Protein AF-0000000084598873 (afdb_homodimer)

Structure (mmCIF, N/CA/C/O backbone):
data_AF-0000000084598873-model_v1
#
loop_
_entity.id
_entity.type
_entity.pdbx_description
1 polymer Acetyltransferase
#
loop_
_atom_site.group_PDB
_atom_site.id
_atom_site.type_symbol
_atom_site.label_atom_id
_atom_site.label_alt_id
_atom_site.label_comp_id
_atom_site.label_asym_id
_atom_site.label_entity_id
_atom_site.label_seq_id
_atom_site.pdbx_PDB_ins_code
_atom_site.Cartn_x
_atom_site.Cartn_y
_atom_site.Cartn_z
_atom_site.occupancy
_atom_site.B_iso_or_equiv
_atom_site.auth_seq_id
_atom_site.auth_comp_id
_atom_site.auth_asym_id
_atom_site.auth_atom_id
_atom_site.pdbx_PDB_model_num
ATOM 1 N N . MET A 1 1 ? -18.328 0.39 -0.63 1 65.81 1 MET A N 1
ATOM 2 C CA . MET A 1 1 ? -16.875 0.194 -0.624 1 65.81 1 MET A CA 1
ATOM 3 C C . MET A 1 1 ? -16.422 -0.538 0.637 1 65.81 1 MET A C 1
ATOM 5 O O . MET A 1 1 ? -17 -0.333 1.712 1 65.81 1 MET A O 1
ATOM 9 N N . SER A 1 2 ? -15.688 -1.582 0.518 1 82.88 2 SER A N 1
ATOM 10 C CA . SER A 1 2 ? -15.211 -2.355 1.66 1 82.88 2 SER A CA 1
ATOM 11 C C . SER A 1 2 ? -14.109 -1.613 2.41 1 82.88 2 SER A C 1
ATOM 13 O O . SER A 1 2 ? -13.383 -0.815 1.82 1 82.88 2 SER A O 1
ATOM 15 N N . ILE A 1 3 ? -14.086 -1.732 3.717 1 94.31 3 ILE A N 1
ATOM 16 C CA . ILE A 1 3 ? -13.094 -1.143 4.609 1 94.31 3 ILE A CA 1
ATOM 17 C C . ILE A 1 3 ? -11.945 -2.127 4.824 1 94.31 3 ILE A C 1
ATOM 19 O O . ILE A 1 3 ? -12.18 -3.301 5.121 1 94.31 3 ILE A O 1
ATOM 23 N N . MET A 1 4 ? -10.773 -1.683 4.551 1 96.88 4 MET A N 1
ATOM 24 C CA . MET A 1 4 ? -9.594 -2.525 4.738 1 96.88 4 MET A CA 1
ATOM 25 C C . MET A 1 4 ? -9.18 -2.562 6.203 1 96.88 4 MET A C 1
ATOM 27 O O . MET A 1 4 ? -8.797 -1.537 6.77 1 96.88 4 MET A O 1
ATOM 31 N N . SER A 1 5 ? -9.383 -3.645 6.844 1 96.56 5 SER A N 1
ATOM 32 C CA . SER A 1 5 ? -8.938 -3.891 8.211 1 96.56 5 SER A CA 1
ATOM 33 C C . SER A 1 5 ? -7.711 -4.797 8.242 1 96.56 5 SER A C 1
ATOM 35 O O . SER A 1 5 ? -7.379 -5.43 7.234 1 96.56 5 SER A O 1
ATOM 37 N N . LYS A 1 6 ? -7.055 -4.844 9.375 1 97.12 6 LYS A N 1
ATOM 38 C CA . LYS A 1 6 ? -5.938 -5.773 9.523 1 97.12 6 LYS A CA 1
ATOM 39 C C . LYS A 1 6 ? -6.395 -7.215 9.32 1 97.12 6 LYS A C 1
ATOM 41 O O . LYS A 1 6 ? -5.703 -8.008 8.68 1 97.12 6 LYS A O 1
ATOM 46 N N . ALA A 1 7 ? -7.535 -7.543 9.82 1 96.56 7 ALA A N 1
ATOM 47 C CA . ALA A 1 7 ? -8.07 -8.898 9.695 1 96.56 7 ALA A CA 1
ATOM 48 C C . ALA A 1 7 ? -8.312 -9.258 8.227 1 96.56 7 ALA A C 1
ATOM 50 O O . ALA A 1 7 ? -8.008 -10.367 7.797 1 96.56 7 ALA A O 1
ATOM 51 N N . LEU A 1 8 ? -8.922 -8.359 7.5 1 97.19 8 LEU A N 1
ATOM 52 C CA . LEU A 1 8 ? -9.164 -8.602 6.082 1 97.19 8 LEU A CA 1
ATOM 53 C C . LEU A 1 8 ? -7.848 -8.742 5.324 1 97.19 8 LEU A C 1
ATOM 55 O O . LEU A 1 8 ? -7.715 -9.609 4.457 1 97.19 8 LEU A O 1
ATOM 59 N N . ALA A 1 9 ? -6.859 -7.879 5.645 1 98.25 9 ALA A N 1
ATOM 60 C CA . ALA A 1 9 ? -5.551 -7.969 5.012 1 98.25 9 ALA A CA 1
ATOM 61 C C . ALA A 1 9 ? -4.922 -9.344 5.238 1 98.25 9 ALA A C 1
ATOM 63 O O . ALA A 1 9 ? -4.32 -9.914 4.328 1 98.25 9 ALA A O 1
ATOM 64 N N . VAL A 1 10 ? -5.062 -9.844 6.414 1 97.44 10 VAL A N 1
ATOM 65 C CA . VAL A 1 10 ? -4.539 -11.164 6.738 1 97.44 10 VAL A CA 1
ATOM 66 C C . VAL A 1 10 ? -5.254 -12.227 5.898 1 97.44 10 VAL A C 1
ATOM 68 O O . VAL A 1 10 ? -4.621 -13.164 5.406 1 97.44 10 VAL A O 1
ATOM 71 N N . GLN A 1 11 ? -6.539 -12.07 5.754 1 97.62 11 GLN A N 1
ATOM 72 C CA . GLN A 1 11 ? -7.309 -13 4.938 1 97.62 11 GLN A CA 1
ATOM 73 C C . GLN A 1 11 ? -6.836 -12.984 3.488 1 97.62 11 GLN A C 1
ATOM 75 O O . GLN A 1 11 ? -6.734 -14.031 2.852 1 97.62 11 GLN A O 1
ATOM 80 N N . LEU A 1 12 ? -6.574 -11.82 2.957 1 98.12 12 LEU A N 1
ATOM 81 C CA . LEU A 1 12 ? -6.094 -11.703 1.585 1 98.12 12 LEU A CA 1
ATOM 82 C C . LEU A 1 12 ? -4.715 -12.336 1.433 1 98.12 12 LEU A C 1
ATOM 84 O O . LEU A 1 12 ? -4.457 -13.039 0.454 1 98.12 12 LEU A O 1
ATOM 88 N N . GLU A 1 13 ? -3.838 -12.07 2.391 1 98.31 13 GLU A N 1
ATOM 89 C CA . GLU A 1 13 ? -2.518 -12.695 2.357 1 98.31 13 GLU A CA 1
ATOM 90 C C . GLU A 1 13 ? -2.625 -14.211 2.445 1 98.31 13 GLU A C 1
ATOM 92 O O . GLU A 1 13 ? -1.891 -14.93 1.764 1 98.31 13 GLU A O 1
ATOM 97 N N . THR A 1 14 ? -3.51 -14.68 3.283 1 98.19 14 THR A N 1
ATOM 98 C CA . THR A 1 14 ? -3.715 -16.109 3.445 1 98.19 14 THR A CA 1
ATOM 99 C C . THR A 1 14 ? -4.141 -16.75 2.127 1 98.19 14 THR A C 1
ATOM 101 O O . THR A 1 14 ? -3.721 -17.859 1.807 1 98.19 14 THR A O 1
ATOM 104 N N . SER A 1 15 ? -4.961 -16.078 1.385 1 98.19 15 SER A N 1
ATOM 105 C CA . SER A 1 15 ? -5.398 -16.609 0.098 1 98.19 15 SER A CA 1
ATOM 106 C C . SER A 1 15 ? -4.219 -16.797 -0.854 1 98.19 15 SER A C 1
ATOM 108 O O . SER A 1 15 ? -4.18 -17.75 -1.627 1 98.19 15 SER A O 1
ATOM 110 N N . GLU A 1 16 ? -3.277 -15.883 -0.869 1 97.62 16 GLU A N 1
ATOM 111 C CA . GLU A 1 16 ? -2.066 -16 -1.675 1 97.62 16 GLU A CA 1
ATOM 112 C C . GLU A 1 16 ? -1.225 -17.203 -1.232 1 97.62 16 GLU A C 1
ATOM 114 O O . GLU A 1 16 ? -0.681 -17.922 -2.066 1 97.62 16 GLU A O 1
ATOM 119 N N . ILE A 1 17 ? -1.114 -17.312 0.054 1 98.44 17 ILE A N 1
ATOM 120 C CA . ILE A 1 17 ? -0.343 -18.422 0.618 1 98.44 17 ILE A CA 1
ATOM 121 C C . ILE A 1 17 ? -0.994 -19.75 0.245 1 98.44 17 ILE A C 1
ATOM 123 O O . ILE A 1 17 ? -0.312 -20.688 -0.188 1 98.44 17 ILE A O 1
ATOM 127 N N . ASP A 1 18 ? -2.303 -19.797 0.391 1 98.56 18 ASP A N 1
ATOM 128 C CA . ASP A 1 18 ? -3.049 -21 0.068 1 98.56 18 ASP A CA 1
ATOM 129 C C . ASP A 1 18 ? -2.896 -21.375 -1.407 1 98.56 18 ASP A C 1
ATOM 131 O O . ASP A 1 18 ? -2.746 -22.547 -1.751 1 98.56 18 ASP A O 1
ATOM 135 N N . MET A 1 19 ? -2.961 -20.391 -2.217 1 98.38 19 MET A N 1
ATOM 136 C CA . MET A 1 19 ? -2.824 -20.625 -3.652 1 98.38 19 MET A CA 1
ATOM 137 C C . MET A 1 19 ? -1.462 -21.219 -3.98 1 98.38 19 MET A C 1
ATOM 139 O O . MET A 1 19 ? -1.375 -22.234 -4.688 1 98.38 19 MET A O 1
ATOM 143 N N . LEU A 1 20 ? -0.419 -20.609 -3.48 1 98.06 20 LEU A N 1
ATOM 144 C CA . LEU A 1 20 ? 0.93 -21.094 -3.742 1 98.06 20 LEU A CA 1
ATOM 145 C C . LEU A 1 20 ? 1.135 -22.484 -3.129 1 98.06 20 LEU A C 1
ATOM 147 O O . LEU A 1 20 ? 1.755 -23.359 -3.744 1 98.06 20 LEU A O 1
ATOM 151 N N . HIS A 1 21 ? 0.619 -22.625 -1.948 1 98.5 21 HIS A N 1
ATOM 152 C CA . HIS A 1 21 ? 0.694 -23.922 -1.283 1 98.5 21 HIS A CA 1
ATOM 153 C C . HIS A 1 21 ? 0.024 -25.016 -2.115 1 98.5 21 HIS A C 1
ATOM 155 O O . HIS A 1 21 ? 0.595 -26.078 -2.314 1 98.5 21 HIS A O 1
ATOM 161 N N . SER A 1 22 ? -1.155 -24.734 -2.598 1 98.5 22 SER A N 1
ATOM 162 C CA . SER A 1 22 ? -1.886 -25.688 -3.426 1 98.5 22 SER A CA 1
ATOM 163 C C . SER A 1 22 ? -1.107 -26.031 -4.691 1 98.5 22 SER A C 1
ATOM 165 O O . SER A 1 22 ? -0.958 -27.203 -5.035 1 98.5 22 SER A O 1
ATOM 167 N N . ARG A 1 23 ? -0.589 -25.062 -5.359 1 97.88 23 ARG A N 1
ATOM 168 C CA . ARG A 1 23 ? 0.167 -25.234 -6.594 1 97.88 23 ARG A CA 1
ATOM 169 C C . ARG A 1 23 ? 1.411 -26.094 -6.355 1 97.88 23 ARG A C 1
ATOM 171 O O . ARG A 1 23 ? 1.612 -27.109 -7.016 1 97.88 23 ARG A O 1
ATOM 178 N N . LEU A 1 24 ? 2.174 -25.703 -5.398 1 97.88 24 LEU A N 1
ATOM 179 C CA . LEU A 1 24 ? 3.482 -26.312 -5.219 1 97.88 24 LEU A CA 1
ATOM 180 C C . LEU A 1 24 ? 3.35 -27.688 -4.578 1 97.88 24 LEU A C 1
ATOM 182 O O . LEU A 1 24 ? 4.145 -28.594 -4.863 1 97.88 24 LEU A O 1
ATOM 186 N N . SER A 1 25 ? 2.322 -27.891 -3.729 1 98.19 25 SER A N 1
ATOM 187 C CA . SER A 1 25 ? 2.08 -29.219 -3.176 1 98.19 25 SER A CA 1
ATOM 188 C C . SER A 1 25 ? 1.76 -30.234 -4.277 1 98.19 25 SER A C 1
ATOM 190 O O . SER A 1 25 ? 2.211 -31.375 -4.227 1 98.19 25 SER A O 1
ATOM 192 N N . GLU A 1 26 ? 1.003 -29.828 -5.281 1 97.94 26 GLU A N 1
ATOM 193 C CA . GLU A 1 26 ? 0.671 -30.719 -6.391 1 97.94 26 GLU A CA 1
ATOM 194 C C . GLU A 1 26 ? 1.903 -31.031 -7.234 1 97.94 26 GLU A C 1
ATOM 196 O O . GLU A 1 26 ? 2.086 -32.156 -7.676 1 97.94 26 GLU A O 1
ATOM 201 N N . ILE A 1 27 ? 2.713 -30.047 -7.461 1 97.06 27 ILE A N 1
ATOM 202 C CA . ILE A 1 27 ? 3.945 -30.25 -8.219 1 97.06 27 ILE A CA 1
ATOM 203 C C . ILE A 1 27 ? 4.879 -31.172 -7.441 1 97.06 27 ILE A C 1
ATOM 205 O O . ILE A 1 27 ? 5.512 -32.062 -8.031 1 97.06 27 ILE A O 1
ATOM 209 N N . GLN A 1 28 ? 4.93 -31 -6.176 1 97.62 28 GLN A N 1
ATOM 210 C CA . GLN A 1 28 ? 5.777 -31.797 -5.301 1 97.62 28 GLN A CA 1
ATOM 211 C C . GLN A 1 28 ? 5.41 -33.281 -5.383 1 97.62 28 GLN A C 1
ATOM 213 O O . GLN A 1 28 ? 6.281 -34.156 -5.273 1 97.62 28 GLN A O 1
ATOM 218 N N . LYS A 1 29 ? 4.176 -33.594 -5.629 1 97.19 29 LYS A N 1
ATOM 219 C CA . LYS A 1 29 ? 3.654 -34.969 -5.625 1 97.19 29 LYS A CA 1
ATOM 220 C C . LYS A 1 29 ? 4.102 -35.75 -6.867 1 97.19 29 LYS A C 1
ATOM 222 O O . LYS A 1 29 ? 3.994 -36.969 -6.922 1 97.19 29 LYS A O 1
ATOM 227 N N . MET A 1 30 ? 4.52 -35.031 -7.863 1 95.56 30 MET A N 1
ATOM 228 C CA . MET A 1 30 ? 4.992 -35.719 -9.055 1 95.56 30 MET A CA 1
ATOM 229 C C . MET A 1 30 ? 6.086 -36.719 -8.711 1 95.56 30 MET A C 1
ATOM 231 O O . MET A 1 30 ? 6.883 -36.5 -7.797 1 95.56 30 MET A O 1
ATOM 235 N N . LYS A 1 31 ? 6.055 -37.812 -9.492 1 95.75 31 LYS A N 1
ATOM 236 C CA . LYS A 1 31 ? 6.996 -38.875 -9.195 1 95.75 31 LYS A CA 1
ATOM 237 C C . LYS A 1 31 ? 8.43 -38.375 -9.156 1 95.75 31 LYS A C 1
ATOM 239 O O . LYS A 1 31 ? 8.914 -37.781 -10.125 1 95.75 31 LYS A O 1
ATOM 244 N N . GLY A 1 32 ? 9.047 -38.5 -7.996 1 96.75 32 GLY A N 1
ATOM 245 C CA . GLY A 1 32 ? 10.445 -38.125 -7.801 1 96.75 32 GLY A CA 1
ATOM 246 C C . GLY A 1 32 ? 10.633 -36.656 -7.461 1 96.75 32 GLY A C 1
ATOM 247 O O . GLY A 1 32 ? 11.758 -36.188 -7.328 1 96.75 32 GLY A O 1
ATOM 248 N N . ASN A 1 33 ? 9.508 -35.875 -7.441 1 97.19 33 ASN A N 1
ATOM 249 C CA . ASN A 1 33 ? 9.586 -34.469 -7.168 1 97.19 33 ASN A CA 1
ATOM 250 C C . ASN A 1 33 ? 10.641 -33.781 -8.031 1 97.19 33 ASN A C 1
ATOM 252 O O . ASN A 1 33 ? 11.555 -33.125 -7.504 1 97.19 33 ASN A O 1
ATOM 256 N N . PRO A 1 34 ? 10.469 -33.844 -9.328 1 94.25 34 PRO A N 1
ATOM 257 C CA . PRO A 1 34 ? 11.523 -33.375 -10.234 1 94.25 34 PRO A CA 1
ATOM 258 C C . PRO A 1 34 ? 11.844 -31.891 -10.078 1 94.25 34 PRO A C 1
ATOM 260 O O . PRO A 1 34 ? 12.945 -31.453 -10.422 1 94.25 34 PRO A O 1
ATOM 263 N N . MET A 1 35 ? 10.914 -31.125 -9.539 1 95.25 35 MET A N 1
ATOM 264 C CA . MET A 1 35 ? 11.156 -29.688 -9.375 1 95.25 35 MET A CA 1
ATOM 265 C C . MET A 1 35 ? 11.781 -29.391 -8.008 1 95.25 35 MET A C 1
ATOM 267 O O . MET A 1 35 ? 12.109 -28.25 -7.711 1 95.25 35 MET A O 1
ATOM 271 N N . ASN A 1 36 ? 11.953 -30.391 -7.176 1 96.75 36 ASN A N 1
ATOM 272 C CA . ASN A 1 36 ? 12.547 -30.281 -5.848 1 96.75 36 ASN A CA 1
ATOM 273 C C . ASN A 1 36 ? 11.82 -29.25 -5 1 96.75 36 ASN A C 1
ATOM 275 O O . ASN A 1 36 ? 12.438 -28.312 -4.469 1 96.75 36 ASN A O 1
ATOM 279 N N . VAL A 1 37 ? 10.492 -29.438 -4.926 1 98.06 37 VAL A N 1
ATOM 280 C CA . VAL A 1 37 ? 9.625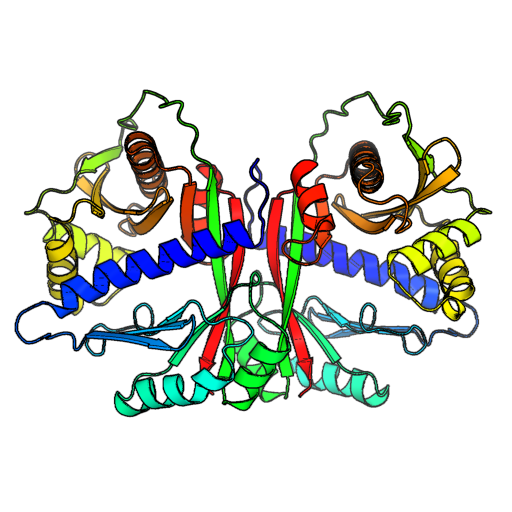 -28.562 -4.141 1 98.06 37 VAL A CA 1
ATOM 281 C C . VAL A 1 37 ? 9.727 -28.938 -2.66 1 98.06 37 VAL A C 1
ATOM 283 O O . VAL A 1 37 ? 9.789 -30.109 -2.307 1 98.06 37 VAL A O 1
ATOM 286 N N . ASP A 1 38 ? 9.836 -27.953 -1.818 1 98.31 38 ASP A N 1
ATOM 287 C CA . ASP A 1 38 ? 9.75 -28.109 -0.369 1 98.31 38 ASP A CA 1
ATOM 288 C C . ASP A 1 38 ? 8.984 -26.953 0.263 1 98.31 38 ASP A C 1
ATOM 290 O O . ASP A 1 38 ? 9.219 -25.781 -0.08 1 98.31 38 ASP A O 1
ATOM 294 N N . ILE A 1 39 ? 8.023 -27.266 1.095 1 98.69 39 ILE A N 1
ATOM 295 C CA . ILE A 1 39 ? 7.207 -26.297 1.808 1 98.69 39 ILE A CA 1
ATOM 296 C C . ILE A 1 39 ? 7.297 -26.547 3.311 1 98.69 39 ILE A C 1
ATOM 298 O O . ILE A 1 39 ? 7.004 -27.641 3.783 1 98.69 39 ILE A O 1
ATOM 302 N N . GLN A 1 40 ? 7.684 -25.516 4.043 1 98.56 40 GLN A N 1
ATOM 303 C CA . GLN A 1 40 ? 7.797 -25.656 5.488 1 98.56 40 GLN A CA 1
ATOM 304 C C . GLN A 1 40 ? 7.188 -24.453 6.207 1 98.56 40 GLN A C 1
ATOM 306 O O . GLN A 1 40 ? 7.246 -23.328 5.711 1 98.56 40 GLN A O 1
ATOM 311 N N . THR A 1 41 ? 6.637 -24.719 7.355 1 98.38 41 THR A N 1
ATOM 312 C CA . THR A 1 41 ? 6.055 -23.656 8.18 1 98.38 41 THR A CA 1
ATOM 313 C C . THR A 1 41 ? 6.945 -23.359 9.375 1 98.38 41 THR A C 1
ATOM 315 O O . THR A 1 41 ? 7.406 -24.266 10.062 1 98.38 41 THR A O 1
ATOM 318 N N . PHE A 1 42 ? 7.277 -22.125 9.625 1 98.56 42 PHE A N 1
ATOM 319 C CA . PHE A 1 42 ? 8.023 -21.609 10.758 1 98.56 42 PHE A CA 1
ATOM 320 C C . PHE A 1 42 ? 7.211 -20.547 11.492 1 98.56 42 PHE A C 1
ATOM 322 O O . PHE A 1 42 ? 7.184 -19.375 11.078 1 98.56 42 PHE A O 1
ATOM 329 N N . GLY A 1 43 ? 6.648 -20.906 12.664 1 97.88 43 GLY A N 1
ATOM 330 C CA . GLY A 1 43 ? 5.695 -19.984 13.25 1 97.88 43 GLY A CA 1
ATOM 331 C C . GLY A 1 43 ? 4.512 -19.688 12.352 1 97.88 43 GLY A C 1
ATOM 332 O O . GLY A 1 43 ? 3.828 -20.609 11.891 1 97.88 43 GLY A O 1
ATOM 333 N N . ASN A 1 44 ? 4.336 -18.469 12.016 1 98.06 44 ASN A N 1
ATOM 334 C CA . ASN A 1 44 ? 3.246 -18.078 11.125 1 98.06 44 ASN A CA 1
ATOM 335 C C . ASN A 1 44 ? 3.707 -18.016 9.672 1 98.06 44 ASN A C 1
ATOM 337 O O . ASN A 1 44 ? 2.889 -17.844 8.766 1 98.06 44 ASN A O 1
ATOM 341 N N . ALA A 1 45 ? 4.934 -18.156 9.43 1 98.5 45 ALA A N 1
ATOM 342 C CA . ALA A 1 45 ? 5.504 -18 8.094 1 98.5 45 ALA A CA 1
ATOM 343 C C . ALA A 1 45 ? 5.492 -19.312 7.328 1 98.5 45 ALA A C 1
ATOM 345 O O . ALA A 1 45 ? 5.738 -20.375 7.906 1 98.5 45 ALA A O 1
ATOM 346 N N . THR A 1 46 ? 5.152 -19.266 6.109 1 98.75 46 THR A N 1
ATOM 347 C CA . THR A 1 46 ? 5.32 -20.406 5.199 1 98.75 46 THR A CA 1
ATOM 348 C C . THR A 1 46 ? 6.465 -20.141 4.227 1 98.75 46 THR A C 1
ATOM 350 O O . THR A 1 46 ? 6.469 -19.125 3.521 1 98.75 46 THR A O 1
ATOM 353 N N . ALA A 1 47 ? 7.434 -21.031 4.203 1 98.62 47 ALA A N 1
ATOM 354 C CA . ALA A 1 47 ? 8.57 -20.953 3.293 1 98.62 47 ALA A CA 1
ATOM 355 C C . ALA A 1 47 ? 8.398 -21.906 2.113 1 98.62 47 ALA A C 1
ATOM 357 O O . ALA A 1 47 ? 8.211 -23.109 2.303 1 98.62 47 ALA A O 1
ATOM 358 N N . PHE A 1 48 ? 8.438 -21.344 0.922 1 98.62 48 PHE A N 1
ATOM 359 C CA . PHE A 1 48 ? 8.32 -22.094 -0.317 1 98.62 48 PHE A CA 1
ATOM 360 C C . PHE A 1 48 ? 9.648 -22.141 -1.055 1 98.62 48 PHE A C 1
ATOM 362 O O . PHE A 1 48 ? 10.281 -21.109 -1.269 1 98.62 48 PHE A O 1
ATOM 369 N N . THR A 1 49 ? 10.086 -23.328 -1.46 1 97.56 49 THR A N 1
ATOM 370 C CA . THR A 1 49 ? 11.266 -23.453 -2.305 1 97.56 49 THR A CA 1
ATOM 371 C C . THR A 1 49 ? 10.984 -24.359 -3.504 1 97.56 49 THR A C 1
ATOM 373 O O . THR A 1 49 ? 10.297 -25.359 -3.379 1 97.56 49 THR A O 1
ATOM 376 N N . VAL A 1 50 ? 11.336 -23.906 -4.637 1 96.19 50 VAL A N 1
ATOM 377 C CA . VAL A 1 50 ? 11.344 -24.672 -5.879 1 96.19 50 VAL A CA 1
ATOM 378 C C . VAL A 1 50 ? 12.68 -24.5 -6.59 1 96.19 50 VAL A C 1
ATOM 380 O O . VAL A 1 50 ? 12.992 -23.406 -7.074 1 96.19 50 VAL A O 1
ATOM 383 N N . LYS A 1 51 ? 13.445 -25.438 -6.699 1 93.06 51 LYS A N 1
ATOM 384 C CA . LYS A 1 51 ? 14.82 -25.312 -7.176 1 93.06 51 LYS A CA 1
ATOM 385 C C . LYS A 1 51 ? 14.875 -25.312 -8.703 1 93.06 51 LYS A C 1
ATOM 387 O O . LYS A 1 51 ? 15.672 -24.594 -9.305 1 93.06 51 LYS A O 1
ATOM 392 N N . ASN A 1 52 ? 13.984 -26.078 -9.328 1 90.44 52 ASN A N 1
ATOM 393 C CA . ASN A 1 52 ? 14.172 -26.328 -10.75 1 90.44 52 ASN A CA 1
ATOM 394 C C . ASN A 1 52 ? 13.172 -25.562 -11.602 1 90.44 52 ASN A C 1
ATOM 396 O O . ASN A 1 52 ? 12.953 -25.891 -12.766 1 90.44 52 ASN A O 1
ATOM 400 N N . ILE A 1 53 ? 12.43 -24.641 -11.07 1 87.5 53 ILE A N 1
ATOM 401 C CA . ILE A 1 53 ? 11.695 -23.625 -11.812 1 87.5 53 ILE A CA 1
ATOM 402 C C . ILE A 1 53 ? 12.422 -22.281 -11.719 1 87.5 53 ILE A C 1
ATOM 404 O O . ILE A 1 53 ? 12.609 -21.75 -10.625 1 87.5 53 ILE A O 1
ATOM 408 N N . PRO A 1 54 ? 12.75 -21.781 -12.773 1 80.12 54 PRO A N 1
ATOM 409 C CA . PRO A 1 54 ? 13.531 -20.547 -12.734 1 80.12 54 PRO A CA 1
ATOM 410 C C . PRO A 1 54 ? 12.727 -19.359 -12.203 1 80.12 54 PRO A C 1
ATOM 412 O O . PRO A 1 54 ? 11.516 -19.266 -12.438 1 80.12 54 PRO A O 1
ATOM 415 N N . GLY A 1 55 ? 13.438 -18.438 -11.562 1 76.38 55 GLY A N 1
ATOM 416 C CA . GLY A 1 55 ? 12.828 -17.203 -11.117 1 76.38 55 GLY A CA 1
ATOM 417 C C . GLY A 1 55 ? 12.453 -17.203 -9.648 1 76.38 55 GLY A C 1
ATOM 418 O O . GLY A 1 55 ? 12.344 -18.266 -9.039 1 76.38 55 GLY A O 1
ATOM 419 N N . PRO A 1 56 ? 12.195 -16.078 -9.148 1 78.75 56 PRO A N 1
ATOM 420 C CA . PRO A 1 56 ? 12.023 -15.93 -7.699 1 78.75 56 PRO A CA 1
ATOM 421 C C . PRO A 1 56 ? 10.578 -16.094 -7.254 1 78.75 56 PRO A C 1
ATOM 423 O O . PRO A 1 56 ? 10.297 -16.156 -6.051 1 78.75 56 PRO A O 1
ATOM 426 N N . SER A 1 57 ? 9.688 -16.312 -8.133 1 82.75 57 SER A N 1
ATOM 427 C CA . SER A 1 57 ? 8.273 -16.172 -7.809 1 82.75 57 SER A CA 1
ATOM 428 C C . SER A 1 57 ? 7.816 -17.281 -6.867 1 82.75 57 SER A C 1
ATOM 430 O O . SER A 1 57 ? 6.898 -17.078 -6.066 1 82.75 57 SER A O 1
ATOM 432 N N . PHE A 1 58 ? 8.484 -18.438 -6.957 1 93.69 58 PHE A N 1
ATOM 433 C CA . PHE A 1 58 ? 8.016 -19.578 -6.172 1 93.69 58 PHE A CA 1
ATOM 434 C C . PHE A 1 58 ? 8.914 -19.812 -4.969 1 93.69 58 PHE A C 1
ATOM 436 O O . PHE A 1 58 ? 8.641 -20.688 -4.145 1 93.69 58 PHE A O 1
ATOM 443 N N . ASN A 1 59 ? 10.07 -19.125 -4.949 1 96.56 59 ASN A N 1
ATOM 444 C CA . ASN A 1 59 ? 10.984 -19.172 -3.814 1 96.56 59 ASN A CA 1
ATOM 445 C C . ASN A 1 59 ? 10.82 -17.969 -2.908 1 96.56 59 ASN A C 1
ATOM 447 O O . ASN A 1 59 ? 11.516 -16.953 -3.076 1 96.56 59 ASN A O 1
ATOM 451 N N . THR A 1 60 ? 9.883 -18.109 -1.969 1 97.69 60 THR A N 1
ATOM 452 C CA . THR A 1 60 ? 9.539 -16.938 -1.17 1 97.69 60 THR A CA 1
ATOM 453 C C . THR A 1 60 ? 8.961 -17.359 0.178 1 97.69 60 THR A C 1
ATOM 455 O O . THR A 1 60 ? 8.492 -18.484 0.337 1 97.69 60 THR A O 1
ATOM 458 N N . VAL A 1 61 ? 9.125 -16.516 1.144 1 98.5 61 VAL A N 1
ATOM 459 C CA . VAL A 1 61 ? 8.516 -16.656 2.463 1 98.5 61 VAL A CA 1
ATOM 460 C C . VAL A 1 61 ? 7.34 -15.695 2.598 1 98.5 61 VAL A C 1
ATOM 462 O O . VAL A 1 61 ? 7.477 -14.5 2.33 1 98.5 61 VAL A O 1
ATOM 465 N N . LYS A 1 62 ? 6.148 -16.188 2.953 1 98.38 62 LYS A N 1
ATOM 466 C CA . LYS A 1 62 ? 4.945 -15.391 3.189 1 98.38 62 LYS A CA 1
ATOM 467 C C . LYS A 1 62 ? 4.375 -15.656 4.578 1 98.38 62 LYS A C 1
ATOM 469 O O . LYS A 1 62 ? 4.562 -16.734 5.137 1 98.38 62 LYS A O 1
ATOM 474 N N . GLY A 1 63 ? 3.738 -14.664 5.137 1 98.44 63 GLY A N 1
ATOM 475 C CA . GLY A 1 63 ? 3.012 -14.859 6.379 1 98.44 63 GLY A CA 1
ATOM 476 C C . GLY A 1 63 ? 3.832 -14.523 7.609 1 98.44 63 GLY A C 1
ATOM 477 O O . GLY A 1 63 ? 3.338 -14.617 8.734 1 98.44 63 GLY A O 1
ATOM 478 N N . LEU A 1 64 ? 5.16 -14.164 7.398 1 98.5 64 LEU A N 1
ATOM 479 C CA . LEU A 1 64 ? 5.988 -13.75 8.523 1 98.5 64 LEU A CA 1
ATOM 480 C C . LEU A 1 64 ? 5.379 -12.555 9.242 1 98.5 64 LEU A C 1
ATOM 482 O O . LEU A 1 64 ? 4.977 -11.578 8.602 1 98.5 64 LEU A O 1
ATOM 486 N N . LYS A 1 65 ? 5.199 -12.648 10.594 1 97.25 65 LYS A N 1
ATOM 487 C CA . LYS A 1 65 ? 4.52 -11.586 11.32 1 97.25 65 LYS A CA 1
ATOM 488 C C . LYS A 1 65 ? 5.27 -11.227 12.602 1 97.25 65 LYS A C 1
ATOM 490 O O . LYS A 1 65 ? 6.176 -11.953 13.016 1 97.25 65 LYS A O 1
ATOM 495 N N . ASP A 1 66 ? 4.867 -10.078 13.141 1 97 66 ASP A N 1
ATOM 496 C CA . ASP A 1 66 ? 5.371 -9.672 14.445 1 97 66 ASP A CA 1
ATOM 497 C C . ASP A 1 66 ? 5.309 -10.828 15.445 1 97 66 ASP A C 1
ATOM 499 O O . ASP A 1 66 ? 4.273 -11.484 15.578 1 97 66 ASP A O 1
ATOM 503 N N . GLY A 1 67 ? 6.43 -11.141 16.172 1 97 67 GLY A N 1
ATOM 504 C CA . GLY A 1 67 ? 6.473 -12.25 17.109 1 97 67 GLY A CA 1
ATOM 505 C C . GLY A 1 67 ? 7.199 -13.469 16.562 1 97 67 GLY A C 1
ATOM 506 O O . GLY A 1 67 ? 7.52 -14.391 17.297 1 97 67 GLY A O 1
ATOM 507 N N . ASP A 1 68 ? 7.516 -13.461 15.242 1 98 68 ASP A N 1
ATOM 508 C CA . ASP A 1 68 ? 8.156 -14.602 14.594 1 98 68 ASP A CA 1
ATOM 509 C C . ASP A 1 68 ? 9.672 -14.398 14.516 1 98 68 ASP A C 1
ATOM 511 O O . ASP A 1 68 ? 10.359 -15.141 13.805 1 98 68 ASP A O 1
ATOM 515 N N . GLU A 1 69 ? 10.195 -13.43 15.227 1 97.94 69 GLU A N 1
ATOM 516 C CA . GLU A 1 69 ? 11.609 -13.086 15.086 1 97.94 69 GLU A CA 1
ATOM 517 C C . GLU A 1 69 ? 12.5 -14.289 15.414 1 97.94 69 GLU A C 1
ATOM 519 O O . GLU A 1 69 ? 13.562 -14.461 14.812 1 97.94 69 GLU A O 1
ATOM 524 N N . ASP A 1 70 ? 12.078 -15.109 16.297 1 97.19 70 ASP A N 1
ATOM 525 C CA . ASP A 1 70 ? 12.883 -16.25 16.719 1 97.19 70 ASP A CA 1
ATOM 526 C C . ASP A 1 70 ? 12.898 -17.344 15.648 1 97.19 70 ASP A C 1
ATOM 528 O O . ASP A 1 70 ? 13.695 -18.281 15.719 1 97.19 70 ASP A O 1
ATOM 532 N N . GLN A 1 71 ? 12.047 -17.234 14.57 1 98.25 71 GLN A N 1
ATOM 533 C CA . GLN A 1 71 ? 11.977 -18.219 13.492 1 98.25 71 GLN A CA 1
ATOM 534 C C . GLN A 1 71 ? 12.961 -17.875 12.375 1 98.25 71 GLN A C 1
ATOM 536 O O . GLN A 1 71 ? 13.234 -18.703 11.508 1 98.25 71 GLN A O 1
ATOM 541 N N . LEU A 1 72 ? 13.508 -16.688 12.359 1 98.19 72 LEU A N 1
ATOM 542 C CA . LEU A 1 72 ? 14.297 -16.188 11.234 1 98.19 72 LEU A CA 1
ATOM 543 C C . LEU A 1 72 ? 15.508 -17.078 10.984 1 98.19 72 LEU A C 1
ATOM 545 O O . LEU A 1 72 ? 15.805 -17.422 9.836 1 98.19 72 LEU A O 1
ATOM 549 N N . ASP A 1 73 ? 16.172 -17.469 12.016 1 98.06 73 ASP A N 1
ATOM 550 C CA . ASP A 1 73 ? 17.344 -18.312 11.859 1 98.06 73 ASP A CA 1
ATOM 551 C C . ASP A 1 73 ? 16.984 -19.641 11.195 1 98.06 73 ASP A C 1
ATOM 553 O O . ASP A 1 73 ? 17.75 -20.156 10.375 1 98.06 73 ASP A O 1
ATOM 557 N N . LYS A 1 74 ? 15.883 -20.219 11.594 1 98.56 74 LYS A N 1
ATOM 558 C CA . LYS A 1 74 ? 15.43 -21.484 11.023 1 98.56 74 LYS A CA 1
ATOM 559 C C . LYS A 1 74 ? 15.094 -21.328 9.539 1 98.56 74 LYS A C 1
ATOM 561 O O . LYS A 1 74 ? 15.406 -22.188 8.727 1 98.56 74 LYS A O 1
ATOM 566 N N . ILE A 1 75 ? 14.461 -20.234 9.227 1 98.56 75 ILE A N 1
ATOM 567 C CA . ILE A 1 75 ? 14.109 -19.953 7.836 1 98.56 75 ILE A CA 1
ATOM 568 C C . ILE A 1 75 ? 15.375 -19.797 7.004 1 98.56 75 ILE A C 1
ATOM 570 O O . ILE A 1 75 ? 15.492 -20.391 5.926 1 98.56 75 ILE A O 1
ATOM 574 N N . VAL A 1 76 ? 16.312 -19.031 7.535 1 98.06 76 VAL A N 1
ATOM 575 C CA . VAL A 1 76 ? 17.562 -18.781 6.836 1 98.06 76 VAL A CA 1
ATOM 576 C C . VAL A 1 76 ? 18.297 -20.109 6.613 1 98.06 76 VAL A C 1
ATOM 578 O O . VAL A 1 76 ? 18.797 -20.375 5.516 1 98.06 76 VAL A O 1
ATOM 581 N N . HIS A 1 77 ? 18.344 -20.922 7.609 1 98 77 HIS A N 1
ATOM 582 C CA . HIS A 1 77 ? 18.984 -22.219 7.512 1 98 77 HIS A CA 1
ATOM 583 C C . HIS A 1 77 ? 18.328 -23.094 6.449 1 98 77 HIS A C 1
ATOM 585 O O . HIS A 1 77 ? 19.016 -23.75 5.656 1 98 77 HIS A O 1
ATOM 591 N N . PHE A 1 78 ? 17 -23.109 6.441 1 98.19 78 PHE A N 1
ATOM 592 C CA . PHE A 1 78 ? 16.219 -23.875 5.484 1 98.19 78 PHE A CA 1
ATOM 593 C C . PHE A 1 78 ? 16.609 -23.531 4.055 1 98.19 78 PHE A C 1
ATOM 595 O O . PHE A 1 78 ? 16.844 -24.422 3.234 1 98.19 78 PHE A O 1
ATOM 602 N N . TYR A 1 79 ? 16.734 -22.266 3.674 1 97 79 TYR A N 1
ATOM 603 C CA . TYR A 1 79 ? 17.062 -21.812 2.328 1 97 79 TYR A CA 1
ATOM 604 C C . TYR A 1 79 ? 18.547 -22 2.031 1 97 79 TYR A C 1
ATOM 606 O O . TYR A 1 79 ? 18.922 -22.375 0.913 1 97 79 TYR A O 1
ATOM 614 N N . LYS A 1 80 ? 19.422 -21.75 3.037 1 96.38 80 LYS A N 1
ATOM 615 C CA . LYS A 1 80 ? 20.859 -21.922 2.857 1 96.38 80 LYS A CA 1
ATOM 616 C C . LYS A 1 80 ? 21.188 -23.359 2.486 1 96.38 80 LYS A C 1
ATOM 618 O O . LYS A 1 80 ? 22.031 -23.609 1.618 1 96.38 80 LYS A O 1
ATOM 623 N N . GLN A 1 81 ? 20.547 -24.266 3.084 1 96.56 81 GLN A N 1
ATOM 624 C CA . GLN A 1 81 ? 20.781 -25.688 2.814 1 96.56 81 GLN A CA 1
ATOM 625 C C . GLN A 1 81 ? 20.453 -26.031 1.363 1 96.56 81 GLN A C 1
ATOM 627 O O . GLN A 1 81 ? 21.078 -26.906 0.768 1 96.56 81 GLN A O 1
ATOM 632 N N . LYS A 1 82 ? 19.562 -25.328 0.799 1 95.38 82 LYS A N 1
ATOM 633 C CA . LYS A 1 82 ? 19.094 -25.609 -0.555 1 95.38 82 LYS A CA 1
ATOM 634 C C . LYS A 1 82 ? 19.797 -24.719 -1.574 1 95.38 82 LYS A C 1
ATOM 636 O O . LYS A 1 82 ? 19.594 -24.859 -2.781 1 95.38 82 LYS A O 1
ATOM 641 N N . LYS A 1 83 ? 20.562 -23.766 -1.078 1 94.88 83 LYS A N 1
ATOM 642 C CA . LYS A 1 83 ? 21.281 -22.812 -1.908 1 94.88 83 LYS A CA 1
ATOM 643 C C . LYS A 1 83 ? 20.328 -22 -2.771 1 94.88 83 LYS A C 1
ATOM 645 O O . LYS A 1 83 ? 20.547 -21.844 -3.975 1 94.88 83 LYS A O 1
ATOM 650 N N . ILE A 1 84 ? 19.234 -21.594 -2.223 1 95.12 84 ILE A N 1
ATOM 651 C CA . ILE A 1 84 ? 18.234 -20.75 -2.855 1 95.12 84 ILE A CA 1
ATOM 652 C C . ILE A 1 84 ? 18.219 -19.375 -2.186 1 95.12 84 ILE A C 1
ATOM 654 O O . ILE A 1 84 ? 18.219 -19.281 -0.956 1 95.12 84 ILE A O 1
ATOM 658 N N . PRO A 1 85 ? 18.328 -18.297 -2.975 1 94.88 85 PRO A N 1
ATOM 659 C CA . PRO A 1 85 ? 18.219 -16.969 -2.367 1 94.88 85 PRO A CA 1
ATOM 660 C C . PRO A 1 85 ? 16.859 -16.75 -1.689 1 94.88 85 PRO A C 1
ATOM 662 O O . PRO A 1 85 ? 15.828 -17.203 -2.201 1 94.88 85 PRO A O 1
ATOM 665 N N . ILE A 1 86 ? 16.875 -16.078 -0.589 1 95.31 86 ILE A N 1
ATOM 666 C CA . ILE A 1 86 ? 15.672 -15.883 0.211 1 95.31 86 ILE A CA 1
ATOM 667 C C . ILE A 1 86 ? 14.961 -14.609 -0.224 1 95.31 86 ILE A C 1
ATOM 669 O O . ILE A 1 86 ? 15.609 -13.594 -0.499 1 95.31 86 ILE A O 1
ATOM 673 N N . ARG A 1 87 ? 13.703 -14.68 -0.306 1 97.5 87 ARG A N 1
ATOM 674 C CA . ARG A 1 87 ? 12.812 -13.547 -0.536 1 97.5 87 ARG A CA 1
ATOM 675 C C . ARG A 1 87 ? 11.648 -13.555 0.444 1 97.5 87 ARG A C 1
ATOM 677 O O . ARG A 1 87 ? 11.031 -14.594 0.674 1 97.5 87 ARG A O 1
ATOM 684 N N . PHE A 1 88 ? 11.445 -12.445 1.146 1 98.31 88 PHE A N 1
ATOM 685 C CA . PHE A 1 88 ? 10.281 -12.289 2.014 1 98.31 88 PHE A CA 1
ATOM 686 C C . PHE A 1 88 ? 9.266 -11.336 1.388 1 98.31 88 PHE A C 1
ATOM 688 O O . PHE A 1 88 ? 9.641 -10.336 0.771 1 98.31 88 PHE A O 1
ATOM 695 N N . GLU A 1 89 ? 8.023 -11.625 1.458 1 98.38 89 GLU A N 1
ATOM 696 C CA . GLU A 1 89 ? 6.934 -10.688 1.195 1 98.38 89 GLU A CA 1
ATOM 697 C C . GLU A 1 89 ? 6.254 -10.25 2.49 1 98.38 89 GLU A C 1
ATOM 699 O O . GLU A 1 89 ? 5.668 -11.078 3.195 1 98.38 89 GLU A O 1
ATOM 704 N N . LEU A 1 90 ? 6.367 -9.008 2.834 1 98.69 90 LEU A N 1
ATOM 705 C CA . LEU A 1 90 ? 5.895 -8.5 4.117 1 98.69 90 LEU A CA 1
ATOM 706 C C . LEU A 1 90 ? 4.754 -7.504 3.918 1 98.69 90 LEU A C 1
ATOM 708 O O . LEU A 1 90 ? 4.848 -6.605 3.078 1 98.69 90 LEU A O 1
ATOM 712 N N . THR A 1 91 ? 3.65 -7.68 4.645 1 98.56 91 THR A N 1
ATOM 713 C CA . THR A 1 91 ? 2.477 -6.824 4.523 1 98.56 91 THR A CA 1
ATOM 714 C C . THR A 1 91 ? 2.387 -5.859 5.707 1 98.56 91 THR A C 1
ATOM 716 O O . THR A 1 91 ? 2.924 -6.137 6.781 1 98.56 91 THR A O 1
ATOM 719 N N . PRO A 1 92 ? 1.724 -4.703 5.531 1 98.44 92 PRO A N 1
ATOM 720 C CA . PRO A 1 92 ? 1.613 -3.736 6.625 1 98.44 92 PRO A CA 1
ATOM 721 C C . PRO A 1 92 ? 0.73 -4.234 7.766 1 98.44 92 PRO A C 1
ATOM 723 O O . PRO A 1 92 ? 0.746 -3.664 8.859 1 98.44 92 PRO A O 1
ATOM 726 N N . ALA A 1 93 ? -0.012 -5.258 7.582 1 97.38 93 ALA A N 1
ATOM 727 C CA . ALA A 1 93 ? -1.036 -5.68 8.531 1 97.38 93 ALA A CA 1
ATOM 728 C C . ALA A 1 93 ? -0.407 -6.285 9.781 1 97.38 93 ALA A C 1
ATOM 730 O O . ALA A 1 93 ? -0.923 -6.113 10.891 1 97.38 93 ALA A O 1
ATOM 731 N N . HIS A 1 94 ? 0.764 -6.98 9.625 1 94.62 94 HIS A N 1
ATOM 732 C CA . HIS A 1 94 ? 1.248 -7.691 10.805 1 94.62 94 HIS A CA 1
ATOM 733 C C . HIS A 1 94 ? 2.762 -7.574 10.93 1 94.62 94 HIS A C 1
ATOM 735 O O . HIS A 1 94 ? 3.416 -8.469 11.469 1 94.62 94 HIS A O 1
ATOM 741 N N . THR A 1 95 ? 3.283 -6.59 10.375 1 96.88 95 THR A N 1
ATOM 742 C CA . THR A 1 95 ? 4.703 -6.297 10.523 1 96.88 95 THR A CA 1
ATOM 743 C C . THR A 1 95 ? 4.926 -5.195 11.562 1 96.88 95 THR A C 1
ATOM 745 O O . THR A 1 95 ? 4.117 -4.273 11.672 1 96.88 95 THR A O 1
ATOM 748 N N . SER A 1 96 ? 5.918 -5.32 12.305 1 97.56 96 SER A N 1
ATOM 749 C CA . SER A 1 96 ? 6.305 -4.324 13.297 1 97.56 96 SER A CA 1
ATOM 750 C C . SER A 1 96 ? 7.719 -3.814 13.047 1 97.56 96 SER A C 1
ATOM 752 O O . SER A 1 96 ? 8.477 -4.426 12.289 1 97.56 96 SER A O 1
ATOM 754 N N . SER A 1 97 ? 8.031 -2.678 13.68 1 97.62 97 SER A N 1
ATOM 755 C CA . SER A 1 97 ? 9.391 -2.156 13.617 1 97.62 97 SER A CA 1
ATOM 756 C C . SER A 1 97 ? 10.398 -3.16 14.18 1 97.62 97 SER A C 1
ATOM 758 O O . SER A 1 97 ? 11.523 -3.258 13.688 1 97.62 97 SER A O 1
ATOM 760 N N . ASP A 1 98 ? 9.992 -3.922 15.172 1 97.88 98 ASP A N 1
ATOM 761 C CA . ASP A 1 98 ? 10.859 -4.934 15.766 1 97.88 98 ASP A CA 1
ATOM 762 C C . ASP A 1 98 ? 11.164 -6.051 14.773 1 97.88 98 ASP A C 1
ATOM 764 O O . ASP A 1 98 ? 12.312 -6.473 14.633 1 97.88 98 ASP A O 1
ATOM 768 N N . LEU A 1 99 ? 10.172 -6.527 14.102 1 98.38 99 LEU A N 1
ATOM 769 C CA . LEU A 1 99 ? 10.367 -7.578 13.109 1 98.38 99 LEU A CA 1
ATOM 770 C C . LEU A 1 99 ? 11.266 -7.09 11.977 1 98.38 99 LEU A C 1
ATOM 772 O O . LEU A 1 99 ? 12.188 -7.797 11.555 1 98.38 99 LEU A O 1
ATOM 776 N N . LEU A 1 100 ? 11 -5.879 11.492 1 98.62 100 LEU A N 1
ATOM 777 C CA . LEU A 1 100 ? 11.781 -5.316 10.391 1 98.62 100 LEU A CA 1
ATOM 778 C C . LEU A 1 100 ? 13.234 -5.113 10.805 1 98.62 100 LEU A C 1
ATOM 780 O O . LEU A 1 100 ? 14.148 -5.367 10.016 1 98.62 100 LEU A O 1
ATOM 784 N N . THR A 1 101 ? 13.422 -4.688 12.008 1 98.38 101 THR A N 1
ATOM 785 C CA . THR A 1 101 ? 14.773 -4.543 12.539 1 98.38 101 THR A CA 1
ATOM 786 C C . THR A 1 101 ? 15.477 -5.895 12.602 1 98.38 101 THR A C 1
ATOM 788 O O . THR A 1 101 ? 16.641 -6.012 12.195 1 98.38 101 THR A O 1
ATOM 791 N N . SER A 1 102 ? 14.766 -6.906 13.078 1 98.19 102 SER A N 1
ATOM 792 C CA . SER A 1 102 ? 15.336 -8.25 13.156 1 98.19 102 SER A CA 1
ATOM 793 C C . SER A 1 102 ? 15.719 -8.766 11.773 1 98.19 102 SER A C 1
ATOM 795 O O . SER A 1 102 ? 16.766 -9.406 11.609 1 98.19 102 SER A O 1
ATOM 797 N N . LEU A 1 103 ? 14.891 -8.508 10.773 1 98.38 103 LEU A N 1
ATOM 798 C CA . LEU A 1 103 ? 15.188 -8.914 9.406 1 98.38 103 LEU A CA 1
ATOM 799 C C . LEU A 1 103 ? 16.453 -8.219 8.891 1 98.38 103 LEU A C 1
ATOM 801 O O . LEU A 1 103 ? 17.297 -8.844 8.266 1 98.38 103 LEU A O 1
ATOM 805 N N . ASN A 1 104 ? 16.484 -6.902 9.156 1 98.25 104 ASN A N 1
ATOM 806 C CA . ASN A 1 104 ? 17.672 -6.156 8.742 1 98.25 104 ASN A CA 1
ATOM 807 C C . ASN A 1 104 ? 18.938 -6.707 9.391 1 98.25 104 ASN A C 1
ATOM 809 O O . ASN A 1 104 ? 19.953 -6.852 8.727 1 98.25 104 ASN A O 1
ATOM 813 N N . GLU A 1 105 ? 18.859 -7 10.664 1 97.06 105 GLU A N 1
ATOM 814 C CA . GLU A 1 105 ? 20 -7.535 11.406 1 97.06 105 GLU A CA 1
ATOM 815 C C . GLU A 1 105 ? 20.406 -8.906 10.883 1 97.06 105 GLU A C 1
ATOM 817 O O . GLU A 1 105 ? 21.578 -9.281 10.938 1 97.06 105 GLU A O 1
ATOM 822 N N . ALA A 1 106 ? 19.438 -9.672 10.383 1 97 106 ALA A N 1
ATOM 823 C CA . ALA A 1 106 ? 19.688 -11.008 9.828 1 97 106 ALA A CA 1
ATOM 824 C C . ALA A 1 106 ? 20.25 -10.914 8.422 1 97 106 ALA A C 1
ATOM 826 O O . ALA A 1 106 ? 20.547 -11.938 7.797 1 97 106 ALA A O 1
ATOM 827 N N . GLY A 1 107 ? 20.391 -9.703 7.863 1 96.44 107 GLY A N 1
ATOM 828 C CA . GLY A 1 107 ? 21.078 -9.531 6.59 1 96.44 107 GLY A CA 1
ATOM 829 C C . GLY A 1 107 ? 20.125 -9.336 5.426 1 96.44 107 GLY A C 1
ATOM 830 O O . GLY A 1 107 ? 20.5 -9.547 4.27 1 96.44 107 GLY A O 1
ATOM 831 N N . PHE A 1 108 ? 18.922 -8.93 5.672 1 98.25 108 PHE A N 1
ATOM 832 C CA . PHE A 1 108 ? 17.953 -8.711 4.617 1 98.25 108 PHE A CA 1
ATOM 833 C C . PHE A 1 108 ? 17.562 -7.238 4.535 1 98.25 108 PHE A C 1
ATOM 835 O O . PHE A 1 108 ? 17.75 -6.484 5.488 1 98.25 108 PHE A O 1
ATOM 842 N N . PHE A 1 109 ? 17.094 -6.828 3.389 1 98.38 109 PHE A N 1
ATOM 843 C CA . PHE A 1 109 ? 16.656 -5.445 3.244 1 98.38 109 PHE A CA 1
ATOM 844 C C . PHE A 1 109 ? 15.531 -5.34 2.219 1 98.38 109 PHE A C 1
ATOM 846 O O . PHE A 1 109 ? 15.383 -6.207 1.355 1 98.38 109 PHE A O 1
ATOM 853 N N . HIS A 1 110 ? 14.68 -4.352 2.4 1 98.75 110 HIS A N 1
ATOM 854 C CA . HIS A 1 110 ? 13.586 -4.039 1.488 1 98.75 110 HIS A CA 1
ATOM 855 C C . HIS A 1 110 ? 14.109 -3.676 0.103 1 98.75 110 HIS A C 1
ATOM 857 O O . HIS A 1 110 ? 14.961 -2.795 -0.032 1 98.75 110 HIS A O 1
ATOM 863 N N . ASN A 1 111 ? 13.562 -4.371 -0.937 1 98.31 111 ASN A N 1
ATOM 864 C CA . ASN A 1 111 ? 14.148 -4.156 -2.254 1 98.31 111 ASN A CA 1
ATOM 865 C C . ASN A 1 111 ? 13.078 -4.012 -3.332 1 98.31 111 ASN A C 1
ATOM 867 O O . ASN A 1 111 ? 13.383 -4.066 -4.523 1 98.31 111 ASN A O 1
ATOM 871 N N . GLY A 1 112 ? 11.844 -3.857 -2.961 1 97.94 112 GLY A N 1
ATOM 872 C CA . GLY A 1 112 ? 10.781 -3.656 -3.936 1 97.94 112 GLY A CA 1
ATOM 873 C C . GLY A 1 112 ? 9.398 -3.652 -3.318 1 97.94 112 GLY A C 1
ATOM 874 O O . GLY A 1 112 ? 9.234 -4.004 -2.146 1 97.94 112 GLY A O 1
ATOM 875 N N . PHE A 1 113 ? 8.398 -3.244 -4.141 1 98.44 113 PHE A N 1
ATOM 876 C CA . PHE A 1 113 ? 6.992 -3.225 -3.76 1 98.44 113 PHE A CA 1
ATOM 877 C C . PHE A 1 113 ? 6.176 -4.148 -4.656 1 98.44 113 PHE A C 1
ATOM 879 O O . PHE A 1 113 ? 6.566 -4.422 -5.793 1 98.44 113 PHE A O 1
ATOM 886 N N . HIS A 1 114 ? 5.172 -4.637 -4.172 1 98.25 114 HIS A N 1
ATOM 887 C CA . HIS A 1 114 ? 4.16 -5.348 -4.941 1 98.25 114 HIS A CA 1
ATOM 888 C C . HIS A 1 114 ? 2.758 -5.047 -4.418 1 98.25 114 HIS A C 1
ATOM 890 O O . HIS A 1 114 ? 2.549 -4.945 -3.209 1 98.25 114 HIS A O 1
ATOM 896 N N . THR A 1 115 ? 1.766 -4.891 -5.285 1 98.62 115 THR A N 1
ATOM 897 C CA . THR A 1 115 ? 0.442 -4.395 -4.922 1 98.62 115 THR A CA 1
ATOM 898 C C . THR A 1 115 ? -0.549 -5.547 -4.789 1 98.62 115 THR A C 1
ATOM 900 O O . THR A 1 115 ? -0.584 -6.445 -5.633 1 98.62 115 THR A O 1
ATOM 903 N N . THR A 1 116 ? -1.266 -5.547 -3.742 1 98.75 116 THR A N 1
ATOM 904 C CA . THR A 1 116 ? -2.418 -6.426 -3.574 1 98.75 116 THR A CA 1
ATOM 905 C C . THR A 1 116 ? -3.721 -5.656 -3.762 1 98.75 116 THR A C 1
ATOM 907 O O . THR A 1 116 ? -3.893 -4.57 -3.199 1 98.75 116 THR A O 1
ATOM 910 N N . LEU A 1 117 ? -4.602 -6.168 -4.598 1 98.5 117 LEU A N 1
ATOM 911 C CA . LEU A 1 117 ? -5.918 -5.582 -4.84 1 98.5 117 LEU A CA 1
ATOM 912 C C . LEU A 1 117 ? -7.023 -6.539 -4.41 1 98.5 117 LEU A C 1
ATOM 914 O O . LEU A 1 117 ? -6.805 -7.75 -4.32 1 98.5 117 LEU A O 1
ATOM 918 N N . TYR A 1 118 ? -8.195 -5.941 -4.133 1 98.31 118 TYR A N 1
ATOM 919 C CA . TYR A 1 118 ? -9.305 -6.793 -3.727 1 98.31 118 TYR A CA 1
ATOM 920 C C . TYR A 1 118 ? -10.641 -6.117 -4.016 1 98.31 118 TYR A C 1
ATOM 922 O O . TYR A 1 118 ? -10.695 -4.906 -4.246 1 98.31 118 TYR A O 1
ATOM 930 N N . ALA A 1 119 ? -11.68 -6.902 -4.016 1 96.94 119 ALA A N 1
ATOM 931 C CA . ALA A 1 119 ? -13.055 -6.414 -4.039 1 96.94 119 ALA A CA 1
ATOM 932 C C . ALA A 1 119 ? -14 -7.391 -3.33 1 96.94 119 ALA A C 1
ATOM 934 O O . ALA A 1 119 ? -13.836 -8.609 -3.439 1 96.94 119 ALA A O 1
ATOM 935 N N . PRO A 1 120 ? -14.883 -6.816 -2.566 1 96.25 120 PRO A N 1
ATOM 936 C CA . PRO A 1 120 ? -15.984 -7.676 -2.131 1 96.25 120 PRO A CA 1
ATOM 937 C C . PRO A 1 120 ? -16.875 -8.133 -3.289 1 96.25 120 PRO A C 1
ATOM 939 O O . PRO A 1 120 ? -17.078 -7.383 -4.246 1 96.25 120 PRO A O 1
ATOM 942 N N . LEU A 1 121 ? -17.281 -9.32 -3.211 1 94.81 121 LEU A N 1
ATOM 943 C CA . LEU A 1 121 ? -18.156 -9.852 -4.246 1 94.81 121 LEU A CA 1
ATOM 944 C C . LEU A 1 121 ? -19.594 -9.961 -3.736 1 94.81 121 LEU A C 1
ATOM 946 O O . LEU A 1 121 ? -19.812 -10.297 -2.57 1 94.81 121 LEU A O 1
ATOM 950 N N . VAL A 1 122 ? -20.547 -9.289 -4.441 1 79.31 122 VAL A N 1
ATOM 951 C CA . VAL A 1 122 ? -21.969 -9.359 -4.082 1 79.31 122 VAL A CA 1
ATOM 952 C C . VAL A 1 122 ? -22.609 -10.586 -4.723 1 79.31 122 VAL A C 1
ATOM 954 O O . VAL A 1 122 ? -22.172 -11.039 -5.781 1 79.31 122 VAL A O 1
ATOM 957 N N . ASN A 1 123 ? -23.422 -11.172 -3.965 1 67.5 123 ASN A N 1
ATOM 958 C CA . ASN A 1 123 ? -24.094 -12.383 -4.406 1 67.5 123 ASN A CA 1
ATOM 959 C C . ASN A 1 123 ? -25.062 -12.102 -5.551 1 67.5 123 ASN A C 1
ATOM 961 O O . ASN A 1 123 ? -25.906 -12.938 -5.887 1 67.5 123 ASN A O 1
ATOM 965 N N . THR A 1 124 ? -25.094 -10.742 -5.957 1 62.28 124 THR A N 1
ATOM 966 C CA . THR A 1 124 ? -26.062 -10.594 -7.035 1 62.28 124 THR A CA 1
ATOM 967 C C . THR A 1 124 ? -25.438 -10.984 -8.375 1 62.28 124 THR A C 1
ATOM 969 O O . THR A 1 124 ? -24.438 -10.414 -8.789 1 62.28 124 THR A O 1
ATOM 972 N N . ILE A 1 125 ? -25.609 -12.156 -8.633 1 54.78 125 ILE A N 1
ATOM 973 C CA . ILE A 1 125 ? -25.047 -12.766 -9.836 1 54.78 125 ILE A CA 1
ATOM 974 C C . ILE A 1 125 ? -25.484 -11.961 -11.062 1 54.78 125 ILE A C 1
ATOM 976 O O . ILE A 1 125 ? -26.688 -11.797 -11.312 1 54.78 125 ILE A O 1
ATOM 980 N N . GLU A 1 126 ? -24.766 -10.852 -11.297 1 54.28 126 GLU A N 1
ATOM 981 C CA . GLU A 1 126 ? -25.172 -10.32 -12.594 1 54.28 126 GLU A CA 1
ATOM 982 C C . GLU A 1 126 ? -25.156 -11.406 -13.664 1 54.28 126 GLU A C 1
ATOM 984 O O . GLU A 1 126 ? -24.297 -12.289 -13.656 1 54.28 126 GLU A O 1
ATOM 989 N N . THR A 1 127 ? -26.234 -11.805 -14.055 1 45.84 127 THR A N 1
ATOM 990 C CA . THR A 1 127 ? -26.516 -12.852 -15.023 1 45.84 127 THR A CA 1
ATOM 991 C C . THR A 1 127 ? -25.5 -12.82 -16.156 1 45.84 127 THR A C 1
ATOM 993 O O . THR A 1 127 ? -25.5 -13.695 -17.031 1 45.84 127 THR A O 1
ATOM 996 N N . HIS A 1 128 ? -25.156 -11.594 -16.844 1 48 128 HIS A N 1
ATOM 997 C CA . HIS A 1 128 ? -24.734 -11.766 -18.234 1 48 128 HIS A CA 1
ATOM 998 C C . HIS A 1 128 ? -23.297 -12.289 -18.312 1 48 128 HIS A C 1
ATOM 1000 O O . HIS A 1 128 ? -22.359 -11.555 -18 1 48 128 HIS A O 1
ATOM 1006 N N . ASN A 1 129 ? -23 -13.453 -18 1 45.22 129 ASN A N 1
ATOM 1007 C CA . ASN A 1 129 ? -21.781 -14.234 -18 1 45.22 129 ASN A CA 1
ATOM 1008 C C . ASN A 1 129 ? -20.859 -13.82 -19.156 1 45.22 129 ASN A C 1
ATOM 1010 O O . ASN A 1 129 ? -19.656 -13.602 -18.938 1 45.22 129 ASN A O 1
ATOM 1014 N N . GLU A 1 130 ? -21.016 -14.578 -20.312 1 49.81 130 GLU A N 1
ATOM 1015 C CA . GLU A 1 130 ? -20.047 -14.719 -21.391 1 49.81 130 GLU A CA 1
ATOM 1016 C C . GLU A 1 130 ? -19.734 -13.375 -22.047 1 49.81 130 GLU A C 1
ATOM 1018 O O . GLU A 1 130 ? -20.641 -12.727 -22.594 1 49.81 130 GLU A O 1
ATOM 1023 N N . LEU A 1 131 ? -18.844 -12.633 -21.375 1 52.81 131 LEU A N 1
ATOM 1024 C CA . LEU A 1 131 ? -18.438 -11.383 -22 1 52.81 131 LEU A CA 1
ATOM 1025 C C . LEU A 1 131 ? -18.047 -11.594 -23.453 1 52.81 131 LEU A C 1
ATOM 1027 O O . LEU A 1 131 ? -17.016 -12.203 -23.734 1 52.81 131 LEU A O 1
ATOM 1031 N N . THR A 1 132 ? -18.922 -11.945 -24.312 1 58.41 132 THR A N 1
ATOM 1032 C CA . THR A 1 132 ? -18.594 -11.969 -25.734 1 58.41 132 THR A CA 1
ATOM 1033 C C . THR A 1 132 ? -18.625 -10.555 -26.312 1 58.41 132 THR A C 1
ATOM 1035 O O . THR A 1 132 ? -19.672 -9.906 -26.344 1 58.41 132 THR A O 1
ATOM 1038 N N . GLU A 1 133 ? -17.5 -9.922 -25.984 1 65.12 133 GLU A N 1
ATOM 1039 C CA . GLU A 1 133 ? -17.344 -8.773 -26.875 1 65.12 133 GLU A CA 1
ATOM 1040 C C . GLU A 1 133 ? -17.188 -9.219 -28.328 1 65.12 133 GLU A C 1
ATOM 1042 O O . GLU A 1 133 ? -16.797 -10.359 -28.594 1 65.12 133 GLU A O 1
ATOM 1047 N N . GLU A 1 134 ? -17.656 -8.5 -29.188 1 75.88 134 GLU A N 1
ATOM 1048 C CA . GLU A 1 134 ? -17.781 -8.852 -30.609 1 75.88 134 GLU A CA 1
ATOM 1049 C C . GLU A 1 134 ? -16.562 -9.625 -31.094 1 75.88 134 GLU A C 1
ATOM 1051 O O . GLU A 1 134 ? -16.688 -10.625 -31.797 1 75.88 134 GLU A O 1
ATOM 1056 N N . LEU A 1 135 ? -15.336 -9.328 -30.5 1 92.94 135 LEU A N 1
ATOM 1057 C CA . LEU A 1 135 ? -14.133 -9.945 -31.047 1 92.94 135 LEU A CA 1
ATOM 1058 C C . LEU A 1 135 ? -13.445 -10.836 -30.016 1 92.94 135 LEU A C 1
ATOM 1060 O O . LEU A 1 135 ? -12.492 -11.547 -30.344 1 92.94 135 LEU A O 1
ATOM 1064 N N . ILE A 1 136 ? -13.922 -10.898 -28.781 1 96.94 136 ILE A N 1
ATOM 1065 C CA . ILE A 1 136 ? -13.25 -11.625 -27.719 1 96.94 136 ILE A CA 1
ATOM 1066 C C . ILE A 1 136 ? -14.211 -12.641 -27.094 1 96.94 136 ILE A C 1
ATOM 1068 O O . ILE A 1 136 ? -15.352 -12.312 -26.781 1 96.94 136 ILE A O 1
ATOM 1072 N N . THR A 1 137 ? -13.766 -13.852 -27 1 96.25 137 THR A N 1
ATOM 1073 C CA . THR A 1 137 ? -14.492 -14.883 -26.281 1 96.25 137 THR A CA 1
ATOM 1074 C C . THR A 1 137 ? -13.617 -15.492 -25.188 1 96.25 137 THR A C 1
ATOM 1076 O O . THR A 1 137 ? -12.406 -15.641 -25.359 1 96.25 137 THR A O 1
ATOM 1079 N N . VAL A 1 138 ? -14.164 -15.82 -24.047 1 97.44 138 VAL A N 1
ATOM 1080 C CA . VAL A 1 138 ? -13.477 -16.484 -22.953 1 97.44 138 VAL A CA 1
ATOM 1081 C C . VAL A 1 138 ? -14.203 -17.781 -22.594 1 97.44 138 VAL A C 1
ATOM 1083 O O . VAL A 1 138 ? -15.422 -17.797 -22.469 1 97.44 138 VAL A O 1
ATOM 1086 N N . ARG A 1 139 ? -13.492 -18.797 -22.469 1 97 139 ARG A N 1
ATOM 1087 C CA . ARG A 1 139 ? -14.07 -20.078 -22.062 1 97 139 ARG A CA 1
ATOM 1088 C C . ARG A 1 139 ? -13.109 -20.844 -21.172 1 97 139 ARG A C 1
ATOM 1090 O O . ARG A 1 139 ? -11.945 -20.469 -21.016 1 97 139 ARG A O 1
ATOM 1097 N N . THR A 1 140 ? -13.625 -21.938 -20.641 1 97.81 140 THR A N 1
ATOM 1098 C CA . THR A 1 140 ? -12.797 -22.828 -19.844 1 97.81 140 THR A CA 1
ATOM 1099 C C . THR A 1 140 ? -11.758 -23.531 -20.719 1 97.81 140 THR A C 1
ATOM 1101 O O . THR A 1 140 ? -12.07 -23.953 -21.844 1 97.81 140 THR A O 1
ATOM 1104 N N . LEU A 1 141 ? -10.555 -23.578 -20.25 1 98.44 141 LEU A N 1
ATOM 1105 C CA . LEU A 1 141 ? -9.477 -24.266 -20.953 1 98.44 141 LEU A CA 1
ATOM 1106 C C . LEU A 1 141 ? -9.695 -25.781 -20.938 1 98.44 141 LEU A C 1
ATOM 1108 O O . LEU A 1 141 ? -10.023 -26.344 -19.891 1 98.44 141 LEU A O 1
ATOM 1112 N N . ARG A 1 142 ? -9.555 -26.406 -22.062 1 97.06 142 ARG A N 1
ATOM 1113 C CA . ARG A 1 142 ? -9.648 -27.859 -22.125 1 97.06 142 ARG A CA 1
ATOM 1114 C C . ARG A 1 142 ? -8.328 -28.516 -21.734 1 97.06 142 ARG A C 1
ATOM 1116 O O . ARG A 1 142 ? -7.262 -27.922 -21.922 1 97.06 142 ARG A O 1
ATOM 1123 N N . LYS A 1 143 ? -8.461 -29.703 -21.312 1 96.69 143 LYS A N 1
ATOM 1124 C CA . LYS A 1 143 ? -7.305 -30.422 -20.781 1 96.69 143 LYS A CA 1
ATOM 1125 C C . LYS A 1 143 ? -6.219 -30.562 -21.844 1 96.69 143 LYS A C 1
ATOM 1127 O O . LYS A 1 143 ? -5.027 -30.578 -21.531 1 96.69 143 LYS A O 1
ATOM 1132 N N . ASP A 1 144 ? -6.582 -30.656 -23.062 1 97.44 144 ASP A N 1
ATOM 1133 C CA . ASP A 1 144 ? -5.617 -30.891 -24.125 1 97.44 144 ASP A CA 1
ATOM 1134 C C . ASP A 1 144 ? -5.055 -29.578 -24.672 1 97.44 144 ASP A C 1
ATOM 1136 O O . ASP A 1 144 ? -4.332 -29.578 -25.672 1 97.44 144 ASP A O 1
ATOM 1140 N N . GLU A 1 145 ? -5.328 -28.453 -24.031 1 98.25 145 GLU A N 1
ATOM 1141 C CA . GLU A 1 145 ? -4.938 -27.156 -24.562 1 98.25 145 GLU A CA 1
ATOM 1142 C C . GLU A 1 145 ? -3.814 -26.531 -23.734 1 98.25 145 GLU A C 1
ATOM 1144 O O . GLU A 1 145 ? -3.479 -25.359 -23.906 1 98.25 145 GLU A O 1
ATOM 1149 N N . PHE A 1 146 ? -3.184 -27.297 -22.875 1 98.5 146 PHE A N 1
ATOM 1150 C CA . PHE A 1 146 ? -2.203 -26.719 -21.969 1 98.5 146 PHE A CA 1
ATOM 1151 C C . PHE A 1 146 ? -0.922 -26.359 -22.719 1 98.5 146 PHE A C 1
ATOM 1153 O O . PHE A 1 146 ? -0.133 -25.547 -22.25 1 98.5 146 PHE A O 1
ATOM 1160 N N . ASP A 1 147 ? -0.693 -26.984 -23.891 1 98.25 147 ASP A N 1
ATOM 1161 C CA . ASP A 1 147 ? 0.419 -26.516 -24.703 1 98.25 147 ASP A CA 1
ATOM 1162 C C . ASP A 1 147 ? 0.185 -25.094 -25.188 1 98.25 147 ASP A C 1
ATOM 1164 O O . ASP A 1 147 ? 1.104 -24.266 -25.172 1 98.25 147 ASP A O 1
ATOM 1168 N N . THR A 1 148 ? -0.994 -24.859 -25.641 1 98.12 148 THR A N 1
ATOM 1169 C CA . THR A 1 148 ? -1.37 -23.516 -26.047 1 98.12 148 THR A CA 1
ATOM 1170 C C . THR A 1 148 ? -1.295 -22.547 -24.875 1 98.12 148 THR A C 1
ATOM 1172 O O . THR A 1 148 ? -0.767 -21.438 -25 1 98.12 148 THR A O 1
ATOM 1175 N N . TYR A 1 149 ? -1.776 -23 -23.781 1 98.25 149 TYR A N 1
ATOM 1176 C CA . TYR A 1 149 ? -1.686 -22.234 -22.547 1 98.25 149 TYR A CA 1
ATOM 1177 C C . TYR A 1 149 ? -0.247 -21.812 -22.266 1 98.25 149 TYR A C 1
ATOM 1179 O O . TYR A 1 149 ? 0.026 -20.641 -22.031 1 98.25 149 TYR A O 1
ATOM 1187 N N . ALA A 1 150 ? 0.622 -22.734 -22.312 1 98.19 150 ALA A N 1
ATOM 1188 C CA . ALA A 1 150 ? 2.021 -22.5 -21.953 1 98.19 150 ALA A CA 1
ATOM 1189 C C . ALA A 1 150 ? 2.695 -21.562 -22.953 1 98.19 150 ALA A C 1
ATOM 1191 O O . ALA A 1 150 ? 3.559 -20.766 -22.578 1 98.19 150 ALA A O 1
ATOM 1192 N N . LYS A 1 151 ? 2.316 -21.703 -24.172 1 97.94 151 LYS A N 1
ATOM 1193 C CA . LYS A 1 151 ? 2.859 -20.797 -25.188 1 97.94 151 LYS A CA 1
ATOM 1194 C C . LYS A 1 151 ? 2.463 -19.359 -24.906 1 97.94 151 LYS A C 1
ATOM 1196 O O . LYS A 1 151 ? 3.301 -18.453 -24.969 1 97.94 151 LYS A O 1
ATOM 1201 N N . ILE A 1 152 ? 1.243 -19.125 -24.594 1 98.19 152 ILE A N 1
ATOM 1202 C CA . ILE A 1 152 ? 0.752 -17.781 -24.281 1 98.19 152 ILE A CA 1
ATOM 1203 C C . ILE A 1 152 ? 1.425 -17.266 -23.016 1 98.19 152 ILE A C 1
ATOM 1205 O O . ILE A 1 152 ? 1.857 -16.125 -22.953 1 98.19 152 ILE A O 1
ATOM 1209 N N . TYR A 1 153 ? 1.509 -18.172 -22.047 1 97.06 153 TYR A N 1
ATOM 1210 C CA . TYR A 1 153 ? 2.148 -17.844 -20.781 1 97.06 153 TYR A CA 1
ATOM 1211 C C . TYR A 1 153 ? 3.594 -17.406 -21 1 97.06 153 TYR A C 1
ATOM 1213 O O . TYR A 1 153 ? 3.998 -16.344 -20.547 1 97.06 153 TYR A O 1
ATOM 1221 N N . THR A 1 154 ? 4.348 -18.234 -21.703 1 96.38 154 THR A N 1
ATOM 1222 C CA . THR A 1 154 ? 5.773 -18 -21.922 1 96.38 154 THR A CA 1
ATOM 1223 C C . THR A 1 154 ? 6 -16.703 -22.688 1 96.38 154 THR A C 1
ATOM 1225 O O . THR A 1 154 ? 6.844 -15.891 -22.312 1 96.38 154 THR A O 1
ATOM 1228 N N . LYS A 1 155 ? 5.281 -16.484 -23.688 1 96.44 155 LYS A N 1
ATOM 1229 C CA . LYS A 1 155 ? 5.426 -15.273 -24.5 1 96.44 155 LYS A CA 1
ATOM 1230 C C . LYS A 1 155 ? 4.914 -14.047 -23.75 1 96.44 155 LYS A C 1
ATOM 1232 O O . LYS A 1 155 ? 5.531 -12.977 -23.812 1 96.44 155 LYS A O 1
ATOM 1237 N N . GLY A 1 156 ? 3.812 -14.211 -23.078 1 95.62 156 GLY A N 1
ATOM 1238 C CA . GLY A 1 156 ? 3.221 -13.102 -22.344 1 95.62 156 GLY A CA 1
ATOM 1239 C C . GLY A 1 156 ? 4.109 -12.586 -21.234 1 95.62 156 GLY A C 1
ATOM 1240 O O . GLY A 1 156 ? 4.168 -11.375 -20.984 1 95.62 156 GLY A O 1
ATOM 1241 N N . PHE A 1 157 ? 4.82 -13.469 -20.547 1 93.5 157 PHE A N 1
ATOM 1242 C CA . PHE A 1 157 ? 5.691 -13.094 -19.453 1 93.5 157 PHE A CA 1
ATOM 1243 C C . PHE A 1 157 ? 7.137 -12.969 -19.922 1 93.5 157 PHE A C 1
ATOM 1245 O O . PHE A 1 157 ? 8.055 -12.852 -19.094 1 93.5 157 PHE A O 1
ATOM 1252 N N . GLN A 1 158 ? 7.332 -13.086 -21.281 1 92.75 158 GLN A N 1
ATOM 1253 C CA . GLN A 1 158 ? 8.641 -12.93 -21.906 1 92.75 158 GLN A CA 1
ATOM 1254 C C . GLN A 1 158 ? 9.664 -13.883 -21.297 1 92.75 158 GLN A C 1
ATOM 1256 O O . GLN A 1 158 ? 10.758 -13.469 -20.906 1 92.75 158 GLN A O 1
ATOM 1261 N N . MET A 1 159 ? 9.273 -15.125 -21.203 1 92.62 159 MET A N 1
ATOM 1262 C CA . MET A 1 159 ? 10.117 -16.203 -20.672 1 92.62 159 MET A CA 1
ATOM 1263 C C . MET A 1 159 ? 10.766 -16.984 -21.812 1 92.62 159 MET A C 1
ATOM 1265 O O . MET A 1 159 ? 10.281 -16.953 -22.938 1 92.62 159 MET A O 1
ATOM 1269 N N . PRO A 1 160 ? 11.852 -17.625 -21.484 1 92.75 160 PRO A N 1
ATOM 1270 C CA . PRO A 1 160 ? 12.469 -18.469 -22.516 1 92.75 160 PRO A CA 1
ATOM 1271 C C . PRO A 1 160 ? 11.539 -19.562 -23.016 1 92.75 160 PRO A C 1
ATOM 1273 O O . PRO A 1 160 ? 10.844 -20.203 -22.219 1 92.75 160 PRO A O 1
ATOM 1276 N N . ALA A 1 161 ? 11.617 -19.812 -24.344 1 94.06 161 ALA A N 1
ATOM 1277 C CA . ALA A 1 161 ? 10.766 -20.812 -24.984 1 94.06 161 ALA A CA 1
ATOM 1278 C C . ALA A 1 161 ? 11.062 -22.203 -24.422 1 94.06 161 ALA A C 1
ATOM 1280 O O . ALA A 1 161 ? 10.188 -23.062 -24.406 1 94.06 161 ALA A O 1
ATOM 1281 N N . SER A 1 162 ? 12.273 -22.391 -23.953 1 94.19 162 SER A N 1
ATOM 1282 C CA . SER A 1 162 ? 12.711 -23.688 -23.438 1 94.19 162 SER A CA 1
ATOM 1283 C C . SER A 1 162 ? 11.906 -24.078 -22.203 1 94.19 162 SER A C 1
ATOM 1285 O O . SER A 1 162 ? 11.914 -25.234 -21.781 1 94.19 162 SER A O 1
ATOM 1287 N N . LEU A 1 163 ? 11.102 -23.156 -21.625 1 93.5 163 LEU A N 1
ATOM 1288 C CA . LEU A 1 163 ? 10.352 -23.422 -20.391 1 93.5 163 LEU A CA 1
ATOM 1289 C C . LEU A 1 163 ? 8.914 -23.828 -20.703 1 93.5 163 LEU A C 1
ATOM 1291 O O . LEU A 1 163 ? 8.18 -24.25 -19.812 1 93.5 163 LEU A O 1
ATOM 1295 N N . THR A 1 164 ? 8.562 -23.781 -21.969 1 95.88 164 THR A N 1
ATOM 1296 C CA . THR A 1 164 ? 7.168 -23.938 -22.375 1 95.88 164 THR A CA 1
ATOM 1297 C C . THR A 1 164 ? 6.633 -25.297 -21.969 1 95.88 164 THR A C 1
ATOM 1299 O O . THR A 1 164 ? 5.555 -25.391 -21.375 1 95.88 164 THR A O 1
ATOM 1302 N N . ALA A 1 165 ? 7.383 -26.344 -22.219 1 95.75 165 ALA A N 1
ATOM 1303 C CA . ALA A 1 165 ? 6.918 -27.703 -21.906 1 95.75 165 ALA A CA 1
ATOM 1304 C C . ALA A 1 165 ? 6.742 -27.875 -20.391 1 95.75 165 ALA A C 1
ATOM 1306 O O . ALA A 1 165 ? 5.777 -28.5 -19.953 1 95.75 165 ALA A O 1
ATOM 1307 N N . GLY A 1 166 ? 7.695 -27.344 -19.641 1 93.81 166 GLY A N 1
ATOM 1308 C CA . GLY A 1 166 ? 7.598 -27.422 -18.188 1 93.81 166 GLY A CA 1
ATOM 1309 C C . GLY A 1 166 ? 6.406 -26.656 -17.625 1 93.81 166 GLY A C 1
ATOM 1310 O O . GLY A 1 166 ? 5.73 -27.141 -16.719 1 93.81 166 GLY A O 1
ATOM 1311 N N . ILE A 1 167 ? 6.145 -25.516 -18.203 1 95.12 167 ILE A N 1
ATOM 1312 C CA . ILE A 1 167 ? 5.008 -24.703 -17.781 1 95.12 167 ILE A CA 1
ATOM 1313 C C . ILE A 1 167 ? 3.705 -25.438 -18.094 1 95.12 167 ILE A C 1
ATOM 1315 O O . ILE A 1 167 ? 2.797 -25.469 -17.25 1 95.12 167 ILE A O 1
ATOM 1319 N N . ALA A 1 168 ? 3.617 -26.031 -19.281 1 97.44 168 ALA A N 1
ATOM 1320 C CA . ALA A 1 168 ? 2.436 -26.812 -19.625 1 97.44 168 ALA A CA 1
ATOM 1321 C C . ALA A 1 168 ? 2.197 -27.938 -18.625 1 97.44 168 ALA A C 1
ATOM 1323 O O . ALA A 1 168 ? 1.088 -28.094 -18.109 1 97.44 168 ALA A O 1
ATOM 1324 N N . GLN A 1 169 ? 3.207 -28.703 -18.312 1 95.62 169 GLN A N 1
ATOM 1325 C CA . GLN A 1 169 ? 3.102 -29.844 -17.422 1 95.62 169 GLN A CA 1
ATOM 1326 C C . GLN A 1 169 ? 2.729 -29.406 -16 1 95.62 169 GLN A C 1
ATOM 1328 O O . GLN A 1 169 ? 1.831 -29.984 -15.391 1 95.62 169 GLN A O 1
ATOM 1333 N N . ASN A 1 170 ? 3.41 -28.344 -15.516 1 94.94 170 ASN A N 1
ATOM 1334 C CA . ASN A 1 170 ? 3.236 -27.891 -14.141 1 94.94 170 ASN A CA 1
ATOM 1335 C C . ASN A 1 170 ? 1.848 -27.297 -13.914 1 94.94 170 ASN A C 1
ATOM 1337 O O . ASN A 1 170 ? 1.344 -27.297 -12.789 1 94.94 170 ASN A O 1
ATOM 1341 N N . ASN A 1 171 ? 1.263 -26.797 -14.945 1 96.88 171 ASN A N 1
ATOM 1342 C CA . ASN A 1 171 ? -0.078 -26.25 -14.805 1 96.88 171 ASN A CA 1
ATOM 1343 C C . ASN A 1 171 ? -1.152 -27.297 -15.062 1 96.88 171 ASN A C 1
ATOM 1345 O O . ASN A 1 171 ? -2.195 -27.297 -14.406 1 96.88 171 ASN A O 1
ATOM 1349 N N . LYS A 1 172 ? -0.876 -28.203 -15.977 1 97.69 172 LYS A N 1
ATOM 1350 C CA . LYS A 1 172 ? -1.839 -29.234 -16.328 1 97.69 172 LYS A CA 1
ATOM 1351 C C . LYS A 1 172 ? -2.207 -30.094 -15.117 1 97.69 172 LYS A C 1
ATOM 1353 O O . LYS A 1 172 ? -3.357 -30.5 -14.969 1 97.69 172 LYS A O 1
ATOM 1358 N N . ILE A 1 173 ? -1.299 -30.328 -14.25 1 97 173 ILE A N 1
ATOM 1359 C CA . ILE A 1 173 ? -1.517 -31.234 -13.125 1 97 173 ILE A CA 1
ATOM 1360 C C . ILE A 1 173 ? -2.506 -30.594 -12.148 1 97 173 ILE A C 1
ATOM 1362 O O . ILE A 1 173 ? -3.01 -31.266 -11.242 1 97 173 ILE A O 1
ATOM 1366 N N . LEU A 1 174 ? -2.736 -29.25 -12.25 1 97.75 174 LEU A N 1
ATOM 1367 C CA . LEU A 1 174 ? -3.654 -28.547 -11.367 1 97.75 174 LEU A CA 1
ATOM 1368 C C . LEU A 1 174 ? -5.082 -28.609 -11.891 1 97.75 174 LEU A C 1
ATOM 1370 O O . LEU A 1 174 ? -6.035 -28.312 -11.172 1 97.75 174 LEU A O 1
ATOM 1374 N N . HIS A 1 175 ? -5.191 -29 -13.125 1 97 175 HIS A N 1
ATOM 1375 C CA . HIS A 1 175 ? -6.445 -28.875 -13.859 1 97 175 HIS A CA 1
ATOM 1376 C C . HIS A 1 175 ? -7.562 -29.672 -13.188 1 97 175 HIS A C 1
ATOM 1378 O O . HIS A 1 175 ? -8.727 -29.266 -13.227 1 97 175 HIS A O 1
ATOM 1384 N N . HIS A 1 176 ? -7.27 -30.766 -12.531 1 94.81 176 HIS A N 1
ATOM 1385 C CA . HIS A 1 176 ? -8.289 -31.656 -11.977 1 94.81 176 HIS A CA 1
ATOM 1386 C C . HIS A 1 176 ? -8.758 -31.156 -10.609 1 94.81 176 HIS A C 1
ATOM 1388 O O . HIS A 1 176 ? -9.766 -31.641 -10.086 1 94.81 176 HIS A O 1
ATOM 1394 N N . LEU A 1 177 ? -8.023 -30.297 -9.977 1 97.19 177 LEU A N 1
ATOM 1395 C CA . LEU A 1 177 ? -8.383 -29.797 -8.656 1 97.19 177 LEU A CA 1
ATOM 1396 C C . LEU A 1 177 ? -9.547 -28.812 -8.742 1 97.19 177 LEU A C 1
ATOM 1398 O O . LEU A 1 177 ? -9.539 -27.906 -9.578 1 97.19 177 LEU A O 1
ATOM 1402 N N . LYS A 1 178 ? -10.5 -28.938 -7.918 1 96.5 178 LYS A N 1
ATOM 1403 C CA . LYS A 1 178 ? -11.727 -28.141 -7.949 1 96.5 178 LYS A CA 1
ATOM 1404 C C . LYS A 1 178 ? -11.453 -26.672 -7.66 1 96.5 178 LYS A C 1
ATOM 1406 O O . LYS A 1 178 ? -12.188 -25.797 -8.117 1 96.5 178 LYS A O 1
ATOM 1411 N N . ASN A 1 179 ? -10.391 -26.359 -6.938 1 98.06 179 ASN A N 1
ATOM 1412 C CA . ASN A 1 179 ? -10.07 -25 -6.512 1 98.06 179 ASN A CA 1
ATOM 1413 C C . ASN A 1 179 ? -9.516 -24.172 -7.668 1 98.06 179 ASN A C 1
ATOM 1415 O O . ASN A 1 179 ? -9.422 -22.953 -7.57 1 98.06 179 ASN A O 1
ATOM 1419 N N . TRP A 1 180 ? -9.125 -24.906 -8.734 1 98.69 180 TRP A N 1
ATOM 1420 C CA . TRP A 1 180 ? -8.438 -24.219 -9.82 1 98.69 180 TRP A CA 1
ATOM 1421 C C . TRP A 1 180 ? -9.32 -24.141 -11.062 1 98.69 180 TRP A C 1
ATOM 1423 O O . TRP A 1 180 ? -9.977 -25.125 -11.422 1 98.69 180 TRP A O 1
ATOM 1433 N N . GLY A 1 181 ? -9.422 -22.953 -11.625 1 98.5 181 GLY A N 1
ATOM 1434 C CA . GLY A 1 181 ? -10.055 -22.734 -12.914 1 98.5 181 GLY A CA 1
ATOM 1435 C C . GLY A 1 181 ? -9.125 -22.125 -13.945 1 98.5 181 GLY A C 1
ATOM 1436 O O . GLY A 1 181 ? -8.5 -21.094 -13.688 1 98.5 181 GLY A O 1
ATOM 1437 N N . PHE A 1 182 ? -9.008 -22.797 -15.102 1 98.75 182 PHE A N 1
ATOM 1438 C CA . PHE A 1 182 ? -8.188 -22.328 -16.203 1 98.75 182 PHE A CA 1
ATOM 1439 C C . PHE A 1 182 ? -9.055 -21.844 -17.359 1 98.75 182 PHE A C 1
ATOM 1441 O O . PHE A 1 182 ? -10.023 -22.516 -17.734 1 98.75 182 PHE A O 1
ATOM 1448 N N . TYR A 1 183 ? -8.648 -20.703 -17.906 1 98.44 183 TYR A N 1
ATOM 1449 C CA . TYR A 1 183 ? -9.453 -20.094 -18.969 1 98.44 183 TYR A CA 1
ATOM 1450 C C . TYR A 1 183 ? -8.562 -19.625 -20.109 1 98.44 183 TYR A C 1
ATOM 1452 O O . TYR A 1 183 ? -7.391 -19.312 -19.906 1 98.44 183 TYR A O 1
ATOM 1460 N N . ILE A 1 184 ? -9.18 -19.641 -21.297 1 98.25 184 ILE A N 1
ATOM 1461 C CA . ILE A 1 184 ? -8.508 -19.156 -22.484 1 98.25 184 ILE A CA 1
ATOM 1462 C C . ILE A 1 184 ? -9.398 -18.125 -23.188 1 98.25 184 ILE A C 1
ATOM 1464 O O . ILE A 1 184 ? -10.617 -18.297 -23.266 1 98.25 184 ILE A O 1
ATOM 1468 N N . ALA A 1 185 ? -8.836 -17.047 -23.484 1 98.06 185 ALA A N 1
ATOM 1469 C CA . ALA A 1 185 ? -9.5 -16.016 -24.281 1 98.06 185 ALA A CA 1
ATOM 1470 C C . ALA A 1 185 ? -9.055 -16.062 -25.734 1 98.06 185 ALA A C 1
ATOM 1472 O O . ALA A 1 185 ? -7.867 -16.25 -26.016 1 98.06 185 ALA A O 1
ATOM 1473 N N . SER A 1 186 ? -10.016 -15.93 -26.609 1 97.38 186 SER A N 1
ATOM 1474 C CA . SER A 1 186 ? -9.742 -15.852 -28.047 1 97.38 186 SER A CA 1
ATOM 1475 C C . SER A 1 186 ? -10.078 -14.469 -28.594 1 97.38 186 SER A C 1
ATOM 1477 O O . SER A 1 186 ? -11.023 -13.828 -28.141 1 97.38 186 SER A O 1
ATOM 1479 N N . TYR A 1 187 ? -9.211 -14.039 -29.422 1 97.12 187 TYR A N 1
ATOM 1480 C CA . TYR A 1 187 ? -9.438 -12.828 -30.203 1 97.12 187 TYR A CA 1
ATOM 1481 C C . TYR A 1 187 ? -9.625 -13.164 -31.688 1 97.12 187 TYR A C 1
ATOM 1483 O O . TYR A 1 187 ? -8.727 -13.727 -32.312 1 97.12 187 TYR A O 1
ATOM 1491 N N . GLN A 1 188 ? -10.82 -12.844 -32.281 1 95.06 188 GLN A N 1
ATOM 1492 C CA . GLN A 1 188 ? -11.164 -13.234 -33.656 1 95.06 188 GLN A CA 1
ATOM 1493 C C . GLN A 1 188 ? -10.953 -14.727 -33.875 1 95.06 188 GLN A C 1
ATOM 1495 O O . GLN A 1 188 ? -10.289 -15.141 -34.812 1 95.06 188 GLN A O 1
ATOM 1500 N N . ASN A 1 189 ? -11.266 -15.492 -32.844 1 94.5 189 ASN A N 1
ATOM 1501 C CA . ASN A 1 189 ? -11.352 -16.953 -32.844 1 94.5 189 ASN A CA 1
ATOM 1502 C C . ASN A 1 189 ? -9.969 -17.594 -32.781 1 94.5 189 ASN A C 1
ATOM 1504 O O . ASN A 1 189 ? -9.812 -18.781 -33.062 1 94.5 189 ASN A O 1
ATOM 1508 N N . GLU A 1 190 ? -8.961 -16.812 -32.406 1 96.88 190 GLU A N 1
ATOM 1509 C CA . GLU A 1 190 ? -7.617 -17.344 -32.188 1 96.88 190 GLU A CA 1
ATOM 1510 C C . GLU A 1 190 ? -7.211 -17.141 -30.719 1 96.88 190 GLU A C 1
ATOM 1512 O O . GLU A 1 190 ? -7.5 -16.109 -30.109 1 96.88 190 GLU A O 1
ATOM 1517 N N . PRO A 1 191 ? -6.574 -18.203 -30.203 1 97.88 191 PRO A N 1
ATOM 1518 C CA . PRO A 1 191 ? -6.117 -18.031 -28.828 1 97.88 191 PRO A CA 1
ATOM 1519 C C . PRO A 1 191 ? -5.277 -16.781 -28.625 1 97.88 191 PRO A C 1
ATOM 1521 O O . PRO A 1 191 ? -4.391 -16.484 -29.438 1 97.88 191 PRO A O 1
ATOM 1524 N N . ALA A 1 192 ? -5.578 -16.016 -27.562 1 98.31 192 ALA A N 1
ATOM 1525 C CA . ALA A 1 192 ? -4.957 -14.711 -27.391 1 98.31 192 ALA A CA 1
ATOM 1526 C C . ALA A 1 192 ? -4.457 -14.516 -25.969 1 98.31 192 ALA A C 1
ATOM 1528 O O . ALA A 1 192 ? -3.471 -13.812 -25.734 1 98.31 192 ALA A O 1
ATOM 1529 N N . GLY A 1 193 ? -5.152 -15.055 -25.047 1 98.56 193 GLY A N 1
ATOM 1530 C CA . GLY A 1 193 ? -4.812 -14.859 -23.641 1 98.56 193 GLY A CA 1
ATOM 1531 C C . GLY A 1 193 ? -5.25 -16.016 -22.75 1 98.56 193 GLY A C 1
ATOM 1532 O O . GLY A 1 193 ? -6.043 -16.859 -23.172 1 98.56 193 GLY A O 1
ATOM 1533 N N . ILE A 1 194 ? -4.688 -16.078 -21.594 1 98.81 194 ILE A N 1
ATOM 1534 C CA . ILE A 1 194 ? -5.043 -17.078 -20.609 1 98.81 194 ILE A CA 1
ATOM 1535 C C . ILE A 1 194 ? -5.254 -16.422 -19.25 1 98.81 194 ILE A C 1
ATOM 1537 O O . ILE A 1 194 ? -4.707 -15.344 -18.984 1 98.81 194 ILE A O 1
ATOM 1541 N N . GLY A 1 195 ? -6.059 -17 -18.406 1 98.44 195 GLY A N 1
ATOM 1542 C CA . GLY A 1 195 ? -6.297 -16.609 -17.031 1 98.44 195 GLY A CA 1
ATOM 1543 C C . GLY A 1 195 ? -6.59 -17.781 -16.109 1 98.44 195 GLY A C 1
ATOM 1544 O O . GLY A 1 195 ? -7.199 -18.766 -16.531 1 98.44 195 GLY A O 1
ATOM 1545 N N . VAL A 1 196 ? -6.109 -17.672 -14.922 1 98.81 196 VAL A N 1
ATOM 1546 C CA . VAL A 1 196 ? -6.273 -18.719 -13.93 1 98.81 196 VAL A CA 1
ATOM 1547 C C . VAL A 1 196 ? -6.934 -18.156 -12.672 1 98.81 196 VAL A C 1
ATOM 1549 O O . VAL A 1 196 ? -6.633 -17.031 -12.266 1 98.81 196 VAL A O 1
ATOM 1552 N N . LEU A 1 197 ? -7.906 -18.891 -12.117 1 98.75 197 LEU A N 1
ATOM 1553 C CA . LEU A 1 197 ? -8.609 -18.531 -10.883 1 98.75 197 LEU A CA 1
ATOM 1554 C C . LEU A 1 197 ? -8.391 -19.609 -9.82 1 98.75 197 LEU A C 1
ATOM 1556 O O . LEU A 1 197 ? -8.516 -20.797 -10.094 1 98.75 197 LEU A O 1
ATOM 1560 N N . PHE A 1 198 ? -7.98 -19.266 -8.625 1 98.88 198 PHE A N 1
ATOM 1561 C CA . PHE A 1 198 ? -7.918 -20.141 -7.461 1 98.88 198 PHE A CA 1
ATOM 1562 C C . PHE A 1 198 ? -8.93 -19.719 -6.402 1 98.88 198 PHE A C 1
ATOM 1564 O O . PHE A 1 198 ? -9.008 -18.547 -6.047 1 98.88 198 PHE A O 1
ATOM 1571 N N . THR A 1 199 ? -9.781 -20.672 -5.922 1 98.56 199 THR A N 1
ATOM 1572 C CA . THR A 1 199 ? -10.781 -20.344 -4.914 1 98.56 199 THR A CA 1
ATOM 1573 C C . THR A 1 199 ? -10.617 -21.25 -3.686 1 98.56 199 THR A C 1
ATOM 1575 O O . THR A 1 199 ? -10.375 -22.438 -3.812 1 98.56 199 THR A O 1
ATOM 1578 N N . LYS A 1 200 ? -10.641 -20.641 -2.594 1 98.25 200 LYS A N 1
ATOM 1579 C CA . LYS A 1 200 ? -10.602 -21.359 -1.33 1 98.25 200 LYS A CA 1
ATOM 1580 C C . LYS A 1 200 ? -11.18 -20.531 -0.195 1 98.25 200 LYS A C 1
ATOM 1582 O O . LYS A 1 200 ? -10.898 -19.328 -0.089 1 98.25 200 LYS A O 1
ATOM 1587 N N . ASP A 1 201 ? -12.047 -21.109 0.628 1 97.06 201 ASP A N 1
ATOM 1588 C CA . ASP A 1 201 ? -12.594 -20.531 1.849 1 97.06 201 ASP A CA 1
ATOM 1589 C C . ASP A 1 201 ? -13.242 -19.172 1.57 1 97.06 201 ASP A C 1
ATOM 1591 O O . ASP A 1 201 ? -13 -18.203 2.299 1 97.06 201 ASP A O 1
ATOM 1595 N N . GLY A 1 202 ? -13.875 -19.125 0.467 1 96.69 202 GLY A N 1
ATOM 1596 C CA . GLY A 1 202 ? -14.688 -17.969 0.152 1 96.69 202 GLY A CA 1
ATOM 1597 C C . GLY A 1 202 ? -13.898 -16.828 -0.475 1 96.69 202 GLY A C 1
ATOM 1598 O O . GLY A 1 202 ? -14.43 -15.742 -0.706 1 96.69 202 GLY A O 1
ATOM 1599 N N . VAL A 1 203 ? -12.641 -17.031 -0.723 1 98.31 203 VAL A N 1
ATOM 1600 C CA . VAL A 1 203 ? -11.812 -16.016 -1.361 1 98.31 203 VAL A CA 1
ATOM 1601 C C . VAL A 1 203 ? -11.32 -16.516 -2.717 1 98.31 203 VAL A C 1
ATOM 1603 O O . VAL A 1 203 ? -10.82 -17.641 -2.822 1 98.31 203 VAL A O 1
ATOM 1606 N N . ALA A 1 204 ? -11.539 -15.742 -3.76 1 98.5 204 ALA A N 1
ATOM 1607 C CA . ALA A 1 204 ? -11.039 -16.031 -5.102 1 98.5 204 ALA A CA 1
ATOM 1608 C C . ALA A 1 204 ? -9.773 -15.234 -5.395 1 98.5 204 ALA A C 1
ATOM 1610 O O . ALA A 1 204 ? -9.711 -14.031 -5.125 1 98.5 204 ALA A O 1
ATOM 1611 N N . THR A 1 205 ? -8.766 -15.875 -5.879 1 98.81 205 THR A N 1
ATOM 1612 C CA . THR A 1 205 ? -7.5 -15.234 -6.215 1 98.81 205 THR A CA 1
ATOM 1613 C C . THR A 1 205 ? -7.266 -15.258 -7.723 1 98.81 205 THR A C 1
ATOM 1615 O O . THR A 1 205 ? -7.281 -16.312 -8.344 1 98.81 205 THR A O 1
ATOM 1618 N N . LEU A 1 206 ? -7.125 -14.039 -8.273 1 98.62 206 LEU A N 1
ATOM 1619 C CA . LEU A 1 206 ? -6.672 -13.938 -9.656 1 98.62 206 LEU A CA 1
ATOM 1620 C C . LEU A 1 206 ? -5.223 -14.391 -9.789 1 98.62 206 LEU A C 1
ATOM 1622 O O . LEU A 1 206 ? -4.301 -13.594 -9.617 1 98.62 206 LEU A O 1
ATOM 1626 N N . ALA A 1 207 ? -4.949 -15.578 -10.062 1 94.69 207 ALA A N 1
ATOM 1627 C CA . ALA A 1 207 ? -3.662 -16.25 -9.93 1 94.69 207 ALA A CA 1
ATOM 1628 C C . ALA A 1 207 ? -2.697 -15.82 -11.031 1 94.69 207 ALA A C 1
ATOM 1630 O O . ALA A 1 207 ? -1.563 -15.422 -10.75 1 94.69 207 ALA A O 1
ATOM 1631 N N . ALA A 1 208 ? -2.941 -16 -12.328 1 92.75 208 ALA A N 1
ATOM 1632 C CA . ALA A 1 208 ? -2.096 -15.547 -13.43 1 92.75 208 ALA A CA 1
ATOM 1633 C C . ALA A 1 208 ? -2.932 -15.211 -14.656 1 92.75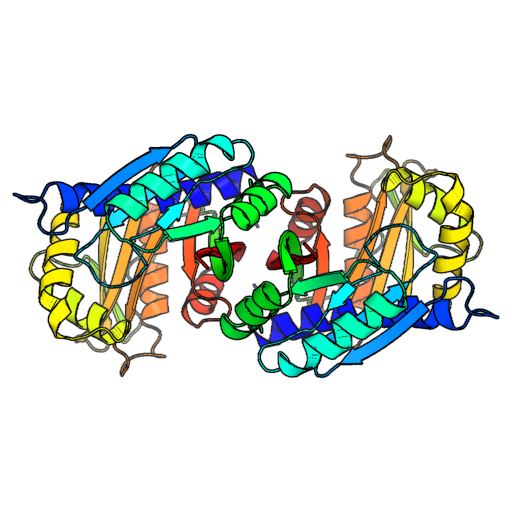 208 ALA A C 1
ATOM 1635 O O . ALA A 1 208 ? -4.023 -15.75 -14.844 1 92.75 208 ALA A O 1
ATOM 1636 N N . ALA A 1 209 ? -2.438 -14.273 -15.297 1 97.56 209 ALA A N 1
ATOM 1637 C CA . ALA A 1 209 ? -3.002 -13.977 -16.609 1 97.56 209 ALA A CA 1
ATOM 1638 C C . ALA A 1 209 ? -1.932 -13.453 -17.562 1 97.56 209 ALA A C 1
ATOM 1640 O O . ALA A 1 209 ? -0.993 -12.773 -17.141 1 97.56 209 ALA A O 1
ATOM 1641 N N . ALA A 1 210 ? -2.074 -13.836 -18.719 1 97.69 210 ALA A N 1
ATOM 1642 C CA . ALA A 1 210 ? -1.151 -13.367 -19.75 1 97.69 210 ALA A CA 1
ATOM 1643 C C . ALA A 1 210 ? -1.864 -13.195 -21.094 1 97.69 210 ALA A C 1
ATOM 1645 O O . ALA A 1 210 ? -2.826 -13.914 -21.391 1 97.69 210 ALA A O 1
ATOM 1646 N N . THR A 1 211 ? -1.477 -12.281 -21.812 1 98.19 211 THR A N 1
ATOM 1647 C CA . THR A 1 211 ? -1.932 -12.023 -23.172 1 98.19 211 THR A CA 1
ATOM 1648 C C . THR A 1 211 ? -0.755 -12.016 -24.141 1 98.19 211 THR A C 1
ATOM 1650 O O . THR A 1 211 ? 0.313 -11.492 -23.828 1 98.19 211 THR A O 1
ATOM 1653 N N . PHE A 1 212 ? -0.941 -12.625 -25.328 1 97.56 212 PHE A N 1
ATOM 1654 C CA . PHE A 1 212 ? 0.1 -12.484 -26.344 1 97.56 212 PHE A CA 1
ATOM 1655 C C . PHE A 1 212 ? 0.477 -11.016 -26.531 1 97.56 212 PHE A C 1
ATOM 1657 O O . PHE A 1 212 ? -0.397 -10.156 -26.672 1 97.56 212 PHE A O 1
ATOM 1664 N N . PRO A 1 213 ? 1.785 -10.797 -26.625 1 96.5 213 PRO A N 1
ATOM 1665 C CA . PRO A 1 213 ? 2.232 -9.406 -26.703 1 96.5 213 PRO A CA 1
ATOM 1666 C C . PRO A 1 213 ? 1.646 -8.656 -27.891 1 96.5 213 PRO A C 1
ATOM 1668 O O . PRO A 1 213 ? 1.226 -7.5 -27.766 1 96.5 213 PRO A O 1
ATOM 1671 N N . HIS A 1 214 ? 1.517 -9.312 -29.031 1 95.94 214 HIS A N 1
ATOM 1672 C CA . HIS A 1 214 ? 1.066 -8.641 -30.234 1 95.94 214 HIS A CA 1
ATOM 1673 C C . HIS A 1 214 ? -0.443 -8.422 -30.219 1 95.94 214 HIS A C 1
ATOM 1675 O O . HIS A 1 214 ? -0.986 -7.742 -31.094 1 95.94 214 HIS A O 1
ATOM 1681 N N . LEU A 1 215 ? -1.138 -8.922 -29.219 1 96.81 215 LEU A N 1
ATOM 1682 C CA . LEU A 1 215 ? -2.586 -8.773 -29.125 1 96.81 215 LEU A CA 1
ATOM 1683 C C . LEU A 1 215 ? -2.965 -7.957 -27.891 1 96.81 215 LEU A C 1
ATOM 1685 O O . LEU A 1 215 ? -4.125 -7.961 -27.469 1 96.81 215 LEU A O 1
ATOM 1689 N N . ARG A 1 216 ? -2.014 -7.359 -27.281 1 95.81 216 ARG A N 1
ATOM 1690 C CA . ARG A 1 216 ? -2.281 -6.531 -26.109 1 95.81 216 ARG A CA 1
ATOM 1691 C C . ARG A 1 216 ? -3.027 -5.258 -26.5 1 95.81 216 ARG A C 1
ATOM 1693 O O . ARG A 1 216 ? -3.062 -4.887 -27.672 1 95.81 216 ARG A O 1
ATOM 1700 N N . LYS A 1 217 ? -3.648 -4.645 -25.578 1 94.5 217 LYS A N 1
ATOM 1701 C CA . LYS A 1 217 ? -4.406 -3.406 -25.719 1 94.5 217 LYS A CA 1
ATOM 1702 C C . LYS A 1 217 ? -5.66 -3.619 -26.562 1 94.5 217 LYS A C 1
ATOM 1704 O O . LYS A 1 217 ? -6.094 -2.713 -27.281 1 94.5 217 LYS A O 1
ATOM 1709 N N . LYS A 1 218 ? -6.148 -4.883 -26.531 1 95.38 218 LYS A N 1
ATOM 1710 C CA . LYS A 1 218 ? -7.367 -5.211 -27.266 1 95.38 218 LYS A CA 1
ATOM 1711 C C . LYS A 1 218 ? -8.5 -5.57 -26.312 1 95.38 218 LYS A C 1
ATOM 1713 O O . LYS A 1 218 ? -9.602 -5.922 -26.766 1 95.38 218 LYS A O 1
ATOM 1718 N N . GLY A 1 219 ? -8.227 -5.523 -25.031 1 95.81 219 GLY A N 1
ATOM 1719 C CA . GLY A 1 219 ? -9.266 -5.789 -24.047 1 95.81 219 GLY A CA 1
ATOM 1720 C C . GLY A 1 219 ? -9.281 -7.23 -23.562 1 95.81 219 GLY A C 1
ATOM 1721 O O . GLY A 1 219 ? -10.164 -7.633 -22.812 1 95.81 219 GLY A O 1
ATOM 1722 N N . ILE A 1 220 ? -8.305 -8.031 -23.984 1 97.31 220 ILE A N 1
ATOM 1723 C CA . ILE A 1 220 ? -8.273 -9.461 -23.703 1 97.31 220 ILE A CA 1
ATOM 1724 C C . ILE A 1 220 ? -8.102 -9.688 -22.203 1 97.31 220 ILE A C 1
ATOM 1726 O O . ILE A 1 220 ? -8.836 -10.469 -21.594 1 97.31 220 ILE A O 1
ATOM 1730 N N . HIS A 1 221 ? -7.148 -9.047 -21.594 1 97.44 221 HIS A N 1
ATOM 1731 C CA . HIS A 1 221 ? -6.922 -9.195 -20.156 1 97.44 221 HIS A CA 1
ATOM 1732 C C . HIS A 1 221 ? -8.148 -8.773 -19.359 1 97.44 221 HIS A C 1
ATOM 1734 O O . HIS A 1 221 ? -8.539 -9.445 -18.406 1 97.44 221 HIS A O 1
ATOM 1740 N N . SER A 1 222 ? -8.805 -7.652 -19.75 1 96.56 222 SER A N 1
ATOM 1741 C CA . SER A 1 222 ? -10.023 -7.184 -19.094 1 96.56 222 SER A CA 1
ATOM 1742 C C . SER A 1 222 ? -11.125 -8.234 -19.156 1 96.56 222 SER A C 1
ATOM 1744 O O . SER A 1 222 ? -11.828 -8.477 -18.188 1 96.56 222 SER A O 1
ATOM 1746 N N . ALA A 1 223 ? -11.25 -8.828 -20.344 1 96.62 223 ALA A N 1
ATOM 1747 C CA . ALA A 1 223 ? -12.25 -9.875 -20.516 1 96.62 223 ALA A CA 1
ATOM 1748 C C . ALA A 1 223 ? -11.969 -11.062 -19.594 1 96.62 223 ALA A C 1
ATOM 1750 O O . ALA A 1 223 ? -12.898 -11.633 -19.016 1 96.62 223 ALA A O 1
ATOM 1751 N N . LEU A 1 224 ? -10.734 -11.422 -19.5 1 97.56 224 LEU A N 1
ATOM 1752 C CA . LEU A 1 224 ? -10.336 -12.523 -18.641 1 97.56 224 LEU A CA 1
ATOM 1753 C C . LEU A 1 224 ? -10.625 -12.211 -17.172 1 97.56 224 LEU A C 1
ATOM 1755 O O . LEU A 1 224 ? -11.07 -13.078 -16.422 1 97.56 224 LEU A O 1
ATOM 1759 N N . ILE A 1 225 ? -10.391 -10.992 -16.703 1 97.56 225 ILE A N 1
ATOM 1760 C CA . ILE A 1 225 ? -10.672 -10.586 -15.328 1 97.56 225 ILE A CA 1
ATOM 1761 C C . ILE A 1 225 ? -12.172 -10.672 -15.062 1 97.56 225 ILE A C 1
ATOM 1763 O O . ILE A 1 225 ? -12.602 -11.258 -14.062 1 97.56 225 ILE A O 1
ATOM 1767 N N . LYS A 1 226 ? -12.922 -10.133 -15.938 1 95.94 226 LYS A N 1
ATOM 1768 C CA . LYS A 1 226 ? -14.375 -10.117 -15.773 1 95.94 226 LYS A CA 1
ATOM 1769 C C . LYS A 1 226 ? -14.93 -11.539 -15.688 1 95.94 226 LYS A C 1
ATOM 1771 O O . LYS A 1 226 ? -15.797 -11.828 -14.859 1 95.94 226 LYS A O 1
ATOM 1776 N N . HIS A 1 227 ? -14.438 -12.359 -16.578 1 95.94 227 HIS A N 1
ATOM 1777 C CA . HIS A 1 227 ? -14.875 -13.75 -16.578 1 95.94 227 HIS A CA 1
ATOM 1778 C C . HIS A 1 227 ? -14.531 -14.438 -15.258 1 95.94 227 HIS A C 1
ATOM 1780 O O . HIS A 1 227 ? -15.352 -15.172 -14.703 1 95.94 227 HIS A O 1
ATOM 1786 N N . ARG A 1 228 ? -13.398 -14.227 -14.766 1 97.19 228 ARG A N 1
ATOM 1787 C CA . ARG A 1 228 ? -12.969 -14.852 -13.516 1 97.19 228 ARG A CA 1
ATOM 1788 C C . ARG A 1 228 ? -13.758 -14.297 -12.328 1 97.19 228 ARG A C 1
ATOM 17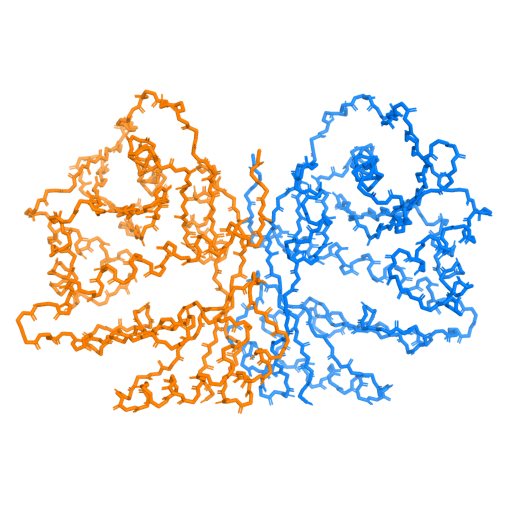90 O O . ARG A 1 228 ? -14.055 -15.023 -11.383 1 97.19 228 ARG A O 1
ATOM 1797 N N . ILE A 1 229 ? -14.078 -13 -12.352 1 96.44 229 ILE A N 1
ATOM 1798 C CA . ILE A 1 229 ? -14.953 -12.43 -11.336 1 96.44 229 ILE A CA 1
ATOM 1799 C C . ILE A 1 229 ? -16.312 -13.125 -11.367 1 96.44 229 ILE A C 1
ATOM 1801 O O . ILE A 1 229 ? -16.844 -13.5 -10.32 1 96.44 229 ILE A O 1
ATOM 1805 N N . TYR A 1 230 ? -16.766 -13.297 -12.578 1 94.19 230 TYR A N 1
ATOM 1806 C CA . TYR A 1 230 ? -18.031 -13.984 -12.75 1 94.19 230 TYR A CA 1
ATOM 1807 C C . TYR A 1 230 ? -17.984 -15.391 -12.156 1 94.19 230 TYR A C 1
ATOM 1809 O O . TYR A 1 230 ? -18.891 -15.805 -11.438 1 94.19 230 TYR A O 1
ATOM 1817 N N . GLN A 1 231 ? -16.969 -16.094 -12.484 1 95.5 231 GLN A N 1
ATOM 1818 C CA . GLN A 1 231 ? -16.812 -17.453 -11.969 1 95.5 231 GLN A CA 1
ATOM 1819 C C . GLN A 1 231 ? -16.703 -17.453 -10.445 1 95.5 231 GLN A C 1
ATOM 1821 O O . GLN A 1 231 ? -17.266 -18.328 -9.781 1 95.5 231 GLN A O 1
ATOM 1826 N N . ALA A 1 232 ? -15.992 -16.531 -9.852 1 96.88 232 ALA A N 1
ATOM 1827 C CA . ALA A 1 232 ? -15.867 -16.406 -8.398 1 96.88 232 ALA A CA 1
ATOM 1828 C C . ALA A 1 232 ? -17.234 -16.188 -7.75 1 96.88 232 ALA A C 1
ATOM 1830 O O . ALA A 1 232 ? -17.531 -16.75 -6.699 1 96.88 232 ALA A O 1
ATOM 1831 N N . GLN A 1 233 ? -18 -15.328 -8.367 1 95.31 233 GLN A N 1
ATOM 1832 C CA . GLN A 1 233 ? -19.344 -15.062 -7.863 1 95.31 233 GLN A CA 1
ATOM 1833 C C . GLN A 1 233 ? -20.203 -16.328 -7.906 1 95.31 233 GLN A C 1
ATOM 1835 O O . GLN A 1 233 ? -20.938 -16.609 -6.961 1 95.31 233 GLN A O 1
ATOM 1840 N N . ARG A 1 234 ? -20.078 -17.016 -9.016 1 93.31 234 ARG A N 1
ATOM 1841 C CA . ARG A 1 234 ? -20.828 -18.25 -9.164 1 93.31 234 ARG A CA 1
ATOM 1842 C C . ARG A 1 234 ? -20.469 -19.25 -8.07 1 93.31 234 ARG A C 1
ATOM 1844 O O . ARG A 1 234 ? -21.312 -20.047 -7.641 1 93.31 234 ARG A O 1
ATOM 1851 N N . GLN A 1 235 ? -19.297 -19.156 -7.648 1 94.44 235 GLN A N 1
ATOM 1852 C CA . GLN A 1 235 ? -18.828 -20.047 -6.605 1 94.44 235 GLN A CA 1
ATOM 1853 C C . GLN A 1 235 ? -19.078 -19.469 -5.219 1 94.44 235 GLN A C 1
ATOM 1855 O O . GLN A 1 235 ? -18.594 -20.016 -4.219 1 94.44 235 GLN A O 1
ATOM 1860 N N . ARG A 1 236 ? -19.703 -18.422 -5.145 1 94.75 236 ARG A N 1
ATOM 1861 C CA . ARG A 1 236 ? -20.172 -17.766 -3.926 1 94.75 236 ARG A CA 1
ATOM 1862 C C . ARG A 1 236 ? -18.984 -17.312 -3.07 1 94.75 236 ARG A C 1
ATOM 1864 O O . ARG A 1 236 ? -19.031 -17.422 -1.843 1 94.75 236 ARG A O 1
ATOM 1871 N N . CYS A 1 237 ? -17.938 -16.906 -3.744 1 97 237 CYS A N 1
ATOM 1872 C CA . CYS A 1 237 ? -16.844 -16.266 -3.031 1 97 237 CYS A CA 1
ATOM 1873 C C . CYS A 1 237 ? -17.25 -14.906 -2.488 1 97 237 CYS A C 1
ATOM 1875 O O . CYS A 1 237 ? -18.125 -14.25 -3.051 1 97 237 CYS A O 1
ATOM 1877 N N . GLN A 1 238 ? -16.625 -14.555 -1.387 1 96.62 238 GLN A N 1
ATOM 1878 C CA . GLN A 1 238 ? -16.938 -13.281 -0.748 1 96.62 238 GLN A CA 1
ATOM 1879 C C . GLN A 1 238 ? -16.031 -12.164 -1.257 1 96.62 238 GLN A C 1
ATOM 1881 O O . GLN A 1 238 ? -16.438 -11 -1.316 1 96.62 238 GLN A O 1
ATOM 1886 N N . PHE A 1 239 ? -14.82 -12.555 -1.557 1 97.44 239 PHE A N 1
ATOM 1887 C CA . PHE A 1 239 ? -13.844 -11.586 -2.033 1 97.44 239 PHE A CA 1
ATOM 1888 C C . PHE A 1 239 ? -13.102 -12.125 -3.252 1 97.44 239 PHE A C 1
ATOM 1890 O O . PHE A 1 239 ? -12.969 -13.336 -3.424 1 97.44 239 PHE A O 1
ATOM 1897 N N . ILE A 1 240 ? -12.711 -11.219 -4.109 1 97.88 240 ILE A N 1
ATOM 1898 C CA . ILE A 1 240 ? -11.734 -11.5 -5.148 1 97.88 240 ILE A CA 1
ATOM 1899 C C . ILE A 1 240 ? -10.461 -10.695 -4.887 1 97.88 240 ILE A C 1
ATOM 1901 O O . ILE A 1 240 ? -10.523 -9.539 -4.449 1 97.88 240 ILE A O 1
ATOM 1905 N N . VAL A 1 241 ? -9.32 -11.336 -5.047 1 98.62 241 VAL A N 1
ATOM 1906 C CA . VAL A 1 241 ? -8.031 -10.727 -4.746 1 98.62 241 VAL A CA 1
ATOM 1907 C C . VAL A 1 241 ? -7.078 -10.914 -5.926 1 98.62 241 VAL A C 1
ATOM 1909 O O . VAL A 1 241 ? -7.191 -11.891 -6.672 1 98.62 241 VAL A O 1
ATOM 1912 N N . GLY A 1 242 ? -6.246 -9.961 -6.188 1 98.44 242 GLY A N 1
ATOM 1913 C CA . GLY A 1 242 ? -5.191 -10.039 -7.188 1 98.44 242 GLY A CA 1
ATOM 1914 C C . GLY A 1 242 ? -3.936 -9.289 -6.789 1 98.44 242 GLY A C 1
ATOM 1915 O O . GLY A 1 242 ? -3.955 -8.484 -5.852 1 98.44 242 GLY A O 1
ATOM 1916 N N . GLN A 1 243 ? -2.859 -9.641 -7.43 1 98.06 243 GLN A N 1
ATOM 1917 C CA . GLN A 1 243 ? -1.577 -8.969 -7.242 1 98.06 243 GLN A CA 1
ATOM 1918 C C . GLN A 1 243 ? -1.048 -8.422 -8.562 1 98.06 243 GLN A C 1
ATOM 1920 O O . GLN A 1 243 ? -1.272 -9.008 -9.625 1 98.06 243 GLN A O 1
ATOM 1925 N N . ALA A 1 244 ? -0.354 -7.344 -8.523 1 97.88 244 ALA A N 1
ATOM 1926 C CA . ALA A 1 244 ? 0.246 -6.742 -9.711 1 97.88 244 ALA A CA 1
ATOM 1927 C C . ALA A 1 244 ? 1.361 -5.773 -9.328 1 97.88 244 ALA A C 1
ATOM 1929 O O . ALA A 1 244 ? 1.435 -5.32 -8.188 1 97.88 244 ALA A O 1
ATOM 1930 N N . THR A 1 245 ? 2.254 -5.523 -10.328 1 97 245 THR A N 1
ATOM 1931 C CA . THR A 1 245 ? 3.211 -4.434 -10.172 1 97 245 THR A CA 1
ATOM 1932 C C . THR A 1 245 ? 2.49 -3.096 -10.047 1 97 245 THR A C 1
ATOM 1934 O O . THR A 1 245 ? 1.51 -2.846 -10.75 1 97 245 THR A O 1
ATOM 1937 N N . PHE A 1 246 ? 2.971 -2.256 -9.188 1 98.44 246 PHE A N 1
ATOM 1938 C CA . PHE A 1 246 ? 2.316 -0.979 -8.93 1 98.44 246 PHE A CA 1
ATOM 1939 C C . PHE A 1 246 ? 2.244 -0.141 -10.203 1 98.44 246 PHE A C 1
ATOM 1941 O O . PHE A 1 246 ? 3.246 0.024 -10.898 1 98.44 246 PHE A O 1
ATOM 1948 N N . GLY A 1 247 ? 1.154 0.354 -10.492 1 97.44 247 GLY A N 1
ATOM 1949 C CA . GLY A 1 247 ? 0.961 1.246 -11.625 1 97.44 247 GLY A CA 1
ATOM 1950 C C . GLY A 1 247 ? 0.979 0.528 -12.961 1 97.44 247 GLY A C 1
ATOM 1951 O O . GLY A 1 247 ? 0.988 1.167 -14.016 1 97.44 247 GLY A O 1
ATOM 1952 N N . SER A 1 248 ? 0.993 -0.802 -12.961 1 96.81 248 SER A N 1
ATOM 1953 C CA . SER A 1 248 ? 1.041 -1.582 -14.188 1 96.81 248 SER A CA 1
ATOM 1954 C C . SER A 1 248 ? -0.324 -1.626 -14.867 1 96.81 248 SER A C 1
ATOM 1956 O O . SER A 1 248 ? -1.332 -1.24 -14.273 1 96.81 248 SER A O 1
ATOM 1958 N N . SER A 1 249 ? -0.294 -2.08 -16.125 1 96 249 SER A N 1
ATOM 1959 C CA . SER A 1 249 ? -1.543 -2.293 -16.844 1 96 249 SER A CA 1
ATOM 1960 C C . SER A 1 249 ? -2.424 -3.318 -16.141 1 96 249 SER A C 1
ATOM 1962 O O . SER A 1 249 ? -3.65 -3.184 -16.125 1 96 249 SER A O 1
ATOM 1964 N N . SER A 1 250 ? -1.788 -4.371 -15.555 1 97.12 250 SER A N 1
ATOM 1965 C CA . SER A 1 250 ? -2.545 -5.383 -14.82 1 97.12 250 SER A CA 1
ATOM 1966 C C . SER A 1 250 ? -3.297 -4.77 -13.648 1 97.12 250 SER A C 1
ATOM 1968 O O . SER A 1 250 ? -4.488 -5.023 -13.461 1 97.12 250 SER A O 1
ATOM 1970 N N . GLN A 1 251 ? -2.598 -3.939 -12.867 1 98 251 GLN A N 1
ATOM 1971 C CA . GLN A 1 251 ? -3.252 -3.254 -11.758 1 98 251 GLN A CA 1
ATOM 1972 C C . GLN A 1 251 ? -4.41 -2.393 -12.25 1 98 251 GLN A C 1
ATOM 1974 O O . GLN A 1 251 ? -5.508 -2.439 -11.688 1 98 251 GLN A O 1
ATOM 1979 N N . ASN A 1 252 ? -4.148 -1.603 -13.305 1 97.44 252 ASN A N 1
ATOM 1980 C CA . ASN A 1 252 ? -5.168 -0.702 -13.828 1 97.44 252 ASN A CA 1
ATOM 1981 C C . ASN A 1 252 ? -6.391 -1.468 -14.32 1 97.44 252 ASN A C 1
ATOM 1983 O O . ASN A 1 252 ? -7.527 -1.033 -14.117 1 97.44 252 ASN A O 1
ATOM 1987 N N . ASN A 1 253 ? -6.156 -2.582 -14.992 1 97.25 253 ASN A N 1
ATOM 1988 C CA . ASN A 1 253 ? -7.262 -3.412 -15.461 1 97.25 253 ASN A CA 1
ATOM 1989 C C . ASN A 1 253 ? -8.086 -3.961 -14.305 1 97.25 253 ASN A C 1
ATOM 1991 O O . ASN A 1 253 ? -9.312 -4.035 -14.391 1 97.25 253 ASN A O 1
ATOM 1995 N N . MET A 1 254 ? -7.402 -4.391 -13.227 1 97.75 254 MET A N 1
ATOM 1996 C CA . MET A 1 254 ? -8.125 -4.879 -12.055 1 97.75 254 MET A CA 1
ATOM 1997 C C . MET A 1 254 ? -8.961 -3.766 -11.43 1 97.75 254 MET A C 1
ATOM 1999 O O . MET A 1 254 ? -10.109 -3.99 -11.039 1 97.75 254 MET A O 1
ATOM 2003 N N . GLU A 1 255 ? -8.367 -2.621 -11.352 1 97.31 255 GLU A N 1
ATOM 2004 C CA . GLU A 1 255 ? -9.102 -1.497 -10.789 1 97.31 255 GLU A CA 1
ATOM 2005 C C . GLU A 1 255 ? -10.312 -1.143 -11.648 1 97.31 255 GLU A C 1
ATOM 2007 O O . GLU A 1 255 ? -11.383 -0.827 -11.133 1 97.31 255 GLU A O 1
ATOM 2012 N N . ARG A 1 256 ? -10.172 -1.138 -12.969 1 96.25 256 ARG A N 1
ATOM 2013 C CA . ARG A 1 256 ? -11.297 -0.883 -13.867 1 96.25 256 ARG A CA 1
ATOM 2014 C C . ARG A 1 256 ? -12.398 -1.923 -13.672 1 96.25 256 ARG A C 1
ATOM 2016 O O . ARG A 1 256 ? -13.578 -1.631 -13.883 1 96.25 256 ARG A O 1
ATOM 2023 N N . ALA A 1 257 ? -11.984 -3.094 -13.281 1 95.5 257 ALA A N 1
ATOM 2024 C CA . ALA A 1 257 ? -12.938 -4.18 -13.078 1 95.5 257 ALA A CA 1
ATOM 2025 C C . ALA A 1 257 ? -13.586 -4.094 -11.703 1 95.5 257 ALA A C 1
ATOM 2027 O O . ALA A 1 257 ? -14.406 -4.941 -11.336 1 95.5 257 ALA A O 1
ATOM 2028 N N . GLY A 1 258 ? -13.18 -3.18 -10.898 1 94.88 258 GLY A N 1
ATOM 2029 C CA . GLY A 1 258 ? -13.867 -2.932 -9.641 1 94.88 258 GLY A CA 1
ATOM 2030 C C . GLY A 1 258 ? -13.023 -3.242 -8.422 1 94.88 258 GLY A C 1
ATOM 2031 O O . GLY A 1 258 ? -13.461 -3.047 -7.285 1 94.88 258 GLY A O 1
ATOM 2032 N N . LEU A 1 259 ? -11.836 -3.742 -8.602 1 96.88 259 LEU A N 1
ATOM 2033 C CA . LEU A 1 259 ? -10.961 -3.979 -7.457 1 96.88 259 LEU A CA 1
ATOM 2034 C C . LEU A 1 259 ? -10.305 -2.68 -6.996 1 96.88 259 LEU A C 1
ATOM 2036 O O . LEU A 1 259 ? -10.141 -1.749 -7.789 1 96.88 259 LEU A O 1
ATOM 2040 N N . SER A 1 260 ? -9.984 -2.652 -5.719 1 97.06 260 SER A N 1
ATOM 2041 C CA . SER A 1 260 ? -9.25 -1.538 -5.129 1 97.06 260 SER A CA 1
ATOM 2042 C C . SER A 1 260 ? -7.953 -2.012 -4.48 1 97.06 260 SER A C 1
ATOM 2044 O O . SER A 1 260 ? -7.852 -3.162 -4.047 1 97.06 260 SER A O 1
ATOM 2046 N N . ILE A 1 261 ? -7.023 -1.139 -4.422 1 98.31 261 ILE A N 1
ATOM 2047 C CA . ILE A 1 261 ? -5.777 -1.469 -3.744 1 98.31 261 ILE A CA 1
ATOM 2048 C C . ILE A 1 261 ? -6.051 -1.735 -2.266 1 98.31 261 ILE A C 1
ATOM 2050 O O . ILE A 1 261 ? -6.711 -0.94 -1.597 1 98.31 261 ILE A O 1
ATOM 2054 N N . ALA A 1 262 ? -5.605 -2.877 -1.815 1 98.56 262 ALA A N 1
ATOM 2055 C CA . ALA A 1 262 ? -5.656 -3.209 -0.394 1 98.56 262 ALA A CA 1
ATOM 2056 C C . ALA A 1 262 ? -4.434 -2.67 0.338 1 98.56 262 ALA A C 1
ATOM 2058 O O . ALA A 1 262 ? -4.555 -2.061 1.403 1 98.56 262 ALA A O 1
ATOM 2059 N N . TYR A 1 263 ? -3.297 -2.936 -0.235 1 98.81 263 TYR A N 1
ATOM 2060 C CA . TYR A 1 263 ? -2.012 -2.457 0.261 1 98.81 263 TYR A CA 1
ATOM 2061 C C . TYR A 1 263 ? -0.907 -2.707 -0.759 1 98.81 263 TYR A C 1
ATOM 2063 O O . TYR A 1 263 ? -1.09 -3.475 -1.706 1 98.81 263 TYR A O 1
ATOM 2071 N N . THR A 1 264 ? 0.159 -2.031 -0.59 1 98.75 264 THR A N 1
ATOM 2072 C CA . THR A 1 264 ? 1.426 -2.359 -1.235 1 98.75 264 THR A CA 1
ATOM 2073 C C . THR A 1 264 ? 2.379 -3.029 -0.248 1 98.75 264 THR A C 1
ATOM 2075 O O . THR A 1 264 ? 2.717 -2.449 0.785 1 98.75 264 THR A O 1
ATOM 2078 N N . LYS A 1 265 ? 2.723 -4.266 -0.563 1 98.56 265 LYS A N 1
ATOM 2079 C CA . LYS A 1 265 ? 3.605 -4.996 0.341 1 98.56 265 LYS A CA 1
ATOM 2080 C C . LYS A 1 265 ? 5.07 -4.789 -0.034 1 98.56 265 LYS A C 1
ATOM 2082 O O . LYS A 1 265 ? 5.375 -4.266 -1.107 1 98.56 265 LYS A O 1
ATOM 2087 N N . ALA A 1 266 ? 5.949 -5.148 0.943 1 98.69 266 ALA A N 1
ATOM 2088 C CA . ALA A 1 266 ? 7.391 -4.988 0.784 1 98.69 266 ALA A CA 1
ATOM 2089 C C . ALA A 1 266 ? 8.055 -6.32 0.433 1 98.69 266 ALA A C 1
ATOM 2091 O O . ALA A 1 266 ? 7.793 -7.34 1.079 1 98.69 266 ALA A O 1
ATOM 2092 N N . ILE A 1 267 ? 8.875 -6.281 -0.604 1 98.38 267 ILE A N 1
ATOM 2093 C CA . ILE A 1 267 ? 9.703 -7.422 -0.982 1 98.38 267 ILE A CA 1
ATOM 2094 C C . ILE A 1 267 ? 11.102 -7.262 -0.388 1 98.38 267 ILE A C 1
ATOM 2096 O O . ILE A 1 267 ? 11.781 -6.266 -0.648 1 98.38 267 ILE A O 1
ATOM 2100 N N . TRP A 1 268 ? 11.477 -8.18 0.449 1 98.44 268 TRP A N 1
ATOM 2101 C CA . TRP A 1 268 ? 12.789 -8.148 1.085 1 98.44 268 TRP A CA 1
ATOM 2102 C C . TRP A 1 268 ? 13.695 -9.242 0.52 1 98.44 268 TRP A C 1
ATOM 2104 O O . TRP A 1 268 ? 13.242 -10.367 0.276 1 98.44 268 TRP A O 1
ATOM 2114 N N . VAL A 1 269 ? 14.961 -8.914 0.347 1 97.75 269 VAL A N 1
ATOM 2115 C CA . VAL A 1 269 ? 15.922 -9.867 -0.2 1 97.75 269 VAL A CA 1
ATOM 2116 C C . VAL A 1 269 ? 17.203 -9.852 0.64 1 97.75 269 VAL A C 1
ATOM 2118 O O . VAL A 1 269 ? 17.391 -8.961 1.47 1 97.75 269 VAL A O 1
ATOM 2121 N N . GLY A 1 270 ? 18 -10.836 0.399 1 95.31 270 GLY A N 1
ATOM 2122 C CA . GLY A 1 270 ? 19.266 -10.898 1.097 1 95.31 270 GLY A CA 1
ATOM 2123 C C . GLY A 1 270 ? 20.312 -9.953 0.531 1 95.31 270 GLY A C 1
ATOM 2124 O O . GLY A 1 270 ? 20.312 -9.656 -0.665 1 95.31 270 GLY A O 1
ATOM 2125 N N . LYS A 1 271 ? 21.188 -9.492 1.408 1 87.12 271 LYS A N 1
ATOM 2126 C CA . LYS A 1 271 ? 22.328 -8.664 1.01 1 87.12 271 LYS A CA 1
ATOM 2127 C C . LYS A 1 271 ? 23.375 -9.492 0.272 1 87.12 271 LYS A C 1
ATOM 2129 O O . LYS A 1 271 ? 23.547 -10.68 0.551 1 87.12 271 LYS A O 1
ATOM 2134 N N . MET B 1 1 ? -14.742 4.867 -10.055 1 65.81 1 MET B N 1
ATOM 2135 C CA . MET B 1 1 ? -13.555 4.66 -9.227 1 65.81 1 MET B CA 1
ATOM 2136 C C . MET B 1 1 ? -12.297 5.109 -9.969 1 65.81 1 MET B C 1
ATOM 2138 O O . MET B 1 1 ? -12.203 4.957 -11.188 1 65.81 1 MET B O 1
ATOM 2142 N N . SER B 1 2 ? -11.5 5.926 -9.375 1 82.94 2 SER B N 1
ATOM 2143 C CA . SER B 1 2 ? -10.273 6.422 -10 1 82.94 2 SER B CA 1
ATOM 2144 C C . SER B 1 2 ? -9.211 5.332 -10.07 1 82.94 2 SER B C 1
ATOM 2146 O O . SER B 1 2 ? -9.18 4.434 -9.227 1 82.94 2 SER B O 1
ATOM 2148 N N . ILE B 1 3 ? -8.453 5.309 -11.133 1 94.38 3 ILE B N 1
ATOM 2149 C CA . ILE B 1 3 ? -7.348 4.383 -11.375 1 94.38 3 ILE B CA 1
ATOM 2150 C C . ILE B 1 3 ? -6.047 4.984 -10.836 1 94.38 3 ILE B C 1
ATOM 2152 O O . ILE B 1 3 ? -5.746 6.152 -11.094 1 94.38 3 ILE B O 1
ATOM 2156 N N . MET B 1 4 ? -5.391 4.246 -10.008 1 96.88 4 MET B N 1
ATOM 2157 C CA . MET B 1 4 ? -4.125 4.703 -9.445 1 96.88 4 MET B CA 1
ATOM 2158 C C . MET B 1 4 ? -2.982 4.492 -10.438 1 96.88 4 MET B C 1
ATOM 2160 O O . MET B 1 4 ? -2.646 3.355 -10.773 1 96.88 4 MET B O 1
ATOM 2164 N N . SER B 1 5 ? -2.5 5.539 -11.008 1 96.62 5 SER B N 1
ATOM 2165 C CA . SER B 1 5 ? -1.331 5.527 -11.883 1 96.62 5 SER B CA 1
ATOM 2166 C C . SER B 1 5 ? -0.093 6.039 -11.156 1 96.62 5 SER B C 1
ATOM 2168 O O . SER B 1 5 ? -0.201 6.637 -10.078 1 96.62 5 SER B O 1
ATOM 2170 N N . LYS B 1 6 ? 1.055 5.785 -11.742 1 97.12 6 LYS B N 1
ATOM 2171 C CA . LYS B 1 6 ? 2.281 6.34 -11.172 1 97.12 6 LYS B CA 1
ATOM 2172 C C . LYS B 1 6 ? 2.225 7.867 -11.133 1 97.12 6 LYS B C 1
ATOM 2174 O O . LYS B 1 6 ? 2.645 8.477 -10.148 1 97.12 6 LYS B O 1
ATOM 2179 N N . ALA B 1 7 ? 1.693 8.469 -12.133 1 96.56 7 ALA B N 1
ATOM 2180 C CA . ALA B 1 7 ? 1.589 9.922 -12.203 1 96.56 7 ALA B CA 1
ATOM 2181 C C . ALA B 1 7 ? 0.701 10.461 -11.086 1 96.56 7 ALA B C 1
ATOM 2183 O O . ALA B 1 7 ? 1.024 11.477 -10.469 1 96.56 7 ALA B O 1
ATOM 2184 N N . LEU B 1 8 ? -0.436 9.836 -10.891 1 97.19 8 LEU B N 1
ATOM 2185 C CA . LEU B 1 8 ? -1.33 10.266 -9.82 1 97.19 8 LEU B CA 1
ATOM 2186 C C . LEU B 1 8 ? -0.665 10.094 -8.461 1 97.19 8 LEU B C 1
ATOM 2188 O O . LEU B 1 8 ? -0.788 10.961 -7.594 1 97.19 8 LEU B O 1
ATOM 2192 N N . ALA B 1 9 ? 0.042 8.961 -8.266 1 98.25 9 ALA B N 1
ATOM 2193 C CA . ALA B 1 9 ? 0.756 8.734 -7.008 1 98.25 9 ALA B CA 1
ATOM 2194 C C 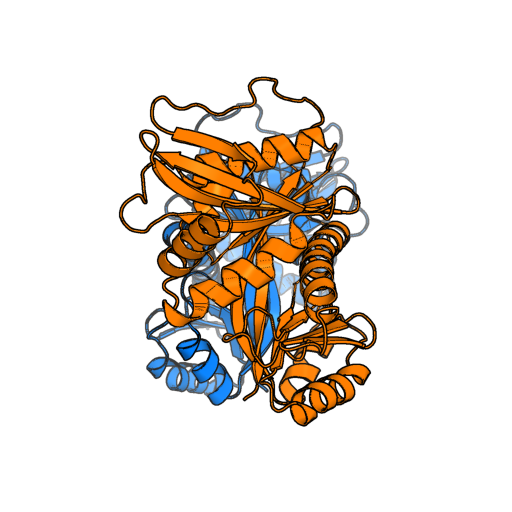. ALA B 1 9 ? 1.767 9.844 -6.738 1 98.25 9 ALA B C 1
ATOM 2196 O O . ALA B 1 9 ? 1.904 10.305 -5.605 1 98.25 9 ALA B O 1
ATOM 2197 N N . VAL B 1 10 ? 2.445 10.266 -7.75 1 97.44 10 VAL B N 1
ATOM 2198 C CA . VAL B 1 10 ? 3.412 11.352 -7.625 1 97.44 10 VAL B CA 1
ATOM 2199 C C . VAL B 1 10 ? 2.695 12.633 -7.227 1 97.44 10 VAL B C 1
ATOM 2201 O O . VAL B 1 10 ? 3.191 13.398 -6.391 1 97.44 10 VAL B O 1
ATOM 2204 N N . GLN B 1 11 ? 1.55 12.859 -7.816 1 97.69 11 GLN B N 1
ATOM 2205 C CA . GLN B 1 11 ? 0.765 14.047 -7.477 1 97.69 11 GLN B CA 1
ATOM 2206 C C . GLN B 1 11 ? 0.342 14.023 -6.012 1 97.69 11 GLN B C 1
ATOM 2208 O O . GLN B 1 11 ? 0.376 15.055 -5.336 1 97.69 11 GLN B O 1
ATOM 2213 N N . LEU B 1 12 ? -0.072 12.883 -5.531 1 98.12 12 LEU B N 1
ATOM 2214 C CA . LEU B 1 12 ? -0.479 12.75 -4.137 1 98.12 12 LEU B CA 1
ATOM 2215 C C . LEU B 1 12 ? 0.704 12.984 -3.203 1 98.12 12 LEU B C 1
ATOM 2217 O O . LEU B 1 12 ? 0.573 13.672 -2.188 1 98.12 12 LEU B O 1
ATOM 2221 N N . GLU B 1 13 ? 1.843 12.391 -3.541 1 98.31 13 GLU B N 1
ATOM 2222 C CA . GLU B 1 13 ? 3.041 12.617 -2.738 1 98.31 13 GLU B CA 1
ATOM 2223 C C . GLU B 1 13 ? 3.438 14.086 -2.74 1 98.31 13 GLU B C 1
ATOM 2225 O O . GLU B 1 13 ? 3.848 14.625 -1.71 1 98.31 13 GLU B O 1
ATOM 2230 N N . THR B 1 14 ? 3.338 14.719 -3.881 1 98.12 14 THR B N 1
ATOM 2231 C CA . THR B 1 14 ? 3.676 16.125 -4.004 1 98.12 14 THR B CA 1
ATOM 2232 C C . THR B 1 14 ? 2.803 16.969 -3.082 1 98.12 14 THR B C 1
ATOM 2234 O O . THR B 1 14 ? 3.275 17.953 -2.488 1 98.12 14 THR B O 1
ATOM 2237 N N . SER B 1 15 ? 1.554 16.625 -2.973 1 98.19 15 SER B N 1
ATOM 2238 C CA . SER B 1 15 ? 0.66 17.375 -2.092 1 98.19 15 SER B CA 1
ATOM 2239 C C . SER B 1 15 ? 1.12 17.297 -0.641 1 98.19 15 SER B C 1
ATOM 2241 O O . SER B 1 15 ? 1.002 18.266 0.108 1 98.19 15 SER B O 1
ATOM 2243 N N . GLU B 1 16 ? 1.599 16.156 -0.198 1 97.62 16 GLU B N 1
ATOM 2244 C CA . GLU B 1 16 ? 2.148 16 1.145 1 97.62 16 GLU B CA 1
ATOM 2245 C C . GLU B 1 16 ? 3.395 16.859 1.338 1 97.62 16 GLU B C 1
ATOM 2247 O O . GLU B 1 16 ? 3.57 17.484 2.391 1 97.62 16 GLU B O 1
ATOM 2252 N N . ILE B 1 17 ? 4.211 16.844 0.341 1 98.44 17 ILE B N 1
ATOM 2253 C CA . ILE B 1 17 ? 5.441 17.625 0.385 1 98.44 17 ILE B CA 1
ATOM 2254 C C . ILE B 1 17 ? 5.105 19.109 0.457 1 98.44 17 ILE B C 1
ATOM 2256 O O . ILE B 1 17 ? 5.672 19.844 1.271 1 98.44 17 ILE B O 1
ATOM 2260 N N . ASP B 1 18 ? 4.168 19.516 -0.371 1 98.56 18 ASP B N 1
ATOM 2261 C CA . ASP B 1 18 ? 3.748 20.906 -0.405 1 98.56 18 ASP B CA 1
ATOM 2262 C C . ASP B 1 18 ? 3.168 21.344 0.941 1 98.56 18 ASP B C 1
ATOM 2264 O O . ASP B 1 18 ? 3.432 22.453 1.409 1 98.56 18 ASP B O 1
ATOM 2268 N N . MET B 1 19 ? 2.402 20.484 1.496 1 98.38 19 MET B N 1
ATOM 2269 C CA . MET B 1 19 ? 1.794 20.797 2.789 1 98.38 19 MET B CA 1
ATOM 2270 C C . MET B 1 19 ? 2.861 21 3.855 1 98.38 19 MET B C 1
ATOM 2272 O O . MET B 1 19 ? 2.832 22 4.578 1 98.38 19 MET B O 1
ATOM 2276 N N . LEU B 1 20 ? 3.781 20.094 3.953 1 98.06 20 LEU B N 1
ATOM 2277 C CA . LEU B 1 20 ? 4.844 20.203 4.949 1 98.06 20 LEU B CA 1
ATOM 2278 C C . LEU B 1 20 ? 5.73 21.406 4.664 1 98.06 20 LEU B C 1
ATOM 2280 O O . LEU B 1 20 ? 6.133 22.109 5.59 1 98.06 20 LEU B O 1
ATOM 2284 N N . HIS B 1 21 ? 6.008 21.594 3.412 1 98.5 21 HIS B N 1
ATOM 2285 C CA . HIS B 1 21 ? 6.797 22.75 3.008 1 98.5 21 HIS B CA 1
ATOM 2286 C C . HIS B 1 21 ? 6.125 24.047 3.434 1 98.5 21 HIS B C 1
ATOM 2288 O O . HIS B 1 21 ? 6.773 24.922 4.008 1 98.5 21 HIS B O 1
ATOM 2294 N N . SER B 1 22 ? 4.852 24.156 3.17 1 98.5 22 SER B N 1
ATOM 2295 C CA . SER B 1 22 ? 4.094 25.344 3.547 1 98.5 22 SER B CA 1
ATOM 2296 C C . SER B 1 22 ? 4.117 25.562 5.059 1 98.5 22 SER B C 1
ATOM 2298 O O . SER B 1 22 ? 4.383 26.672 5.527 1 98.5 22 SER B O 1
ATOM 2300 N N . ARG B 1 23 ? 3.889 24.531 5.805 1 97.88 23 ARG B N 1
ATOM 2301 C CA . ARG B 1 23 ? 3.865 24.609 7.262 1 97.88 23 ARG B CA 1
ATOM 2302 C C . ARG B 1 23 ? 5.219 25.047 7.812 1 97.88 23 ARG B C 1
ATOM 2304 O O . ARG B 1 23 ? 5.309 26.016 8.562 1 97.88 23 ARG B O 1
ATOM 2311 N N . LEU B 1 24 ? 6.23 24.375 7.395 1 97.88 24 LEU B N 1
ATOM 2312 C CA . LEU B 1 24 ? 7.539 24.578 8.016 1 97.88 24 LEU B CA 1
ATOM 2313 C C . LEU B 1 24 ? 8.172 25.875 7.523 1 97.88 24 LEU B C 1
ATOM 2315 O O . LEU B 1 24 ? 8.898 26.531 8.273 1 97.88 24 LEU B O 1
ATOM 2319 N N . SER B 1 25 ? 7.879 26.281 6.27 1 98.12 25 SER B N 1
ATOM 2320 C CA . SER B 1 25 ? 8.367 27.578 5.789 1 98.12 25 SER B CA 1
ATOM 2321 C C . SER B 1 25 ? 7.805 28.719 6.621 1 98.12 25 SER B C 1
ATOM 2323 O O . SER B 1 25 ? 8.516 29.688 6.922 1 98.12 25 SER B O 1
ATOM 2325 N N . GLU B 1 26 ? 6.547 28.641 7.02 1 97.94 26 GLU B N 1
ATOM 2326 C CA . GLU B 1 26 ? 5.938 29.672 7.844 1 97.94 26 GLU B CA 1
ATOM 2327 C C . GLU B 1 26 ? 6.539 29.688 9.242 1 97.94 26 GLU B C 1
ATOM 2329 O O . GLU B 1 26 ? 6.77 30.766 9.812 1 97.94 26 GLU B O 1
ATOM 2334 N N . ILE B 1 27 ? 6.773 28.547 9.781 1 97 27 ILE B N 1
ATOM 2335 C CA . ILE B 1 27 ? 7.395 28.453 11.102 1 97 27 ILE B CA 1
ATOM 2336 C C . ILE B 1 27 ? 8.82 29 11.039 1 97 27 ILE B C 1
ATOM 2338 O O . ILE B 1 27 ? 9.25 29.719 11.953 1 97 27 ILE B O 1
ATOM 2342 N N . GLN B 1 28 ? 9.492 28.719 10 1 97.56 28 GLN B N 1
ATOM 2343 C CA . GLN B 1 28 ? 10.867 29.156 9.789 1 97.56 28 GLN B CA 1
ATOM 2344 C C . GLN B 1 28 ? 10.961 30.688 9.789 1 97.56 28 GLN B C 1
ATOM 2346 O O . GLN B 1 28 ? 11.945 31.25 10.25 1 97.56 28 GLN B O 1
ATOM 2351 N N . LYS B 1 29 ? 9.945 31.359 9.344 1 97.19 29 LYS B N 1
ATOM 2352 C CA . LYS B 1 29 ? 9.922 32.812 9.172 1 97.19 29 LYS B CA 1
ATOM 2353 C C . LYS B 1 29 ? 9.812 33.531 10.523 1 97.19 29 LYS B C 1
ATOM 2355 O O . LYS B 1 29 ? 10.047 34.719 10.609 1 97.19 29 LYS B O 1
ATOM 2360 N N . MET B 1 30 ? 9.398 32.812 11.508 1 95.44 30 MET B N 1
ATOM 2361 C CA . MET B 1 30 ? 9.312 33.438 12.82 1 95.44 30 MET B CA 1
ATOM 2362 C C . MET B 1 30 ? 10.656 34.062 13.219 1 95.44 30 MET B C 1
ATOM 2364 O O . MET B 1 30 ? 11.711 33.531 12.867 1 95.44 30 MET B O 1
ATOM 2368 N N . LYS B 1 31 ? 10.516 35.188 13.945 1 95.62 31 LYS B N 1
ATOM 2369 C CA . LYS B 1 31 ? 11.727 35.938 14.305 1 95.62 31 LYS B CA 1
ATOM 2370 C C . LYS B 1 31 ? 12.727 35 15.008 1 95.62 31 LYS B C 1
ATOM 2372 O O . LYS B 1 31 ? 12.406 34.406 16.031 1 95.62 31 LYS B O 1
ATOM 2377 N N . GLY B 1 32 ? 13.883 34.875 14.398 1 96.69 32 GLY B N 1
ATOM 2378 C CA . GLY B 1 32 ? 14.984 34.094 14.969 1 96.69 32 GLY B CA 1
ATOM 2379 C C . GLY B 1 32 ? 14.898 32.625 14.656 1 96.69 32 GLY B C 1
ATOM 2380 O O . GLY B 1 32 ? 15.734 31.828 15.117 1 96.69 32 GLY B O 1
ATOM 2381 N N . ASN B 1 33 ? 13.789 32.188 13.953 1 97.12 33 ASN B N 1
ATOM 2382 C CA . ASN B 1 33 ? 13.594 30.781 13.641 1 97.12 33 ASN B CA 1
ATOM 2383 C C . ASN B 1 33 ? 13.766 29.906 14.875 1 97.12 33 ASN B C 1
ATOM 2385 O O . ASN B 1 33 ? 14.594 28.984 14.883 1 97.12 33 ASN B O 1
ATOM 2389 N N . PRO B 1 34 ? 12.938 30.125 15.875 1 94.12 34 PRO B N 1
ATOM 2390 C CA . PRO B 1 34 ? 13.156 29.469 17.172 1 94.12 34 PRO B CA 1
ATOM 2391 C C . PRO B 1 34 ? 13.078 27.953 17.094 1 94.12 34 PRO B C 1
ATOM 2393 O O . PRO B 1 34 ? 13.641 27.25 17.938 1 94.12 34 PRO B O 1
ATOM 2396 N N . MET B 1 35 ? 12.414 27.422 16.062 1 95.19 35 MET B N 1
ATOM 2397 C CA . MET B 1 35 ? 12.297 25.969 15.938 1 95.19 35 MET B CA 1
ATOM 2398 C C . MET B 1 35 ? 13.445 25.406 15.109 1 95.19 35 MET B C 1
ATOM 2400 O O . MET B 1 35 ? 13.539 24.188 14.938 1 95.19 35 MET B O 1
ATOM 2404 N N . ASN B 1 36 ? 14.312 26.234 14.594 1 96.69 36 ASN B N 1
ATOM 2405 C CA . ASN B 1 36 ? 15.477 25.844 13.797 1 96.69 36 ASN B CA 1
ATOM 2406 C C . ASN B 1 36 ? 15.07 24.984 12.602 1 96.69 36 ASN B C 1
ATOM 2408 O O . ASN B 1 36 ? 15.594 23.891 12.422 1 96.69 36 ASN B O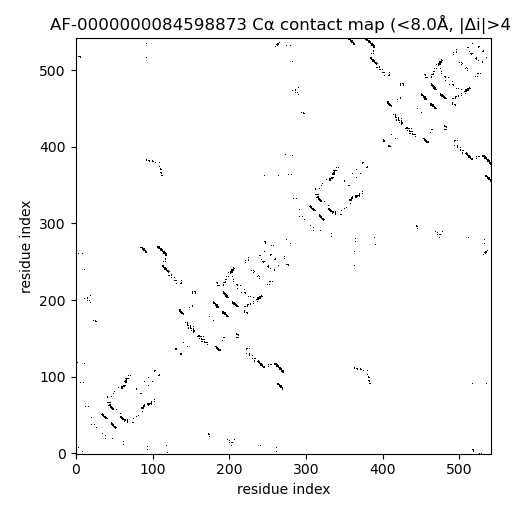 1
ATOM 2412 N N . VAL B 1 37 ? 14.117 25.547 11.844 1 98.06 37 VAL B N 1
ATOM 2413 C CA . VAL B 1 37 ? 13.609 24.891 10.641 1 98.06 37 VAL B CA 1
ATOM 2414 C C . VAL B 1 37 ? 14.594 25.078 9.492 1 98.06 37 VAL B C 1
ATOM 2416 O O . VAL B 1 37 ? 15.172 26.156 9.328 1 98.06 37 VAL B O 1
ATOM 2419 N N . ASP B 1 38 ? 14.867 24.047 8.773 1 98.31 38 ASP B N 1
ATOM 2420 C CA . ASP B 1 38 ? 15.625 24.094 7.527 1 98.31 38 ASP B CA 1
ATOM 2421 C C . ASP B 1 38 ? 15.031 23.141 6.484 1 98.31 38 ASP B C 1
ATOM 2423 O O . ASP B 1 38 ? 14.703 22 6.797 1 98.31 38 ASP B O 1
ATOM 2427 N N . ILE B 1 39 ? 14.812 23.656 5.297 1 98.69 39 ILE B N 1
ATOM 2428 C CA . ILE B 1 39 ? 14.273 22.891 4.176 1 98.69 39 ILE B CA 1
ATOM 2429 C C . ILE B 1 39 ? 15.234 22.969 2.988 1 98.69 39 ILE B C 1
ATOM 2431 O O . ILE B 1 39 ? 15.57 24.062 2.529 1 98.69 39 ILE B O 1
ATOM 2435 N N . GLN B 1 40 ? 15.648 21.828 2.502 1 98.56 40 GLN B N 1
ATOM 2436 C CA . GLN B 1 40 ? 16.562 21.797 1.366 1 98.56 40 GLN B CA 1
ATOM 2437 C C . GLN B 1 40 ? 16.125 20.766 0.331 1 98.56 40 GLN B C 1
ATOM 2439 O O . GLN B 1 40 ? 15.594 19.719 0.683 1 98.56 40 GLN B O 1
ATOM 2444 N N . THR B 1 41 ? 16.391 21.062 -0.905 1 98.38 41 THR B N 1
ATOM 2445 C CA . THR B 1 41 ? 16.078 20.141 -2 1 98.38 41 THR B CA 1
ATOM 2446 C C . THR B 1 41 ? 17.344 19.5 -2.543 1 98.38 41 THR B C 1
ATOM 2448 O O . THR B 1 41 ? 18.344 20.172 -2.781 1 98.38 41 THR B O 1
ATOM 2451 N N . PHE B 1 42 ? 17.391 18.219 -2.676 1 98.5 42 PHE B N 1
ATOM 2452 C CA . PHE B 1 42 ? 18.453 17.422 -3.266 1 98.5 42 PHE B CA 1
ATOM 2453 C C . PHE B 1 42 ? 17.906 16.562 -4.41 1 98.5 42 PHE B C 1
ATOM 2455 O O . PHE B 1 42 ? 17.328 15.5 -4.18 1 98.5 42 PHE B O 1
ATOM 2462 N N . GLY B 1 43 ? 18.219 16.969 -5.652 1 97.81 43 GLY B N 1
ATOM 2463 C CA . GLY B 1 43 ? 17.516 16.312 -6.746 1 97.81 43 GLY B CA 1
ATOM 2464 C C . GLY B 1 43 ? 16.016 16.438 -6.664 1 97.81 43 GLY B C 1
ATOM 2465 O O . GLY B 1 43 ? 15.484 17.547 -6.574 1 97.81 43 GLY B O 1
ATOM 2466 N N . ASN B 1 44 ? 15.344 15.344 -6.574 1 98.06 44 ASN B N 1
ATOM 2467 C CA . ASN B 1 44 ? 13.891 15.367 -6.461 1 98.06 44 ASN B CA 1
ATOM 2468 C C . ASN B 1 44 ? 13.438 15.297 -5.004 1 98.06 44 ASN B C 1
ATOM 2470 O O . ASN B 1 44 ? 12.25 15.445 -4.711 1 98.06 44 ASN B O 1
ATOM 2474 N N . ALA B 1 45 ? 14.32 15.109 -4.125 1 98.44 45 ALA B N 1
ATOM 2475 C CA . ALA B 1 45 ? 14 14.906 -2.713 1 98.44 45 ALA B CA 1
ATOM 2476 C C . ALA B 1 45 ? 13.953 16.234 -1.967 1 98.44 45 ALA B C 1
ATOM 2478 O O . ALA B 1 45 ? 14.75 17.141 -2.23 1 98.44 45 ALA B O 1
ATOM 2479 N N . THR B 1 46 ? 13.008 16.391 -1.128 1 98.75 46 THR B N 1
ATOM 2480 C CA . THR B 1 46 ? 12.969 17.5 -0.177 1 98.75 46 THR B CA 1
ATOM 2481 C C . THR B 1 46 ? 13.266 17.016 1.236 1 98.75 46 THR B C 1
ATOM 2483 O O . THR B 1 46 ? 12.602 16.094 1.735 1 98.75 46 THR B O 1
ATOM 2486 N N . ALA B 1 47 ? 14.273 17.594 1.853 1 98.62 47 ALA B N 1
ATOM 2487 C CA . ALA B 1 47 ? 14.648 17.281 3.225 1 98.62 47 ALA B CA 1
ATOM 2488 C C . ALA B 1 47 ? 14.141 18.344 4.195 1 98.62 47 ALA B C 1
ATOM 2490 O O . ALA B 1 47 ? 14.445 19.531 4.039 1 98.62 47 ALA B O 1
ATOM 2491 N N . PHE B 1 48 ? 13.367 17.891 5.156 1 98.62 48 PHE B N 1
ATOM 2492 C CA . PHE B 1 48 ? 12.812 18.766 6.188 1 98.62 48 PHE B CA 1
ATOM 2493 C C . PHE B 1 48 ? 13.477 18.484 7.535 1 98.62 48 PHE B C 1
ATOM 2495 O O . PHE B 1 48 ? 13.562 17.344 7.969 1 98.62 48 PHE B O 1
ATOM 2502 N N . THR B 1 49 ? 13.938 19.531 8.203 1 97.56 49 THR B N 1
ATOM 2503 C CA . THR B 1 49 ? 14.445 19.391 9.562 1 97.56 49 THR B CA 1
ATOM 2504 C C . THR B 1 49 ? 13.828 20.438 10.484 1 97.56 49 THR B C 1
ATOM 2506 O O . THR B 1 49 ? 13.633 21.578 10.094 1 97.56 49 THR B O 1
ATOM 2509 N N . VAL B 1 50 ? 13.375 20 11.586 1 96.19 50 VAL B N 1
ATOM 2510 C CA . VAL B 1 50 ? 12.922 20.828 12.695 1 96.19 50 VAL B CA 1
ATOM 2511 C C . VAL B 1 50 ? 13.555 20.344 14 1 96.19 50 VAL B C 1
ATOM 2513 O O . VAL B 1 50 ? 13.266 19.234 14.461 1 96.19 50 VAL B O 1
ATOM 2516 N N . LYS B 1 51 ? 14.336 21.062 14.602 1 93 51 LYS B N 1
ATOM 2517 C CA . LYS B 1 51 ? 15.133 20.578 15.734 1 93 51 LYS B CA 1
ATOM 2518 C C . LYS B 1 51 ? 14.352 20.703 17.031 1 93 51 LYS B C 1
ATOM 2520 O O . LYS B 1 51 ? 14.469 19.844 17.922 1 93 51 LYS B O 1
ATOM 2525 N N . ASN B 1 52 ? 13.531 21.734 17.141 1 90.25 52 ASN B N 1
ATOM 2526 C CA . ASN B 1 52 ? 12.984 22.047 18.453 1 90.25 52 ASN B CA 1
ATOM 2527 C C . ASN B 1 52 ? 11.516 21.656 18.562 1 90.25 52 ASN B C 1
ATOM 2529 O O . ASN B 1 52 ? 10.805 22.125 19.453 1 90.25 52 ASN B O 1
ATOM 2533 N N . ILE B 1 53 ? 10.953 20.938 17.641 1 87.38 53 ILE B N 1
ATOM 2534 C CA . ILE B 1 53 ? 9.68 20.234 17.766 1 87.38 53 ILE B CA 1
ATOM 2535 C C . ILE B 1 53 ? 9.938 18.734 17.969 1 87.38 53 ILE B C 1
ATOM 2537 O O . ILE B 1 53 ? 10.531 18.078 17.109 1 87.38 53 ILE B O 1
ATOM 2541 N N . PRO B 1 54 ? 9.484 18.25 18.984 1 80.31 54 PRO B N 1
ATOM 2542 C CA . PRO B 1 54 ? 9.781 16.844 19.266 1 80.31 54 PRO B CA 1
ATOM 2543 C C . PRO B 1 54 ? 9.094 15.898 18.281 1 80.31 54 PRO B C 1
ATOM 2545 O O . PRO B 1 54 ? 7.992 16.188 17.812 1 80.31 54 PRO B O 1
ATOM 2548 N N . GLY B 1 55 ? 9.742 14.75 18.062 1 76.75 55 GLY B N 1
ATOM 2549 C CA . GLY B 1 55 ? 9.148 13.703 17.25 1 76.75 55 GLY B CA 1
ATOM 2550 C C . GLY B 1 55 ? 9.648 13.703 15.82 1 76.75 55 GLY B C 1
ATOM 2551 O O . GLY B 1 55 ? 10.203 14.695 15.352 1 76.75 55 GLY B O 1
ATOM 2552 N N . PRO B 1 56 ? 9.375 12.672 15.148 1 78.75 56 PRO B N 1
ATOM 2553 C CA . PRO B 1 56 ? 9.977 12.453 13.828 1 78.75 56 PRO B CA 1
ATOM 2554 C C . PRO B 1 56 ? 9.109 13 12.695 1 78.75 56 PRO B C 1
ATOM 2556 O O . PRO B 1 56 ? 9.547 13.023 11.539 1 78.75 56 PRO B O 1
ATOM 2559 N N . SER B 1 57 ? 7.996 13.539 12.984 1 82.88 57 SER B N 1
ATOM 2560 C CA . SER B 1 57 ? 7.004 13.789 11.945 1 82.88 57 SER B CA 1
ATOM 2561 C C . SER B 1 57 ? 7.469 14.891 10.992 1 82.88 57 SER B C 1
ATOM 2563 O O . SER B 1 57 ? 7.113 14.883 9.812 1 82.88 57 SER B O 1
ATOM 2565 N N . PHE B 1 58 ? 8.297 15.812 11.523 1 93.56 58 PHE B N 1
ATOM 2566 C CA . PHE B 1 58 ? 8.672 16.953 10.695 1 93.56 58 PHE B CA 1
ATOM 2567 C C . PHE B 1 58 ? 10.102 16.812 10.195 1 93.56 58 PHE B C 1
ATOM 2569 O O . PHE B 1 58 ? 10.578 17.641 9.422 1 93.56 58 PHE B O 1
ATOM 2576 N N . ASN B 1 59 ? 10.828 15.828 10.75 1 96.56 59 ASN B N 1
ATOM 2577 C CA . ASN B 1 59 ? 12.18 15.516 10.305 1 96.56 59 ASN B CA 1
ATOM 2578 C C . ASN B 1 59 ? 12.188 14.32 9.352 1 96.56 59 ASN B C 1
ATOM 2580 O O . ASN B 1 59 ? 12.359 13.18 9.789 1 96.56 59 ASN B O 1
ATOM 2584 N N . THR B 1 60 ? 12.008 14.641 8.07 1 97.69 60 THR B N 1
ATOM 2585 C CA . THR B 1 60 ? 11.844 13.547 7.117 1 97.69 60 THR B CA 1
ATOM 2586 C C . THR B 1 60 ? 12.234 13.992 5.711 1 97.69 60 THR B C 1
ATOM 2588 O O . THR B 1 60 ? 12.266 15.195 5.418 1 97.69 60 THR B O 1
ATOM 2591 N N . VAL B 1 61 ? 12.656 13.07 4.926 1 98.5 61 VAL B N 1
ATOM 2592 C CA . VAL B 1 61 ? 12.938 13.266 3.506 1 98.5 61 VAL B CA 1
ATOM 2593 C C . VAL B 1 61 ? 11.805 12.664 2.668 1 98.5 61 VAL B C 1
ATOM 2595 O O . VAL B 1 61 ? 11.43 11.508 2.865 1 98.5 61 VAL B O 1
ATOM 2598 N N . LYS B 1 62 ? 11.203 13.43 1.763 1 98.31 62 LYS B N 1
ATOM 2599 C CA . LYS B 1 62 ? 10.156 12.992 0.844 1 98.31 62 LYS B CA 1
ATOM 2600 C C . LYS B 1 62 ? 10.531 13.289 -0.604 1 98.31 62 LYS B C 1
ATOM 2602 O O . LYS B 1 62 ? 11.297 14.219 -0.873 1 98.31 62 LYS B O 1
ATOM 2607 N N . GLY B 1 63 ? 10.055 12.484 -1.493 1 98.44 63 GLY B N 1
ATOM 2608 C CA . GLY B 1 63 ? 10.211 12.773 -2.91 1 98.44 63 GLY B CA 1
ATOM 2609 C C . GLY B 1 63 ? 11.43 12.109 -3.52 1 98.44 63 GLY B C 1
ATOM 2610 O O . GLY B 1 63 ? 11.68 12.242 -4.723 1 98.44 63 GLY B O 1
ATOM 2611 N N . LEU B 1 64 ? 12.266 11.414 -2.656 1 98.44 64 LEU B N 1
ATOM 2612 C CA . LEU B 1 64 ? 13.414 10.688 -3.18 1 98.44 64 LEU B CA 1
ATOM 2613 C C . LEU B 1 64 ? 12.984 9.656 -4.215 1 98.44 64 LEU B C 1
ATOM 2615 O O . LEU B 1 64 ? 12.047 8.891 -3.984 1 98.44 64 LEU B O 1
ATOM 2619 N N . LYS B 1 65 ? 13.602 9.68 -5.426 1 97.12 65 LYS B N 1
ATOM 2620 C CA . LYS B 1 65 ? 13.156 8.797 -6.5 1 97.12 65 LYS 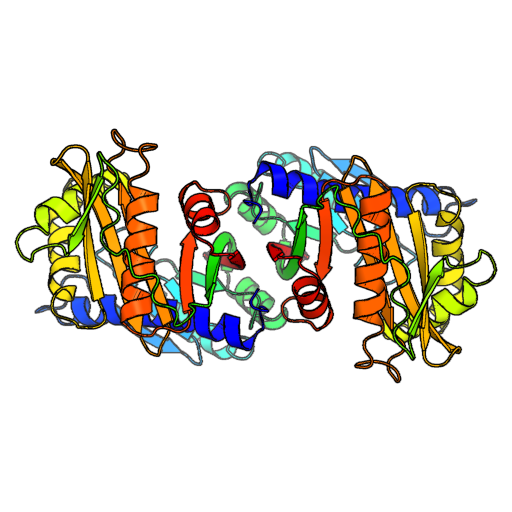B CA 1
ATOM 2621 C C . LYS B 1 65 ? 14.344 8.133 -7.191 1 97.12 65 LYS B C 1
ATOM 2623 O O . LYS B 1 65 ? 15.492 8.523 -6.977 1 97.12 65 LYS B O 1
ATOM 2628 N N . ASP B 1 66 ? 13.984 7.117 -7.957 1 96.94 66 ASP B N 1
ATOM 2629 C CA . ASP B 1 66 ? 14.984 6.469 -8.805 1 96.94 66 ASP B CA 1
ATOM 2630 C C . ASP B 1 66 ? 15.805 7.5 -9.578 1 96.94 66 ASP B C 1
ATOM 2632 O O . ASP B 1 66 ? 15.25 8.406 -10.195 1 96.94 66 ASP B O 1
ATOM 2636 N N . GLY B 1 67 ? 17.172 7.414 -9.547 1 96.81 67 GLY B N 1
ATOM 2637 C CA . GLY B 1 67 ? 18.031 8.383 -10.203 1 96.81 67 GLY B CA 1
ATOM 2638 C C . GLY B 1 67 ? 18.656 9.383 -9.242 1 96.81 67 GLY B C 1
ATOM 2639 O O . GLY B 1 67 ? 19.578 10.109 -9.609 1 96.81 67 GLY B O 1
ATOM 2640 N N . ASP B 1 68 ? 18.172 9.398 -7.977 1 97.94 68 ASP B N 1
ATOM 2641 C CA . ASP B 1 68 ? 18.656 10.359 -6.992 1 97.94 68 ASP B CA 1
ATOM 2642 C C . ASP B 1 68 ? 19.75 9.75 -6.117 1 97.94 68 ASP B C 1
ATOM 2644 O O . ASP B 1 68 ? 20.125 10.312 -5.086 1 97.94 68 ASP B O 1
ATOM 2648 N N . GLU B 1 69 ? 20.281 8.602 -6.508 1 97.88 69 GLU B N 1
ATOM 2649 C CA . GLU B 1 69 ? 21.219 7.895 -5.652 1 97.88 69 GLU B CA 1
ATOM 2650 C C . GLU B 1 69 ? 22.438 8.758 -5.336 1 97.88 69 GLU B C 1
ATOM 2652 O O . GLU B 1 69 ? 23 8.672 -4.242 1 97.88 69 GLU B O 1
ATOM 2657 N N . ASP B 1 70 ? 22.828 9.586 -6.23 1 97.12 70 ASP B N 1
ATOM 2658 C CA . ASP B 1 70 ? 24.016 10.414 -6.047 1 97.12 70 ASP B CA 1
ATOM 2659 C C . ASP B 1 70 ? 23.75 11.531 -5.043 1 97.12 70 ASP B C 1
ATOM 2661 O O . ASP B 1 70 ? 24.688 12.211 -4.598 1 97.12 70 ASP B O 1
ATOM 2665 N N . GLN B 1 71 ? 22.469 11.773 -4.617 1 98.19 71 GLN B N 1
ATOM 2666 C CA . GLN B 1 71 ? 22.109 12.82 -3.672 1 98.19 71 GLN B CA 1
ATOM 2667 C C . GLN B 1 71 ? 22.188 12.312 -2.234 1 98.19 71 GLN B C 1
ATOM 2669 O O . GLN B 1 71 ? 22.156 13.109 -1.29 1 98.19 71 GLN B O 1
ATOM 2674 N N . LEU B 1 72 ? 22.266 11.016 -2.027 1 98.12 72 LEU B N 1
ATOM 2675 C CA . LEU B 1 72 ? 22.141 10.414 -0.705 1 98.12 72 LEU B CA 1
ATOM 2676 C C . LEU B 1 72 ? 23.219 10.938 0.24 1 98.12 72 LEU B C 1
ATOM 2678 O O . LEU B 1 72 ? 22.922 11.273 1.391 1 98.12 72 LEU B O 1
ATOM 2682 N N . ASP B 1 73 ? 24.406 11.055 -0.237 1 98.06 73 ASP B N 1
ATOM 2683 C CA . ASP B 1 73 ? 25.484 11.539 0.606 1 98.06 73 ASP B CA 1
ATOM 2684 C C . ASP B 1 73 ? 25.219 12.969 1.087 1 98.06 73 ASP B C 1
ATOM 2686 O O . ASP B 1 73 ? 25.531 13.312 2.232 1 98.06 73 ASP B O 1
ATOM 2690 N N . LYS B 1 74 ? 24.734 13.789 0.198 1 98.56 74 LYS B N 1
ATOM 2691 C CA . LYS B 1 74 ? 24.406 15.172 0.546 1 98.56 74 LYS B CA 1
ATOM 2692 C C . LYS B 1 74 ? 23.297 15.242 1.584 1 98.56 74 LYS B C 1
ATOM 2694 O O . LYS B 1 74 ? 23.344 16.047 2.512 1 98.56 74 LYS B O 1
ATOM 2699 N N . ILE B 1 75 ? 22.312 14.406 1.405 1 98.56 75 ILE B N 1
ATOM 2700 C CA . ILE B 1 75 ? 21.203 14.352 2.348 1 98.56 75 ILE B CA 1
ATOM 2701 C C . ILE B 1 75 ? 21.719 13.914 3.721 1 98.56 75 ILE B C 1
ATOM 2703 O O . ILE B 1 75 ? 21.391 14.531 4.734 1 98.56 75 ILE B O 1
ATOM 2707 N N . VAL B 1 76 ? 22.516 12.867 3.715 1 98.06 76 VAL B N 1
ATOM 2708 C CA . VAL B 1 76 ? 23.062 12.336 4.957 1 98.06 76 VAL B CA 1
ATOM 2709 C C . VAL B 1 76 ? 23.906 13.414 5.656 1 98.06 76 VAL B C 1
ATOM 2711 O O . VAL B 1 76 ? 23.766 13.617 6.867 1 98.06 76 VAL B O 1
ATOM 2714 N N . HIS B 1 77 ? 24.703 14.109 4.918 1 98 77 HIS B N 1
ATOM 2715 C CA . HIS B 1 77 ? 25.531 15.172 5.469 1 98 77 HIS B CA 1
ATOM 2716 C C . HIS B 1 77 ? 24.672 16.281 6.074 1 98 77 HIS B C 1
ATOM 2718 O O . HIS B 1 77 ? 24.969 16.766 7.164 1 98 77 HIS B O 1
ATOM 2724 N N . PHE B 1 78 ? 23.641 16.672 5.359 1 98.19 78 PHE B N 1
ATOM 2725 C CA . PHE B 1 78 ? 22.703 17.703 5.793 1 98.19 78 PHE B CA 1
ATOM 2726 C C . PHE B 1 78 ? 22.141 17.375 7.168 1 98.19 78 PHE B C 1
ATOM 2728 O O . PHE B 1 78 ? 22.141 18.219 8.062 1 98.19 78 PHE B O 1
ATOM 2735 N N . TYR B 1 79 ? 21.672 16.172 7.438 1 97 79 TYR B N 1
ATOM 2736 C CA . TYR B 1 79 ? 21.078 15.758 8.703 1 97 79 TYR B CA 1
ATOM 2737 C C . TYR B 1 79 ? 22.141 15.555 9.773 1 97 79 TYR B C 1
ATOM 2739 O O . TYR B 1 79 ? 21.922 15.898 10.938 1 97 79 TYR B O 1
ATOM 2747 N N . LYS B 1 80 ? 23.281 14.977 9.391 1 96.38 80 LYS B N 1
ATOM 2748 C CA . LYS B 1 80 ? 24.375 14.75 10.336 1 96.38 80 LYS B CA 1
ATOM 2749 C C . LYS B 1 80 ? 24.844 16.062 10.953 1 96.38 80 LYS B C 1
ATOM 2751 O O . LYS B 1 80 ? 25.109 16.125 12.156 1 96.38 80 LYS B O 1
ATOM 2756 N N . GLN B 1 81 ? 24.938 17.062 10.18 1 96.56 81 GLN B N 1
ATOM 2757 C CA . GLN B 1 81 ? 25.359 18.375 10.648 1 96.56 81 GLN B CA 1
ATOM 2758 C C . GLN B 1 81 ? 24.406 18.922 11.711 1 96.56 81 GLN B C 1
ATOM 2760 O O . GLN B 1 81 ? 24.844 19.625 12.633 1 96.56 81 GLN B O 1
ATOM 2765 N N . LYS B 1 82 ? 23.203 18.547 11.641 1 95.38 82 LYS B N 1
ATOM 2766 C CA . LYS B 1 82 ? 22.188 19.062 12.547 1 95.38 82 LYS B CA 1
ATOM 2767 C C . LYS B 1 82 ? 21.922 18.094 13.695 1 95.38 82 LYS B C 1
ATOM 2769 O O . LYS B 1 82 ? 21.156 18.406 14.602 1 95.38 82 LYS B O 1
ATOM 2774 N N . LYS B 1 83 ? 22.531 16.938 13.609 1 94.81 83 LYS B N 1
ATOM 2775 C CA . LYS B 1 83 ? 22.375 15.891 14.609 1 94.81 83 LYS B CA 1
ATOM 2776 C C . LYS B 1 83 ? 20.922 15.453 14.734 1 94.81 83 LYS B C 1
ATOM 2778 O O . LYS B 1 83 ? 20.391 15.352 15.844 1 94.81 83 LYS B O 1
ATOM 2783 N N . ILE B 1 84 ? 20.25 15.328 13.656 1 95.12 84 ILE B N 1
ATOM 2784 C CA . ILE B 1 84 ? 18.875 14.852 13.57 1 95.12 84 ILE B CA 1
ATOM 2785 C C . ILE B 1 84 ? 18.844 13.484 12.883 1 95.12 84 ILE B C 1
ATOM 2787 O O . ILE B 1 84 ? 19.469 13.289 11.844 1 95.12 84 ILE B O 1
ATOM 2791 N N . PRO B 1 85 ? 18.188 12.5 13.516 1 94.94 85 PRO B N 1
ATOM 2792 C CA . PRO B 1 85 ? 18.047 11.219 12.828 1 94.94 85 PRO B CA 1
ATOM 2793 C C . PRO B 1 85 ? 17.297 11.336 11.508 1 94.94 85 PRO B C 1
ATOM 2795 O O . PRO B 1 85 ? 16.328 12.094 11.406 1 94.94 85 PRO B O 1
ATOM 2798 N N . ILE B 1 86 ? 17.719 10.586 10.547 1 95.38 86 ILE B N 1
ATOM 2799 C CA . ILE B 1 86 ? 17.156 10.672 9.203 1 95.38 86 ILE B CA 1
ATOM 2800 C C . ILE B 1 86 ? 15.984 9.688 9.07 1 95.38 86 ILE B C 1
ATOM 2802 O O . ILE B 1 86 ? 16.062 8.562 9.562 1 95.38 86 ILE B O 1
ATOM 2806 N N . ARG B 1 87 ? 14.969 10.125 8.461 1 97.5 87 ARG B N 1
ATOM 2807 C CA . ARG B 1 87 ? 13.82 9.32 8.078 1 97.5 87 ARG B CA 1
ATOM 2808 C C . ARG B 1 87 ? 13.43 9.578 6.625 1 97.5 87 ARG B C 1
ATOM 2810 O O . ARG B 1 87 ? 13.359 10.727 6.191 1 97.5 87 ARG B O 1
ATOM 2817 N N . PHE B 1 88 ? 13.336 8.516 5.832 1 98.31 88 PHE B N 1
ATOM 2818 C CA . PHE B 1 88 ? 12.844 8.617 4.465 1 98.31 88 PHE B CA 1
ATOM 2819 C C . PHE B 1 88 ? 11.438 8.055 4.352 1 98.31 88 PHE B C 1
ATOM 2821 O O . PHE B 1 88 ? 11.109 7.047 4.988 1 98.31 88 PHE B O 1
ATOM 2828 N N . GLU B 1 89 ? 10.57 8.664 3.643 1 98.38 89 GLU B N 1
ATOM 2829 C CA . GLU B 1 89 ? 9.305 8.102 3.191 1 98.38 89 GLU B CA 1
ATOM 2830 C C . GLU B 1 89 ? 9.344 7.773 1.702 1 98.38 89 GLU B C 1
ATOM 2832 O O . GLU B 1 89 ? 9.5 8.664 0.866 1 98.38 89 GLU B O 1
ATOM 2837 N N . LEU B 1 90 ? 9.266 6.531 1.365 1 98.69 90 LEU B N 1
ATOM 2838 C CA . LEU B 1 90 ? 9.445 6.07 -0.008 1 98.69 90 LEU B CA 1
ATOM 2839 C C . LEU B 1 90 ? 8.156 5.461 -0.548 1 98.69 90 LEU B C 1
ATOM 2841 O O . LEU B 1 90 ? 7.523 4.645 0.122 1 98.69 90 LEU B O 1
ATOM 2845 N N . THR B 1 91 ? 7.727 5.875 -1.733 1 98.56 91 THR B N 1
ATOM 2846 C CA . THR B 1 91 ? 6.492 5.395 -2.348 1 98.56 91 THR B CA 1
ATOM 2847 C C . THR B 1 91 ? 6.797 4.398 -3.463 1 98.56 91 THR B C 1
ATOM 2849 O O . THR B 1 91 ? 7.887 4.418 -4.039 1 98.56 91 THR B O 1
ATOM 2852 N N . PRO B 1 92 ? 5.84 3.504 -3.775 1 98.44 92 PRO B N 1
ATOM 2853 C CA . PRO B 1 92 ? 6.074 2.518 -4.832 1 98.44 92 PRO B CA 1
ATOM 2854 C C . PRO B 1 92 ? 6.141 3.146 -6.223 1 98.44 92 PRO B C 1
ATOM 2856 O O . PRO B 1 92 ? 6.586 2.5 -7.176 1 98.44 92 PRO B O 1
ATOM 2859 N N . ALA B 1 93 ? 5.758 4.348 -6.387 1 97.38 93 ALA B N 1
ATOM 2860 C CA . ALA B 1 93 ? 5.594 4.965 -7.699 1 97.38 93 ALA B CA 1
ATOM 2861 C C . ALA B 1 93 ? 6.945 5.258 -8.344 1 97.38 93 ALA B C 1
ATOM 2863 O O . ALA B 1 93 ? 7.094 5.156 -9.562 1 97.38 93 ALA B O 1
ATOM 2864 N N . HIS B 1 94 ? 7.973 5.605 -7.5 1 94.62 94 HIS B N 1
ATOM 2865 C CA . HIS B 1 94 ? 9.203 6.051 -8.148 1 94.62 94 HIS B CA 1
ATOM 2866 C C . HIS B 1 94 ? 10.43 5.48 -7.457 1 94.62 94 HIS B C 1
ATOM 2868 O O . HIS B 1 94 ? 11.5 6.098 -7.469 1 94.62 94 HIS B O 1
ATOM 2874 N N . THR B 1 95 ? 10.266 4.426 -6.797 1 96.75 95 THR B N 1
ATOM 2875 C CA . THR B 1 95 ? 11.383 3.725 -6.176 1 96.75 95 THR B CA 1
ATOM 2876 C C . THR B 1 95 ? 11.797 2.523 -7.02 1 96.75 95 THR B C 1
ATOM 2878 O O . THR B 1 95 ? 10.953 1.845 -7.605 1 96.75 95 THR B O 1
ATOM 2881 N N . SER B 1 96 ? 13.016 2.312 -7.113 1 97.44 96 SER B N 1
ATOM 2882 C CA . SER B 1 96 ? 13.578 1.164 -7.82 1 97.44 96 SER B CA 1
ATOM 2883 C C . SER B 1 96 ? 14.414 0.296 -6.883 1 97.44 96 SER B C 1
ATOM 2885 O O . SER B 1 96 ? 14.781 0.726 -5.785 1 97.44 96 SER B O 1
ATOM 2887 N N . SER B 1 97 ? 14.68 -0.934 -7.344 1 97.5 97 SER B N 1
ATOM 2888 C CA . SER B 1 97 ? 15.57 -1.812 -6.598 1 97.5 97 SER B CA 1
ATOM 2889 C C . SER B 1 97 ? 16.953 -1.188 -6.434 1 97.5 97 SER B C 1
ATOM 2891 O O . SER B 1 97 ? 17.609 -1.371 -5.402 1 97.5 97 SER B O 1
ATOM 2893 N N . ASP B 1 98 ? 17.391 -0.425 -7.41 1 97.81 98 ASP B N 1
ATOM 2894 C CA . ASP B 1 98 ? 18.688 0.245 -7.348 1 97.81 98 ASP B CA 1
ATOM 2895 C C . ASP B 1 98 ? 18.703 1.311 -6.254 1 97.81 98 ASP B C 1
ATOM 2897 O O . ASP B 1 98 ? 19.656 1.398 -5.477 1 97.81 98 ASP B O 1
ATOM 2901 N N . LEU B 1 99 ? 17.688 2.107 -6.191 1 98.31 99 LEU B N 1
ATOM 2902 C CA . LEU B 1 99 ? 17.609 3.141 -5.164 1 98.31 99 LEU B CA 1
ATOM 2903 C C . LEU B 1 99 ? 17.562 2.52 -3.773 1 98.31 99 LEU B C 1
ATOM 2905 O O . LEU B 1 99 ? 18.266 2.967 -2.863 1 98.31 99 LEU B O 1
ATOM 2909 N N . LEU B 1 100 ? 16.75 1.474 -3.627 1 98.62 100 LEU B N 1
ATOM 2910 C CA . LEU B 1 100 ? 16.609 0.812 -2.336 1 98.62 100 LEU B CA 1
ATOM 2911 C C . LEU B 1 100 ? 17.922 0.168 -1.906 1 98.62 100 LEU B C 1
ATOM 2913 O O . LEU B 1 100 ? 18.281 0.218 -0.73 1 98.62 100 LEU B O 1
ATOM 2917 N N . THR B 1 101 ? 18.594 -0.395 -2.848 1 98.31 101 THR B N 1
ATOM 2918 C CA . THR B 1 101 ? 19.922 -0.961 -2.572 1 98.31 101 THR B CA 1
ATOM 2919 C C . THR B 1 101 ? 20.891 0.124 -2.121 1 98.31 101 THR B C 1
ATOM 2921 O O . THR B 1 101 ? 21.625 -0.056 -1.145 1 98.31 101 THR B O 1
ATOM 2924 N N . SER B 1 102 ? 20.875 1.255 -2.816 1 98.12 102 SER B N 1
ATOM 2925 C CA . SER B 1 102 ? 21.734 2.369 -2.455 1 98.12 102 SER B CA 1
ATOM 2926 C C . SER B 1 102 ? 21.438 2.871 -1.048 1 98.12 102 SER B C 1
ATOM 2928 O O . SER B 1 102 ? 22.359 3.201 -0.293 1 98.12 102 SER B O 1
ATOM 2930 N N . LEU B 1 103 ? 20.172 2.943 -0.686 1 98.38 103 LEU B N 1
ATOM 2931 C CA . LEU B 1 103 ? 19.781 3.363 0.653 1 98.38 103 LEU B CA 1
ATOM 2932 C C . LEU B 1 103 ? 20.297 2.387 1.705 1 98.38 103 LEU B C 1
ATOM 2934 O O . LEU B 1 103 ? 20.812 2.803 2.744 1 98.38 103 LEU B O 1
ATOM 2938 N N . ASN B 1 104 ? 20.094 1.104 1.396 1 98.25 104 ASN B N 1
ATOM 2939 C CA . ASN B 1 104 ? 20.594 0.093 2.32 1 98.25 104 ASN B CA 1
ATOM 2940 C C . ASN B 1 104 ? 22.109 0.201 2.512 1 98.25 104 ASN B C 1
ATOM 2942 O O . ASN B 1 104 ? 22.609 0.112 3.637 1 98.25 104 ASN B O 1
ATOM 2946 N N . GLU B 1 105 ? 22.828 0.391 1.438 1 97.06 105 GLU B N 1
ATOM 2947 C CA . GLU B 1 105 ? 24.281 0.517 1.482 1 97.06 105 GLU B CA 1
ATOM 2948 C C . GLU B 1 105 ? 24.703 1.76 2.26 1 97.06 105 GLU B C 1
ATOM 2950 O O . GLU B 1 105 ? 25.781 1.777 2.881 1 97.06 105 GLU B O 1
ATOM 2955 N N . ALA B 1 106 ? 23.891 2.811 2.209 1 97 106 ALA B N 1
ATOM 2956 C CA . ALA B 1 106 ? 24.156 4.059 2.916 1 97 106 ALA B CA 1
ATOM 2957 C C . ALA B 1 106 ? 23.812 3.936 4.398 1 97 106 ALA B C 1
ATOM 2959 O O . ALA B 1 106 ? 24 4.887 5.164 1 97 106 ALA B O 1
ATOM 2960 N N . GLY B 1 107 ? 23.297 2.789 4.832 1 96.44 107 GLY B N 1
ATOM 2961 C CA . GLY B 1 107 ? 23.094 2.541 6.25 1 96.44 107 GLY B CA 1
ATOM 2962 C C . GLY B 1 107 ? 21.641 2.732 6.688 1 96.44 107 GLY B C 1
ATOM 2963 O O . GLY B 1 107 ? 21.375 2.941 7.875 1 96.44 107 GLY B O 1
ATOM 2964 N N . PHE B 1 108 ? 20.719 2.65 5.797 1 98.25 108 PHE B N 1
ATOM 2965 C CA . PHE B 1 108 ? 19.312 2.811 6.129 1 98.25 108 PHE B CA 1
ATOM 2966 C C . PHE B 1 108 ? 18.547 1.521 5.859 1 98.25 108 PHE B C 1
ATOM 2968 O O . PHE B 1 108 ? 19 0.664 5.105 1 98.25 108 PHE B O 1
ATOM 2975 N N . PHE B 1 109 ? 17.438 1.369 6.531 1 98.38 109 PHE B N 1
ATOM 2976 C CA . PHE B 1 109 ? 16.609 0.184 6.293 1 98.38 109 PHE B CA 1
ATOM 2977 C C . PHE B 1 109 ? 15.141 0.487 6.531 1 98.38 109 PHE B C 1
ATOM 2979 O O . PHE B 1 109 ? 14.805 1.434 7.246 1 98.38 109 PHE B O 1
ATOM 2986 N N . HIS B 1 110 ? 14.289 -0.239 5.832 1 98.75 110 HIS B N 1
ATOM 2987 C CA . HIS B 1 110 ? 12.844 -0.152 5.977 1 98.75 110 HIS B CA 1
ATOM 2988 C C . HIS B 1 110 ? 12.406 -0.528 7.391 1 98.75 110 HIS B C 1
ATOM 2990 O O . HIS B 1 110 ? 12.758 -1.599 7.887 1 98.75 110 HIS B O 1
ATOM 2996 N N . ASN B 1 111 ? 11.602 0.381 8.016 1 98.38 111 ASN B N 1
ATOM 2997 C CA . ASN B 1 111 ? 11.289 0.122 9.422 1 98.38 111 ASN B CA 1
ATOM 2998 C C . ASN B 1 111 ? 9.82 0.379 9.727 1 98.38 111 ASN B C 1
ATOM 3000 O O . ASN B 1 111 ? 9.422 0.454 10.891 1 98.38 111 ASN B O 1
ATOM 3004 N N . GLY B 1 112 ? 9 0.543 8.727 1 98 112 GLY B N 1
ATOM 3005 C CA . GLY B 1 112 ? 7.574 0.735 8.945 1 98 112 GLY B CA 1
ATOM 3006 C C . GLY B 1 112 ? 6.812 1.072 7.68 1 98 112 GLY B C 1
ATOM 3007 O O . GLY B 1 112 ? 7.418 1.345 6.641 1 98 112 GLY B O 1
ATOM 3008 N N . PHE B 1 113 ? 5.457 1.037 7.793 1 98.44 113 PHE B N 1
ATOM 3009 C CA . PHE B 1 113 ? 4.547 1.388 6.707 1 98.44 113 PHE B CA 1
ATOM 3010 C C . PHE B 1 113 ? 3.68 2.58 7.094 1 98.44 113 PHE B C 1
ATOM 3012 O O . PHE B 1 113 ? 3.449 2.828 8.281 1 98.44 113 PHE B O 1
ATOM 3019 N N . HIS B 1 114 ? 3.293 3.293 6.195 1 98.25 114 HIS B N 1
ATOM 3020 C CA . HIS B 1 114 ? 2.273 4.324 6.352 1 98.25 114 HIS B CA 1
ATOM 3021 C C . HIS B 1 114 ? 1.367 4.391 5.125 1 98.25 114 HIS B C 1
ATOM 3023 O O . HIS B 1 114 ? 1.835 4.25 3.992 1 98.25 114 HIS B O 1
ATOM 3029 N N . THR B 1 115 ? 0.065 4.602 5.289 1 98.62 115 THR B N 1
ATOM 3030 C CA . THR B 1 115 ? -0.923 4.469 4.227 1 98.62 115 THR B CA 1
ATOM 3031 C C . THR B 1 115 ? -1.309 5.84 3.674 1 98.62 115 THR B C 1
ATOM 3033 O O . THR B 1 115 ? -1.542 6.777 4.438 1 98.62 115 THR B O 1
ATOM 3036 N N . THR B 1 116 ? -1.304 5.957 2.412 1 98.75 116 THR B N 1
ATOM 3037 C CA . THR B 1 116 ? -1.873 7.109 1.723 1 98.75 116 THR B CA 1
ATOM 3038 C C . THR B 1 116 ? -3.221 6.758 1.102 1 98.75 116 THR B C 1
ATOM 3040 O O . THR B 1 116 ? -3.357 5.723 0.447 1 98.75 116 THR B O 1
ATOM 3043 N N . LEU B 1 117 ? -4.23 7.566 1.361 1 98.5 117 LEU B N 1
ATOM 3044 C CA . LEU B 1 117 ? -5.566 7.402 0.797 1 98.5 117 LEU B CA 1
ATOM 3045 C C . LEU B 1 117 ? -5.934 8.594 -0.085 1 98.5 117 LEU B C 1
ATOM 3047 O O . LEU B 1 117 ? -5.371 9.68 0.063 1 98.5 117 LEU B O 1
ATOM 3051 N N . TYR B 1 118 ? -6.879 8.328 -1.006 1 98.31 118 TYR B N 1
ATOM 3052 C CA . TYR B 1 118 ? -7.297 9.422 -1.875 1 98.31 118 TYR B CA 1
ATOM 3053 C C . TYR B 1 118 ? -8.695 9.18 -2.42 1 98.31 118 TYR B C 1
ATOM 3055 O O . TYR B 1 118 ? -9.211 8.062 -2.359 1 98.31 118 TYR B O 1
ATOM 3063 N N . ALA B 1 119 ? -9.297 10.227 -2.91 1 96.94 119 ALA B N 1
ATOM 3064 C CA . ALA B 1 119 ? -10.531 10.156 -3.686 1 96.94 119 ALA B CA 1
ATOM 3065 C C . ALA B 1 119 ? -10.609 11.289 -4.699 1 96.94 119 ALA B C 1
ATOM 3067 O O . ALA B 1 119 ? -10.195 12.414 -4.414 1 96.94 119 ALA B O 1
ATOM 3068 N N . PRO B 1 120 ? -11.055 10.93 -5.867 1 96.25 120 PRO B N 1
ATOM 3069 C CA . PRO B 1 120 ? -11.445 12.031 -6.754 1 96.25 120 PRO B CA 1
ATOM 3070 C C . PRO B 1 120 ? -12.641 12.812 -6.23 1 96.25 120 PRO B C 1
ATOM 3072 O O . PRO B 1 120 ? -13.539 12.242 -5.605 1 96.25 120 PRO B O 1
ATOM 3075 N N . LEU B 1 121 ? -12.586 14.055 -6.414 1 94.88 121 LEU B N 1
ATOM 3076 C CA . LEU B 1 121 ? -13.695 14.898 -5.984 1 94.88 121 LEU B CA 1
ATOM 3077 C C . LEU B 1 121 ? -14.516 15.375 -7.18 1 94.88 121 LEU B C 1
ATOM 3079 O O . LEU B 1 121 ? -13.961 15.672 -8.242 1 94.88 121 LEU B O 1
ATOM 3083 N N . VAL B 1 122 ? -15.836 15.062 -7.164 1 79.62 122 VAL B N 1
ATOM 3084 C CA . VAL B 1 122 ? -16.734 15.492 -8.227 1 79.62 122 VAL B CA 1
ATOM 3085 C C . VAL B 1 122 ? -17.266 16.891 -7.938 1 79.62 122 VAL B C 1
ATOM 3087 O O . VAL B 1 122 ? -17.344 17.297 -6.777 1 79.62 122 VAL B O 1
ATOM 3090 N N . ASN B 1 123 ? -17.359 17.609 -8.961 1 67.94 123 ASN B N 1
ATOM 3091 C CA . ASN B 1 123 ? -17.812 19 -8.875 1 67.94 123 ASN B CA 1
ATOM 3092 C C . ASN B 1 123 ? -19.266 19.078 -8.43 1 67.94 123 ASN B C 1
ATOM 3094 O O . ASN B 1 123 ? -19.875 20.156 -8.484 1 67.94 123 ASN B O 1
ATOM 3098 N N . THR B 1 124 ? -19.891 17.828 -8.203 1 62.19 124 THR B N 1
ATOM 3099 C CA . THR B 1 124 ? -21.281 18.031 -7.816 1 62.19 124 THR B CA 1
ATOM 3100 C C . THR B 1 124 ? -21.375 18.359 -6.328 1 62.19 124 THR B C 1
ATOM 3102 O O . THR B 1 124 ? -20.953 17.562 -5.484 1 62.19 124 THR B O 1
ATOM 3105 N N . ILE B 1 125 ? -21.328 19.578 -6.121 1 55.44 125 ILE B N 1
ATOM 3106 C CA . ILE B 1 125 ? -21.359 20.109 -4.762 1 55.44 125 ILE B CA 1
ATOM 3107 C C . ILE B 1 125 ? -22.594 19.594 -4.031 1 55.44 125 ILE B C 1
ATOM 3109 O O . ILE B 1 125 ? -23.719 19.781 -4.48 1 55.44 125 ILE B O 1
ATOM 3113 N N . GLU B 1 126 ? -22.484 18.312 -3.508 1 54.47 126 GLU B N 1
ATOM 3114 C CA . GLU B 1 126 ? -23.641 18.031 -2.664 1 54.47 126 GLU B CA 1
ATOM 3115 C C . GLU B 1 126 ? -23.906 19.172 -1.695 1 54.47 126 GLU B C 1
ATOM 3117 O O . GLU B 1 126 ? -22.969 19.812 -1.204 1 54.47 126 GLU B O 1
ATOM 3122 N N . THR B 1 127 ? -24.938 19.844 -1.904 1 45.94 127 THR B N 1
ATOM 3123 C CA . THR B 1 127 ? -25.391 21.031 -1.186 1 45.94 127 THR B CA 1
ATOM 3124 C C . THR B 1 127 ? -25.125 20.891 0.311 1 45.94 127 THR B C 1
ATOM 3126 O O . THR B 1 127 ? -25.266 21.859 1.066 1 45.94 127 THR B O 1
ATOM 3129 N N . HIS B 1 128 ? -25.641 19.75 1.076 1 47.91 128 HIS B N 1
ATOM 3130 C CA . HIS B 1 128 ? -25.953 20.016 2.473 1 47.91 128 HIS B CA 1
ATOM 3131 C C . HIS B 1 128 ? -24.703 20.094 3.326 1 47.91 128 HIS B C 1
ATOM 3133 O O . HIS B 1 128 ? -23.984 19.094 3.486 1 47.91 128 HIS B O 1
ATOM 3139 N N . ASN B 1 129 ? -23.984 21.125 3.379 1 46.16 129 ASN B N 1
ATOM 3140 C CA . ASN B 1 129 ? -22.781 21.609 4.059 1 46.16 129 ASN B CA 1
ATOM 3141 C C . ASN B 1 129 ? -22.656 21.016 5.457 1 46.16 129 ASN B C 1
ATOM 3143 O O . ASN B 1 129 ? -21.594 20.531 5.828 1 46.16 129 ASN B O 1
ATOM 3147 N N . GLU B 1 130 ? -23.172 21.859 6.453 1 50.38 130 GLU B N 1
ATOM 3148 C CA . GLU B 1 130 ? -22.953 21.781 7.895 1 50.38 130 GLU B CA 1
ATOM 3149 C C . GLU B 1 130 ? -23.469 20.453 8.453 1 50.38 130 GLU B C 1
ATOM 3151 O O . GLU B 1 130 ? -24.656 20.156 8.367 1 50.38 130 GLU B O 1
ATOM 3156 N N . LEU B 1 131 ? -22.609 19.422 8.312 1 54.12 131 LEU B N 1
ATOM 3157 C CA . LEU B 1 131 ? -23.031 18.156 8.914 1 54.12 131 LEU B CA 1
ATOM 3158 C C . LEU B 1 131 ? -23.469 18.359 10.359 1 54.12 131 LEU B C 1
ATOM 3160 O O . LEU B 1 131 ? -22.656 18.719 11.211 1 54.12 131 LEU B O 1
ATOM 3164 N N . THR B 1 132 ? -24.594 18.922 10.609 1 59.12 132 THR B N 1
ATOM 3165 C CA . THR B 1 132 ? -25.141 18.953 11.961 1 59.12 132 THR B CA 1
ATOM 3166 C C . THR B 1 132 ? -25.875 17.656 12.273 1 59.12 132 THR B C 1
ATOM 3168 O O . THR B 1 132 ? -26.891 17.344 11.648 1 59.12 132 THR B O 1
ATOM 3171 N N . GLU B 1 133 ? -24.984 16.703 12.562 1 65.25 133 GLU B N 1
ATOM 3172 C CA . GLU B 1 133 ? -25.688 15.633 13.266 1 65.25 133 GLU B CA 1
ATOM 3173 C C . GLU B 1 133 ? -26.234 16.125 14.602 1 65.25 133 GLU B C 1
ATOM 3175 O O . GLU B 1 133 ? -25.75 17.109 15.156 1 65.25 133 GLU B O 1
ATOM 3180 N N . GLU B 1 134 ? -27.266 15.633 15.023 1 75.56 134 GLU B N 1
ATOM 3181 C CA . GLU B 1 134 ? -28.016 16.109 16.172 1 75.56 134 GLU B CA 1
ATOM 3182 C C . GLU B 1 134 ? -27.094 16.531 17.312 1 75.56 134 GLU B C 1
ATOM 3184 O O . GLU B 1 134 ? -27.297 17.578 17.938 1 75.56 134 GLU B O 1
ATOM 3189 N N . LEU B 1 135 ? -25.891 15.859 17.438 1 92.81 135 LEU B N 1
ATOM 3190 C CA . LEU B 1 135 ? -25.062 16.141 18.609 1 92.81 135 LEU B CA 1
ATOM 3191 C C . LEU B 1 135 ? -23.719 16.719 18.188 1 92.81 135 LEU B C 1
ATOM 3193 O O . LEU B 1 135 ? -22.938 17.156 19.047 1 92.81 135 LEU B O 1
ATOM 3197 N N . ILE B 1 136 ? -23.406 16.812 16.906 1 96.81 136 ILE B N 1
ATOM 3198 C CA . ILE B 1 136 ? -22.094 17.234 16.438 1 96.81 136 ILE B CA 1
ATOM 3199 C C . ILE B 1 136 ? -22.234 18.422 15.492 1 96.81 136 ILE B C 1
ATOM 3201 O O . ILE B 1 136 ? -23.062 18.391 14.578 1 96.81 136 ILE B O 1
ATOM 3205 N N . THR B 1 137 ? -21.484 19.438 15.75 1 96.12 137 THR B N 1
ATOM 3206 C CA . THR B 1 137 ? -21.359 20.562 14.828 1 96.12 137 THR B CA 1
ATOM 3207 C C . THR B 1 137 ? -19.906 20.797 14.445 1 96.12 137 THR B C 1
ATOM 3209 O O . THR B 1 137 ? -19 20.609 15.266 1 96.12 137 THR B O 1
ATOM 3212 N N . VAL B 1 138 ? -19.625 21.172 13.234 1 97.31 138 VAL B N 1
ATOM 3213 C CA . VAL B 1 138 ? -18.297 21.516 12.758 1 97.31 138 VAL B CA 1
ATOM 3214 C C . VAL B 1 138 ? -18.312 22.922 12.172 1 97.31 138 VAL B C 1
ATOM 3216 O O . VAL B 1 138 ? -19.203 23.281 11.398 1 97.31 138 VAL B O 1
ATOM 3219 N N . ARG B 1 139 ? -17.375 23.688 12.539 1 96.88 139 ARG B N 1
ATOM 3220 C CA . ARG B 1 139 ? -17.25 25.031 12 1 96.88 139 ARG B CA 1
ATOM 3221 C C . ARG B 1 139 ? -15.789 25.422 11.836 1 96.88 139 ARG B C 1
ATOM 3223 O O . ARG B 1 139 ? -14.898 24.719 12.312 1 96.88 139 ARG B O 1
ATOM 3230 N N . THR B 1 140 ? -15.609 26.562 11.203 1 97.75 140 THR B N 1
ATOM 3231 C CA . THR B 1 140 ? -14.266 27.109 11.062 1 97.75 140 THR B CA 1
ATOM 3232 C C . THR B 1 140 ? -13.727 27.562 12.414 1 97.75 140 THR B C 1
ATOM 3234 O O . THR B 1 140 ? -14.453 28.156 13.219 1 97.75 140 THR B O 1
ATOM 3237 N N . LEU B 1 141 ? -12.508 27.234 12.68 1 98.38 141 LEU B N 1
ATOM 3238 C CA . LEU B 1 141 ? -11.836 27.656 13.914 1 98.38 141 LEU B CA 1
ATOM 3239 C C . LEU B 1 141 ? -11.57 29.156 13.898 1 98.38 141 LEU B C 1
ATOM 3241 O O . LEU B 1 141 ? -11.102 29.703 12.898 1 98.38 141 LEU B O 1
ATOM 3245 N N . ARG B 1 142 ? -11.898 29.812 14.984 1 97.12 142 ARG B N 1
ATOM 3246 C CA . ARG B 1 142 ? -11.594 31.234 15.109 1 97.12 142 ARG B CA 1
ATOM 3247 C C . ARG B 1 142 ? -10.148 31.453 15.555 1 97.12 142 ARG B C 1
ATOM 3249 O O . ARG B 1 142 ? -9.578 30.594 16.234 1 97.12 142 ARG B O 1
ATOM 3256 N N . LYS B 1 143 ? -9.688 32.562 15.234 1 96.56 143 LYS B N 1
ATOM 3257 C CA . LYS B 1 143 ? -8.281 32.875 15.484 1 96.56 143 LYS B CA 1
ATOM 3258 C C . LYS B 1 143 ? -7.965 32.812 16.969 1 96.56 143 LYS B C 1
ATOM 3260 O O . LYS B 1 143 ? -6.848 32.469 17.359 1 96.56 143 LYS B O 1
ATOM 3265 N N . ASP B 1 144 ? -8.875 33.094 17.797 1 97.44 144 ASP B N 1
ATOM 3266 C CA . ASP B 1 144 ? -8.633 33.156 19.234 1 97.44 144 ASP B CA 1
ATOM 3267 C C . ASP B 1 144 ? -8.852 31.781 19.875 1 97.44 144 ASP B C 1
ATOM 3269 O O . ASP B 1 144 ? -8.82 31.656 21.094 1 97.44 144 ASP B O 1
ATOM 3273 N N . GLU B 1 145 ? -9.039 30.734 19.094 1 98.25 145 GLU B N 1
ATOM 3274 C CA . GLU B 1 145 ? -9.391 29.422 19.641 1 98.25 145 GLU B CA 1
ATOM 3275 C C . GLU B 1 145 ? -8.227 28.438 19.516 1 98.25 145 GLU B C 1
ATOM 3277 O O . GLU B 1 145 ? -8.398 27.234 19.734 1 98.25 145 GLU B O 1
ATOM 3282 N N . PHE B 1 146 ? -7.051 28.922 19.203 1 98.5 146 PHE B N 1
ATOM 3283 C CA . PHE B 1 146 ? -5.949 28 18.938 1 98.5 146 PHE B CA 1
ATOM 3284 C C . PHE B 1 146 ? -5.445 27.359 20.219 1 98.5 146 PHE B C 1
ATOM 3286 O O . PHE B 1 146 ? -4.797 26.312 20.188 1 98.5 146 PHE B O 1
ATOM 3293 N N . ASP B 1 147 ? -5.719 28 21.375 1 98.25 147 ASP B N 1
ATOM 3294 C CA . ASP B 1 147 ? -5.418 27.312 22.625 1 98.25 147 ASP B CA 1
ATOM 3295 C C . ASP B 1 147 ? -6.27 26.047 22.766 1 98.25 147 ASP B C 1
ATOM 3297 O O . ASP B 1 147 ? -5.77 25 23.188 1 98.25 147 ASP B O 1
ATOM 3301 N N . THR B 1 148 ? -7.516 26.203 22.484 1 98.12 148 THR B N 1
ATOM 3302 C CA . THR B 1 148 ? -8.414 25.062 22.516 1 98.12 148 THR B CA 1
ATOM 3303 C C . THR B 1 148 ? -7.992 24.016 21.484 1 98.12 148 THR B C 1
ATOM 3305 O O . THR B 1 148 ? -7.953 22.828 21.781 1 98.12 148 THR B O 1
ATOM 3308 N N . TYR B 1 149 ? -7.652 24.5 20.359 1 98.19 149 TYR B N 1
ATOM 3309 C CA . TYR B 1 149 ? -7.121 23.625 19.297 1 98.19 149 TYR B CA 1
ATOM 3310 C C . TYR B 1 149 ? -5.957 22.797 19.812 1 98.19 149 TYR B C 1
ATOM 3312 O O . TYR B 1 149 ? -5.945 21.578 19.656 1 98.19 149 TYR B O 1
ATOM 3320 N N . ALA B 1 150 ? -5.035 23.422 20.406 1 98.19 150 ALA B N 1
ATOM 3321 C CA . ALA B 1 150 ? -3.803 22.781 20.844 1 98.19 150 ALA B CA 1
ATOM 3322 C C . ALA B 1 150 ? -4.078 21.781 21.969 1 98.19 150 ALA B C 1
ATOM 3324 O O . ALA B 1 150 ? -3.418 20.734 22.047 1 98.19 150 ALA B O 1
ATOM 3325 N N . LYS B 1 151 ? -4.996 22.125 22.797 1 97.94 151 LYS B N 1
ATOM 3326 C CA . LYS B 1 151 ? -5.375 21.188 23.859 1 97.94 151 LYS B CA 1
ATOM 3327 C C . LYS B 1 151 ? -5.945 19.906 23.281 1 97.94 151 LYS B C 1
ATOM 3329 O O . LYS B 1 151 ? -5.578 18.812 23.719 1 97.94 151 LYS B O 1
ATOM 3334 N N . ILE B 1 152 ? -6.805 20 22.344 1 98.19 152 ILE B N 1
ATOM 3335 C CA . ILE B 1 152 ? -7.406 18.828 21.703 1 98.19 152 ILE B CA 1
ATOM 3336 C C . ILE B 1 152 ? -6.328 18.047 20.953 1 98.19 152 ILE B C 1
ATOM 3338 O O . ILE B 1 152 ? -6.285 16.812 21.047 1 98.19 152 ILE B O 1
ATOM 3342 N N . TYR B 1 153 ? -5.484 18.797 20.266 1 97.06 153 TYR B N 1
ATOM 3343 C CA . TYR B 1 153 ? -4.383 18.188 19.531 1 97.06 153 TYR B CA 1
ATOM 3344 C C . TYR B 1 153 ? -3.479 17.391 20.453 1 97.06 153 TYR B C 1
ATOM 3346 O O . TYR B 1 153 ? -3.215 16.203 20.203 1 97.06 153 TYR B O 1
ATOM 3354 N N . THR B 1 154 ? -3.035 18.016 21.516 1 96.38 154 THR B N 1
ATOM 3355 C CA . THR B 1 154 ? -2.094 17.422 22.453 1 96.38 154 THR B CA 1
ATOM 3356 C C . THR B 1 154 ? -2.701 16.188 23.109 1 96.38 154 THR B C 1
ATOM 3358 O O . THR B 1 154 ? -2.059 15.133 23.188 1 96.38 154 THR B O 1
ATOM 3361 N N . LYS B 1 155 ? -3.883 16.25 23.547 1 96.44 155 LYS B N 1
ATOM 3362 C CA . LYS B 1 155 ? -4.551 15.133 24.203 1 96.44 155 LYS B CA 1
ATOM 3363 C C . LYS B 1 155 ? -4.902 14.039 23.188 1 96.44 155 LYS B C 1
ATOM 3365 O O . LYS B 1 155 ? -4.742 12.852 23.484 1 96.44 155 LYS B O 1
ATOM 3370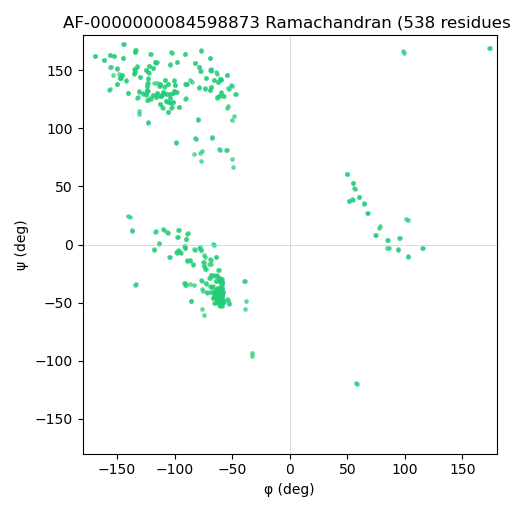 N N . GLY B 1 156 ? -5.359 14.453 22.047 1 95.62 156 GLY B N 1
ATOM 3371 C CA . GLY B 1 156 ? -5.742 13.5 21.016 1 95.62 156 GLY B CA 1
ATOM 3372 C C . GLY B 1 156 ? -4.586 12.648 20.531 1 95.62 156 GLY B C 1
ATOM 3373 O O . GLY B 1 156 ? -4.754 11.461 20.25 1 95.62 156 GLY B O 1
ATOM 3374 N N . PHE B 1 157 ? -3.406 13.234 20.422 1 93.5 157 PHE B N 1
ATOM 3375 C CA . PHE B 1 157 ? -2.225 12.531 19.938 1 93.5 157 PHE B CA 1
ATOM 3376 C C . PHE B 1 157 ? -1.37 12.047 21.094 1 93.5 157 PHE B C 1
ATOM 3378 O O . PHE B 1 157 ? -0.239 11.594 20.906 1 93.5 157 PHE B O 1
ATOM 3385 N N . GLN B 1 158 ? -1.912 12.227 22.359 1 92.75 158 GLN B N 1
ATOM 3386 C CA . GLN B 1 158 ? -1.253 11.758 23.562 1 92.75 158 GLN B CA 1
ATOM 3387 C C . GLN B 1 158 ? 0.157 12.328 23.688 1 92.75 158 GLN B C 1
ATOM 3389 O O . GLN B 1 158 ? 1.115 11.586 23.922 1 92.75 158 GLN B O 1
ATOM 3394 N N . MET B 1 159 ? 0.244 13.609 23.5 1 92.62 159 MET B N 1
ATOM 3395 C CA . MET B 1 159 ? 1.499 14.352 23.609 1 92.62 159 MET B CA 1
ATOM 3396 C C . MET B 1 159 ? 1.622 15.008 24.984 1 92.62 159 MET B C 1
ATOM 3398 O O . MET B 1 159 ? 0.62 15.211 25.672 1 92.62 159 MET B O 1
ATOM 3402 N N . PRO B 1 160 ? 2.834 15.289 25.359 1 92.62 160 PRO B N 1
ATOM 3403 C CA . PRO B 1 160 ? 3.002 16 26.641 1 92.62 160 PRO B CA 1
ATOM 3404 C C . PRO B 1 160 ? 2.312 17.359 26.641 1 92.62 160 PRO B C 1
ATOM 3406 O O . PRO B 1 160 ? 2.379 18.094 25.656 1 92.62 160 PRO B O 1
ATOM 3409 N N . ALA B 1 161 ? 1.732 17.672 27.812 1 94 161 ALA B N 1
ATOM 3410 C CA . ALA B 1 161 ? 1.004 18.938 27.969 1 94 161 ALA B CA 1
ATOM 3411 C C . ALA B 1 161 ? 1.934 20.125 27.797 1 94 161 ALA B C 1
ATOM 3413 O O . ALA B 1 161 ? 1.496 21.203 27.375 1 94 161 ALA B O 1
ATOM 3414 N N . SER B 1 162 ? 3.191 19.922 28.078 1 94.06 162 SER B N 1
ATOM 3415 C CA . SER B 1 162 ? 4.184 21 27.984 1 94.06 162 SER B CA 1
ATOM 3416 C C . SER B 1 162 ? 4.332 21.5 26.547 1 94.06 162 SER B C 1
ATOM 3418 O O . SER B 1 162 ? 4.891 22.578 26.312 1 94.06 162 SER B O 1
ATOM 3420 N N . LEU B 1 163 ? 3.752 20.797 25.547 1 93.31 163 LEU B N 1
ATOM 3421 C CA . LEU B 1 163 ? 3.902 21.156 24.141 1 93.31 163 LEU B CA 1
ATOM 3422 C C . LEU B 1 163 ? 2.715 21.984 23.672 1 93.31 163 LEU B C 1
ATOM 3424 O O . LEU B 1 163 ? 2.736 22.531 22.562 1 93.31 163 LEU B O 1
ATOM 3428 N N . THR B 1 164 ? 1.725 22.141 24.531 1 95.81 164 THR B N 1
ATOM 3429 C CA . THR B 1 164 ? 0.447 22.719 24.125 1 95.81 164 THR B CA 1
ATOM 3430 C C . THR B 1 164 ? 0.636 24.141 23.609 1 95.81 164 THR B C 1
ATOM 3432 O O . THR B 1 164 ? 0.138 24.484 22.531 1 95.81 164 THR B O 1
ATOM 3435 N N . ALA B 1 165 ? 1.391 24.953 24.312 1 95.62 165 ALA B N 1
ATOM 3436 C CA . ALA B 1 165 ? 1.581 26.359 23.906 1 95.62 165 ALA B CA 1
ATOM 3437 C C . ALA B 1 165 ? 2.311 26.453 22.578 1 95.62 165 ALA B C 1
ATOM 3439 O O . ALA B 1 165 ? 1.968 27.281 21.734 1 95.62 165 ALA B O 1
ATOM 3440 N N . GLY B 1 166 ? 3.326 25.609 22.406 1 93.81 166 GLY B N 1
ATOM 3441 C CA . GLY B 1 166 ? 4.059 25.578 21.156 1 93.81 166 GLY B CA 1
ATOM 3442 C C . GLY B 1 166 ? 3.201 25.141 19.984 1 93.81 166 GLY B C 1
ATOM 3443 O O . GLY B 1 166 ? 3.299 25.703 18.891 1 93.81 166 GLY B O 1
ATOM 3444 N N . ILE B 1 167 ? 2.359 24.172 20.203 1 95.06 167 ILE B N 1
ATOM 3445 C CA . ILE B 1 167 ? 1.454 23.688 19.172 1 95.06 167 ILE B CA 1
ATOM 3446 C C . ILE B 1 167 ? 0.468 24.781 18.781 1 95.06 167 ILE B C 1
ATOM 3448 O O . ILE B 1 167 ? 0.21 25 17.594 1 95.06 167 ILE B O 1
ATOM 3452 N N . ALA B 1 168 ? -0.073 25.484 19.781 1 97.38 168 ALA B N 1
ATOM 3453 C CA . ALA B 1 168 ? -0.978 26.594 19.516 1 97.38 168 ALA B CA 1
ATOM 3454 C C . ALA B 1 168 ? -0.303 27.641 18.641 1 97.38 168 ALA B C 1
ATOM 3456 O O . ALA B 1 168 ? -0.858 28.062 17.609 1 97.38 168 ALA B O 1
ATOM 3457 N N . GLN B 1 169 ? 0.883 28.047 18.984 1 95.56 169 GLN B N 1
ATOM 3458 C CA . GLN B 1 169 ? 1.608 29.109 18.281 1 95.56 169 GLN B CA 1
ATOM 3459 C C . GLN B 1 169 ? 1.959 28.672 16.859 1 95.56 169 GLN B C 1
ATOM 3461 O O . GLN B 1 169 ? 1.748 29.422 15.906 1 95.56 169 GLN B O 1
ATOM 3466 N N . ASN B 1 170 ? 2.459 27.422 16.734 1 94.88 170 ASN B N 1
ATOM 3467 C CA . ASN B 1 170 ? 2.936 26.922 15.453 1 94.88 170 ASN B CA 1
ATOM 3468 C C . ASN B 1 170 ? 1.791 26.734 14.461 1 94.88 170 ASN B C 1
ATOM 3470 O O . ASN B 1 170 ? 2 26.797 13.25 1 94.88 170 ASN B O 1
ATOM 3474 N N . ASN B 1 171 ? 0.622 26.516 14.953 1 96.88 171 ASN B N 1
ATOM 3475 C CA . ASN B 1 171 ? -0.517 26.344 14.055 1 96.88 171 ASN B CA 1
ATOM 3476 C C . ASN B 1 171 ? -1.21 27.688 13.781 1 96.88 171 ASN B C 1
ATOM 3478 O O . ASN B 1 171 ? -1.679 27.922 12.664 1 96.88 171 ASN B O 1
ATOM 3482 N N . LYS B 1 172 ? -1.229 28.547 14.773 1 97.69 172 LYS B N 1
ATOM 3483 C CA . LYS B 1 172 ? -1.887 29.844 14.633 1 97.69 172 LYS B CA 1
ATOM 3484 C C . LYS B 1 172 ? -1.277 30.641 13.492 1 97.69 172 LYS B C 1
ATOM 3486 O O . LYS B 1 172 ? -1.988 31.359 12.781 1 97.69 172 LYS B O 1
ATOM 3491 N N . ILE B 1 173 ? -0.017 30.547 13.281 1 96.94 173 ILE B N 1
ATOM 3492 C CA . ILE B 1 173 ? 0.678 31.359 12.297 1 96.94 173 ILE B CA 1
ATOM 3493 C C . ILE B 1 173 ? 0.249 30.953 10.891 1 96.94 173 ILE B C 1
ATOM 3495 O O . ILE B 1 173 ? 0.534 31.656 9.922 1 96.94 173 ILE B O 1
ATOM 3499 N N . LEU B 1 174 ? -0.382 29.734 10.75 1 97.69 174 LEU B N 1
ATOM 3500 C CA . LEU B 1 174 ? -0.827 29.25 9.445 1 97.69 174 LEU B CA 1
ATOM 3501 C C . LEU B 1 174 ? -2.223 29.766 9.117 1 97.69 174 LEU B C 1
ATOM 3503 O O . LEU B 1 174 ? -2.668 29.672 7.973 1 97.69 174 LEU B O 1
ATOM 3507 N N . HIS B 1 175 ? -2.863 30.281 10.117 1 96.88 175 HIS B N 1
ATOM 3508 C CA . HIS B 1 175 ? -4.289 30.578 10.039 1 96.88 175 HIS B CA 1
ATOM 3509 C C . HIS B 1 175 ? -4.582 31.578 8.938 1 96.88 175 HIS B C 1
ATOM 3511 O O . HIS B 1 175 ? -5.645 31.531 8.312 1 96.88 175 HIS B O 1
ATOM 3517 N N . HIS B 1 176 ? -3.68 32.5 8.641 1 94.62 176 HIS B N 1
ATOM 3518 C CA . HIS B 1 176 ? -3.941 33.594 7.695 1 94.62 176 HIS B CA 1
ATOM 3519 C C . HIS B 1 176 ? -3.699 33.125 6.258 1 94.62 176 HIS B C 1
ATOM 3521 O O . HIS B 1 176 ? -4.082 33.812 5.312 1 94.62 176 HIS B O 1
ATOM 3527 N N . LEU B 1 177 ? -3.018 32.031 6.059 1 97.19 177 LEU B N 1
ATOM 3528 C CA . LEU B 1 177 ? -2.725 31.547 4.719 1 97.19 177 LEU B CA 1
ATOM 3529 C C . LEU B 1 177 ? -3.973 30.953 4.07 1 97.19 177 LEU B C 1
ATOM 3531 O O . LEU B 1 177 ? -4.676 30.156 4.691 1 97.19 177 LEU B O 1
ATOM 3535 N N . LYS B 1 178 ? -4.234 31.266 2.875 1 96.44 178 LYS B N 1
ATOM 3536 C CA . LYS B 1 178 ? -5.445 30.859 2.162 1 96.44 178 LYS B CA 1
ATOM 3537 C C . LYS B 1 178 ? -5.484 29.359 1.947 1 96.44 178 LYS B C 1
ATOM 3539 O O . LYS B 1 178 ? -6.562 28.766 1.852 1 96.44 178 LYS B O 1
ATOM 3544 N N . ASN B 1 179 ? -4.34 28.703 1.886 1 98 179 ASN B N 1
ATOM 3545 C CA . ASN B 1 179 ? -4.246 27.281 1.59 1 98 179 ASN B CA 1
ATOM 3546 C C . ASN B 1 179 ? -4.672 26.422 2.783 1 98 179 ASN B C 1
ATOM 3548 O O . ASN B 1 179 ? -4.891 25.219 2.646 1 98 179 ASN B O 1
ATOM 3552 N N . TRP B 1 180 ? -4.738 27.094 3.955 1 98.69 180 TRP B N 1
ATOM 3553 C CA . TRP B 1 180 ? -4.984 26.344 5.18 1 98.69 180 TRP B CA 1
ATOM 3554 C C . TRP B 1 180 ? -6.375 26.641 5.727 1 98.69 180 TRP B C 1
ATOM 3556 O O . TRP B 1 180 ? -6.809 27.797 5.762 1 98.69 180 TRP B O 1
ATOM 3566 N N . GLY B 1 181 ? -7.09 25.562 6.055 1 98.5 181 GLY B N 1
ATOM 3567 C CA . GLY B 1 181 ? -8.359 25.656 6.77 1 98.5 181 GLY B CA 1
ATOM 3568 C C . GLY B 1 181 ? -8.352 24.906 8.086 1 98.5 181 GLY B C 1
ATOM 3569 O O . GLY B 1 181 ? -8.008 23.719 8.125 1 98.5 181 GLY B O 1
ATOM 3570 N N . PHE B 1 182 ? -8.695 25.609 9.164 1 98.69 182 PHE B N 1
ATOM 3571 C CA . PHE B 1 182 ? -8.781 25.016 10.492 1 98.69 182 PHE B CA 1
ATOM 3572 C C . PHE B 1 182 ? -10.234 24.906 10.945 1 98.69 182 PHE B C 1
ATOM 3574 O O . PHE B 1 182 ? -11.016 25.844 10.789 1 98.69 182 PHE B O 1
ATOM 3581 N N . TYR B 1 183 ? -10.539 23.734 11.508 1 98.38 183 TYR B N 1
ATOM 3582 C CA . TYR B 1 183 ? -11.922 23.484 11.914 1 98.38 183 TYR B CA 1
ATOM 3583 C C . TYR B 1 183 ? -11.977 22.875 13.312 1 98.38 183 TYR B C 1
ATOM 3585 O O . TYR B 1 183 ? -11.039 22.219 13.75 1 98.38 183 TYR B O 1
ATOM 3593 N N . ILE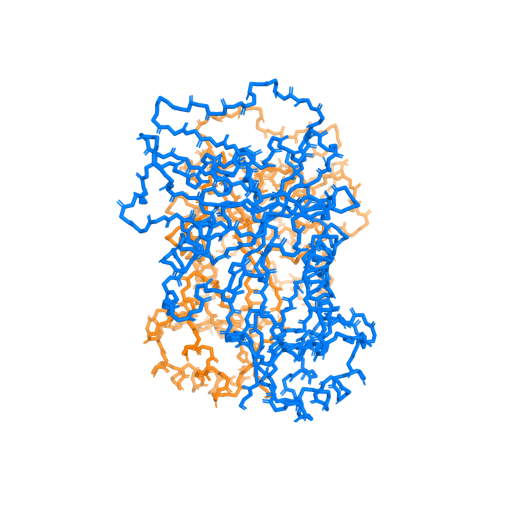 B 1 184 ? -13.094 23.172 13.961 1 98.19 184 ILE B N 1
ATOM 3594 C CA . ILE B 1 184 ? -13.359 22.625 15.289 1 98.19 184 ILE B CA 1
ATOM 3595 C C . ILE B 1 184 ? -14.734 21.953 15.297 1 98.19 184 ILE B C 1
ATOM 3597 O O . ILE B 1 184 ? -15.695 22.484 14.719 1 98.19 184 ILE B O 1
ATOM 3601 N N . ALA B 1 185 ? -14.758 20.781 15.758 1 98.06 185 ALA B N 1
ATOM 3602 C CA . ALA B 1 185 ? -16 20.047 15.969 1 98.06 185 ALA B CA 1
ATOM 3603 C C . ALA B 1 185 ? -16.422 20.109 17.438 1 98.06 185 ALA B C 1
ATOM 3605 O O . ALA B 1 185 ? -15.594 19.969 18.328 1 98.06 185 ALA B O 1
ATOM 3606 N N . SER B 1 186 ? -17.719 20.328 17.641 1 97.38 186 SER B N 1
ATOM 3607 C CA . SER B 1 186 ? -18.297 20.297 18.969 1 97.38 186 SER B CA 1
ATOM 3608 C C . SER B 1 186 ? -19.25 19.125 19.141 1 97.38 186 SER B C 1
ATOM 3610 O O . SER B 1 186 ? -19.938 18.734 18.188 1 97.38 186 SER B O 1
ATOM 3612 N N . TYR B 1 187 ? -19.141 18.531 20.25 1 97.06 187 TYR B N 1
ATOM 3613 C CA . TYR B 1 187 ? -20.078 17.5 20.688 1 97.06 187 TYR B CA 1
ATOM 3614 C C . TYR B 1 187 ? -20.938 18 21.844 1 97.06 187 TYR B C 1
ATOM 3616 O O . TYR B 1 187 ? -20.422 18.344 22.906 1 97.06 187 TYR B O 1
ATOM 3624 N N . GLN B 1 188 ? -22.297 18.094 21.672 1 95 188 GLN B N 1
ATOM 3625 C CA . GLN B 1 188 ? -23.188 18.688 22.672 1 95 188 GLN B CA 1
ATOM 3626 C C . GLN B 1 188 ? -22.719 20.062 23.094 1 95 188 GLN B C 1
ATOM 3628 O O . GLN B 1 188 ? -22.594 20.359 24.281 1 95 188 GLN B O 1
ATOM 3633 N N . ASN B 1 189 ? -22.203 20.812 22.125 1 94.38 189 ASN B N 1
ATOM 3634 C CA . ASN B 1 189 ? -21.859 22.219 22.219 1 94.38 189 ASN B CA 1
ATOM 3635 C C . ASN B 1 189 ? -20.547 22.438 22.953 1 94.38 189 ASN B C 1
ATOM 3637 O O . ASN B 1 189 ? -20.234 23.547 23.391 1 94.38 189 ASN B O 1
ATOM 3641 N N . GLU B 1 190 ? -19.781 21.375 23.141 1 96.88 190 GLU B N 1
ATOM 3642 C CA . GLU B 1 190 ? -18.438 21.469 23.703 1 96.88 190 GLU B CA 1
ATOM 3643 C C . GLU B 1 190 ? -17.375 21.047 22.688 1 96.88 190 GLU B C 1
ATOM 3645 O O . GLU B 1 190 ? -17.578 20.094 21.938 1 96.88 190 GLU B O 1
ATOM 3650 N N . PRO B 1 191 ? -16.297 21.828 22.703 1 97.81 191 PRO B N 1
ATOM 3651 C CA . PRO B 1 191 ? -15.234 21.422 21.781 1 97.81 191 PRO B CA 1
ATOM 3652 C C . PRO B 1 191 ? -14.82 19.953 21.969 1 97.81 191 PRO B C 1
ATOM 3654 O O . PRO B 1 191 ? -14.648 19.5 23.094 1 97.81 191 PRO B O 1
ATOM 3657 N N . ALA B 1 192 ? -14.68 19.234 20.844 1 98.31 192 ALA B N 1
ATOM 3658 C CA . ALA B 1 192 ? -14.477 17.797 20.922 1 98.31 192 ALA B CA 1
ATOM 3659 C C . ALA B 1 192 ? -13.359 17.344 19.984 1 98.31 192 ALA B C 1
ATOM 3661 O O . ALA B 1 192 ? -12.656 16.375 20.281 1 98.31 192 ALA B O 1
ATOM 3662 N N . GLY B 1 193 ? -13.266 17.969 18.891 1 98.56 193 GLY B N 1
ATOM 3663 C CA . GLY B 1 193 ? -12.289 17.562 17.891 1 98.56 193 GLY B CA 1
ATOM 3664 C C . GLY B 1 193 ? -11.828 18.703 17 1 98.56 193 GLY B C 1
ATOM 3665 O O . GLY B 1 193 ? -12.438 19.781 17 1 98.56 193 GLY B O 1
ATOM 3666 N N . ILE B 1 194 ? -10.734 18.5 16.344 1 98.81 194 ILE B N 1
ATOM 3667 C CA . ILE B 1 194 ? -10.195 19.484 15.406 1 98.81 194 ILE B CA 1
ATOM 3668 C C . ILE B 1 194 ? -9.812 18.797 14.102 1 98.81 194 ILE B C 1
ATOM 3670 O O . ILE B 1 194 ? -9.555 17.594 14.078 1 98.81 194 ILE B O 1
ATOM 3674 N N . GLY B 1 195 ? -9.82 19.5 13.023 1 98.44 195 GLY B N 1
ATOM 3675 C CA . GLY B 1 195 ? -9.375 19.078 11.703 1 98.44 195 GLY B CA 1
ATOM 3676 C C . GLY B 1 195 ? -8.773 20.203 10.883 1 98.44 195 GLY B C 1
ATOM 3677 O O . GLY B 1 195 ? -9.203 21.344 10.984 1 98.44 195 GLY B O 1
ATOM 3678 N N . VAL B 1 196 ? -7.777 19.859 10.141 1 98.75 196 VAL B N 1
ATOM 3679 C CA . VAL B 1 196 ? -7.066 20.828 9.312 1 98.75 196 VAL B CA 1
ATOM 3680 C C . VAL B 1 196 ? -7.062 20.375 7.859 1 98.75 196 VAL B C 1
ATOM 3682 O O . VAL B 1 196 ? -6.93 19.172 7.582 1 98.75 196 VAL B O 1
ATOM 3685 N N . LEU B 1 197 ? -7.316 21.297 6.93 1 98.69 197 LEU B N 1
ATOM 3686 C CA . LEU B 1 197 ? -7.297 21.062 5.492 1 98.69 197 LEU B CA 1
ATOM 3687 C C . LEU B 1 197 ? -6.242 21.922 4.812 1 98.69 197 LEU B C 1
ATOM 3689 O O . LEU B 1 197 ? -6.148 23.125 5.082 1 98.69 197 LEU B O 1
ATOM 3693 N N . PHE B 1 198 ? -5.359 21.375 4.008 1 98.88 198 PHE B N 1
ATOM 3694 C CA . PHE B 1 198 ? -4.43 22.094 3.148 1 98.88 198 PHE B CA 1
ATOM 3695 C C . PHE B 1 198 ? -4.777 21.891 1.679 1 98.88 198 PHE B C 1
ATOM 3697 O O . PHE B 1 198 ? -4.977 20.75 1.239 1 98.88 198 PHE B O 1
ATOM 3704 N N . THR B 1 199 ? -4.914 22.984 0.896 1 98.56 199 THR B N 1
ATOM 3705 C CA . THR B 1 199 ? -5.25 22.875 -0.519 1 98.56 199 THR B CA 1
ATOM 3706 C C . THR B 1 199 ? -4.199 23.578 -1.378 1 98.56 199 THR B C 1
ATOM 3708 O O . THR B 1 199 ? -3.732 24.672 -1.035 1 98.56 199 THR B O 1
ATOM 3711 N N . LYS B 1 200 ? -3.787 22.906 -2.35 1 98.25 200 LYS B N 1
ATOM 3712 C CA . LYS B 1 200 ? -2.863 23.484 -3.322 1 98.25 200 LYS B CA 1
ATOM 3713 C C . LYS B 1 200 ? -2.943 22.766 -4.66 1 98.25 200 LYS B C 1
ATOM 3715 O O . LYS B 1 200 ? -3.004 21.531 -4.695 1 98.25 200 LYS B O 1
ATOM 3720 N N . ASP B 1 201 ? -3.018 23.484 -5.766 1 97.06 201 ASP B N 1
ATOM 3721 C CA . ASP B 1 201 ? -2.955 22.984 -7.137 1 97.06 201 ASP B CA 1
ATOM 3722 C C . ASP B 1 201 ? -3.998 21.891 -7.367 1 97.06 201 ASP B C 1
ATOM 3724 O O . ASP B 1 201 ? -3.691 20.844 -7.934 1 97.06 201 ASP B O 1
ATOM 3728 N N . GLY B 1 202 ? -5.113 22.125 -6.797 1 96.75 202 GLY B N 1
ATOM 3729 C CA . GLY B 1 202 ? -6.258 21.266 -7.074 1 96.75 202 GLY B CA 1
ATOM 3730 C C . GLY B 1 202 ? -6.293 20.016 -6.219 1 96.75 202 GLY B C 1
ATOM 3731 O O . GLY B 1 202 ? -7.152 19.156 -6.406 1 96.75 202 GLY B O 1
ATOM 3732 N N . VAL B 1 203 ? -5.375 19.875 -5.309 1 98.38 203 VAL B N 1
ATOM 3733 C CA . VAL B 1 203 ? -5.359 18.734 -4.414 1 98.38 203 VAL B CA 1
ATOM 3734 C C . VAL B 1 203 ? -5.562 19.188 -2.973 1 98.38 203 VAL B C 1
ATOM 3736 O O . VAL B 1 203 ? -4.902 20.125 -2.514 1 98.38 203 VAL B O 1
ATOM 3739 N N . ALA B 1 204 ? -6.523 18.609 -2.293 1 98.5 204 ALA B N 1
ATOM 3740 C CA . ALA B 1 204 ? -6.781 18.844 -0.875 1 98.5 204 ALA B CA 1
ATOM 3741 C C . ALA B 1 204 ? -6.168 17.75 -0.008 1 98.5 204 ALA B C 1
ATOM 3743 O O . ALA B 1 204 ? -6.316 16.562 -0.302 1 98.5 204 ALA B O 1
ATOM 3744 N N . THR B 1 205 ? -5.461 18.125 1.002 1 98.81 205 THR B N 1
ATOM 3745 C CA . THR B 1 205 ? -4.828 17.188 1.916 1 98.81 205 THR B CA 1
ATOM 3746 C C . THR B 1 205 ? -5.457 17.266 3.305 1 98.81 205 THR B C 1
ATOM 3748 O O . THR B 1 205 ? -5.508 18.344 3.9 1 98.81 205 THR B O 1
ATOM 3751 N N . LEU B 1 206 ? -5.984 16.125 3.74 1 98.56 206 LEU B N 1
ATOM 3752 C CA . LEU B 1 206 ? -6.41 16.016 5.133 1 98.56 206 LEU B CA 1
ATOM 3753 C C . LEU B 1 206 ? -5.207 16.062 6.07 1 98.56 206 LEU B C 1
ATOM 3755 O O . LEU B 1 206 ? -4.609 15.016 6.359 1 98.56 206 LEU B O 1
ATOM 3759 N N . ALA B 1 207 ? -4.801 17.125 6.562 1 94.31 207 ALA B N 1
ATOM 3760 C CA . ALA B 1 207 ? -3.514 17.406 7.195 1 94.31 207 ALA B CA 1
ATOM 3761 C C . ALA B 1 207 ? -3.457 16.828 8.602 1 94.31 207 ALA B C 1
ATOM 3763 O O . ALA B 1 207 ? -2.486 16.156 8.969 1 94.31 207 ALA B O 1
ATOM 3764 N N . ALA B 1 208 ? -4.355 17.125 9.539 1 92.56 208 ALA B N 1
ATOM 3765 C CA . ALA B 1 208 ? -4.406 16.562 10.883 1 92.56 208 ALA B CA 1
ATOM 3766 C C . ALA B 1 208 ? -5.828 16.578 11.438 1 92.56 208 ALA B C 1
ATOM 3768 O O . ALA B 1 208 ? -6.645 17.406 11.039 1 92.56 208 ALA B O 1
ATOM 3769 N N . ALA B 1 209 ? -6.043 15.602 12.156 1 97.5 209 ALA B N 1
ATOM 3770 C CA . ALA B 1 209 ? -7.285 15.594 12.922 1 97.5 209 ALA B CA 1
ATOM 3771 C C . ALA B 1 209 ? -7.105 14.867 14.25 1 97.5 209 ALA B C 1
ATOM 3773 O O . ALA B 1 209 ? -6.328 13.914 14.344 1 97.5 209 ALA B O 1
ATOM 3774 N N . ALA B 1 210 ? -7.738 15.383 15.172 1 97.69 210 ALA B N 1
ATOM 3775 C CA . ALA B 1 210 ? -7.703 14.766 16.5 1 97.69 210 ALA B CA 1
ATOM 3776 C C . ALA B 1 210 ? -9.039 14.922 17.219 1 97.69 210 ALA B C 1
ATOM 3778 O O . ALA B 1 210 ? -9.758 15.898 17 1 97.69 210 ALA B O 1
ATOM 3779 N N . THR B 1 211 ? -9.375 13.992 17.953 1 98.19 211 THR B N 1
ATOM 3780 C CA . THR B 1 211 ? -10.547 14 18.812 1 98.19 211 THR B CA 1
ATOM 3781 C C . THR B 1 211 ? -10.148 13.734 20.266 1 98.19 211 THR B C 1
ATOM 3783 O O . THR B 1 211 ? -9.289 12.898 20.531 1 98.19 211 THR B O 1
ATOM 3786 N N . PHE B 1 212 ? -10.766 14.477 21.203 1 97.56 212 PHE B N 1
ATOM 3787 C CA . PHE B 1 212 ? -10.531 14.133 22.594 1 97.56 212 PHE B CA 1
ATOM 3788 C C . PHE B 1 212 ? -10.758 12.648 22.844 1 97.56 212 PHE B C 1
ATOM 3790 O O . PHE B 1 212 ? -11.766 12.086 22.406 1 97.56 212 PHE B O 1
ATOM 3797 N N . PRO B 1 213 ? -9.852 12.062 23.609 1 96.44 213 PRO B N 1
ATOM 3798 C CA . PRO B 1 213 ? -9.93 10.609 23.797 1 96.44 213 PRO B CA 1
ATOM 3799 C C . PRO B 1 213 ? -11.258 10.164 24.406 1 96.44 213 PRO B C 1
ATOM 3801 O O . PRO B 1 213 ? -11.844 9.172 23.969 1 96.44 213 PRO B O 1
ATOM 3804 N N . HIS B 1 214 ? -11.781 10.938 25.344 1 95.94 214 HIS B N 1
ATOM 3805 C CA . HIS B 1 214 ? -12.992 10.531 26.062 1 95.94 214 HIS B CA 1
ATOM 3806 C C . HIS B 1 214 ? -14.234 10.75 25.203 1 95.94 214 HIS B C 1
ATOM 3808 O O . HIS B 1 214 ? -15.328 10.32 25.578 1 95.94 214 HIS B O 1
ATOM 3814 N N . LEU B 1 215 ? -14.109 11.328 24.031 1 96.81 215 LEU B N 1
ATOM 3815 C CA . LEU B 1 215 ? -15.234 11.586 23.141 1 96.81 215 LEU B CA 1
ATOM 3816 C C . LEU B 1 215 ? -15.094 10.812 21.844 1 96.81 215 LEU B C 1
ATOM 3818 O O . LEU B 1 215 ? -15.781 11.109 20.859 1 96.81 215 LEU B O 1
ATOM 3822 N N . ARG B 1 216 ? -14.18 9.922 21.797 1 95.88 216 ARG B N 1
ATOM 3823 C CA . ARG B 1 216 ? -13.984 9.109 20.609 1 95.88 216 ARG B CA 1
ATOM 3824 C C . ARG B 1 216 ? -15.148 8.141 20.406 1 95.88 216 ARG B C 1
ATOM 3826 O O . ARG B 1 216 ? -15.914 7.887 21.344 1 95.88 216 ARG B O 1
ATOM 3833 N N . LYS B 1 217 ? -15.312 7.645 19.25 1 94.69 217 LYS B N 1
ATOM 3834 C CA . LYS B 1 217 ? -16.344 6.688 18.844 1 94.69 217 LYS B CA 1
ATOM 3835 C C . LYS B 1 217 ? -17.734 7.32 18.891 1 94.69 217 LYS B C 1
ATOM 3837 O O . LYS B 1 217 ? -18.719 6.637 19.172 1 94.69 217 LYS B O 1
ATOM 3842 N N . LYS B 1 218 ? -17.734 8.664 18.719 1 95.25 218 LYS B N 1
ATOM 3843 C CA . LYS B 1 218 ? -19 9.383 18.688 1 95.25 218 LYS B CA 1
ATOM 3844 C C . LYS B 1 218 ? -19.281 9.977 17.312 1 95.25 218 LYS B C 1
ATOM 3846 O O . LYS B 1 218 ? -20.281 10.664 17.125 1 95.25 218 LYS B O 1
ATOM 3851 N N . GLY B 1 219 ? -18.375 9.727 16.375 1 95.69 219 GLY B N 1
ATOM 3852 C CA . GLY B 1 219 ? -18.594 10.203 15.016 1 95.69 219 GLY B CA 1
ATOM 3853 C C . GLY B 1 219 ? -17.938 11.539 14.734 1 95.69 219 GLY B C 1
ATOM 3854 O O . GLY B 1 219 ? -18.109 12.109 13.656 1 95.69 219 GLY B O 1
ATOM 3855 N N . ILE B 1 220 ? -17.172 12.062 15.68 1 97.19 220 ILE B N 1
ATOM 3856 C CA . ILE B 1 220 ? -16.578 13.398 15.586 1 97.19 220 ILE B CA 1
ATOM 3857 C C . ILE B 1 220 ? -15.57 13.438 14.445 1 97.19 220 ILE B C 1
ATOM 3859 O O . ILE B 1 220 ? -15.594 14.344 13.609 1 97.19 220 ILE B O 1
ATOM 3863 N N . HIS B 1 221 ? -14.672 12.5 14.398 1 97.38 221 HIS B N 1
ATOM 3864 C CA . HIS B 1 221 ? -13.672 12.453 13.344 1 97.38 221 HIS B CA 1
ATOM 3865 C C . HIS B 1 221 ? -14.328 12.328 11.969 1 97.38 221 HIS B C 1
ATOM 3867 O O . HIS B 1 221 ? -13.922 13 11.023 1 97.38 221 HIS B O 1
ATOM 3873 N N . SER B 1 222 ? -15.367 11.484 11.836 1 96.5 222 SER B N 1
ATOM 3874 C CA . SER B 1 222 ? -16.109 11.328 10.586 1 96.5 222 SER B CA 1
ATOM 3875 C C . SER B 1 222 ? -16.719 12.656 10.141 1 96.5 222 SER B C 1
ATOM 3877 O O . SER B 1 222 ? -16.672 13 8.953 1 96.5 222 SER B O 1
ATOM 3879 N N . ALA B 1 223 ? -17.281 13.352 11.109 1 96.56 223 ALA B N 1
ATOM 3880 C CA . ALA B 1 223 ? -17.875 14.648 10.805 1 96.56 223 ALA B CA 1
ATOM 3881 C C . ALA B 1 223 ? -16.828 15.633 10.297 1 96.56 223 ALA B C 1
ATOM 3883 O O . ALA B 1 223 ? -17.078 16.391 9.352 1 96.56 223 ALA B O 1
ATOM 3884 N N . LEU B 1 224 ? -15.688 15.617 10.914 1 97.56 224 LEU B N 1
ATOM 3885 C CA . LEU B 1 224 ? -14.586 16.484 10.508 1 97.56 224 LEU B CA 1
ATOM 3886 C C . LEU B 1 224 ? -14.117 16.141 9.102 1 97.56 224 LEU B C 1
ATOM 3888 O O . LEU B 1 224 ? -13.805 17.031 8.312 1 97.56 224 LEU B O 1
ATOM 3892 N N . ILE B 1 225 ? -14.023 14.867 8.727 1 97.56 225 ILE B N 1
ATOM 3893 C CA . ILE B 1 225 ? -13.609 14.438 7.391 1 97.56 225 ILE B CA 1
ATOM 3894 C C . ILE B 1 225 ? -14.625 14.93 6.359 1 97.56 225 ILE B C 1
ATOM 3896 O O . ILE B 1 225 ? -14.25 15.523 5.348 1 97.56 225 ILE B O 1
ATOM 3900 N N . LYS B 1 226 ? -15.852 14.695 6.633 1 95.81 226 LYS B N 1
ATOM 3901 C CA . LYS B 1 226 ? -16.906 15.094 5.707 1 95.81 226 LYS B CA 1
ATOM 3902 C C . LYS B 1 226 ? -16.891 16.594 5.461 1 95.81 226 LYS B C 1
ATOM 3904 O O . LYS B 1 226 ? -17.047 17.047 4.324 1 95.81 226 LYS B O 1
ATOM 3909 N N . HIS B 1 227 ? -16.75 17.312 6.547 1 95.88 227 HIS B N 1
ATOM 3910 C CA . HIS B 1 227 ? -16.703 18.766 6.426 1 95.88 227 HIS B CA 1
ATOM 3911 C C . HIS B 1 227 ? -15.523 19.219 5.57 1 95.88 227 HIS B C 1
ATOM 3913 O O . HIS B 1 227 ? -15.656 20.094 4.727 1 95.88 227 HIS B O 1
ATOM 3919 N N . ARG B 1 228 ? -14.406 18.641 5.762 1 97.12 228 ARG B N 1
ATOM 3920 C CA . ARG B 1 228 ? -13.219 19.016 5.008 1 97.12 228 ARG B CA 1
ATOM 3921 C C . ARG B 1 228 ? -13.352 18.609 3.543 1 97.12 228 ARG B C 1
ATOM 3923 O O . ARG B 1 228 ? -12.859 19.297 2.65 1 97.12 228 ARG B O 1
ATOM 3930 N N . ILE B 1 229 ? -13.984 17.469 3.271 1 96.38 229 ILE B N 1
ATOM 3931 C CA . ILE B 1 229 ? -14.273 17.078 1.897 1 96.38 229 ILE B CA 1
ATOM 3932 C C . ILE B 1 229 ? -15.172 18.125 1.244 1 96.38 229 ILE B C 1
ATOM 3934 O O . ILE B 1 229 ? -14.922 18.547 0.115 1 96.38 229 ILE B O 1
ATOM 3938 N N . TYR B 1 230 ? -16.141 18.516 2.023 1 94.25 230 TYR B N 1
ATOM 3939 C CA . TYR B 1 230 ? -17.031 19.562 1.537 1 94.25 230 TYR B CA 1
ATOM 3940 C C . TYR B 1 230 ? -16.266 20.828 1.196 1 94.25 230 TYR B C 1
ATOM 3942 O O . TYR B 1 230 ? -16.484 21.422 0.137 1 94.25 230 TYR B O 1
ATOM 3950 N N . GLN B 1 231 ? -15.453 21.25 2.08 1 95.56 231 GLN B N 1
ATOM 3951 C CA . GLN B 1 231 ? -14.664 22.453 1.855 1 95.56 231 GLN B CA 1
ATOM 3952 C C . GLN B 1 231 ? -13.75 22.297 0.64 1 95.56 231 GLN B C 1
ATOM 3954 O O . GLN B 1 231 ? -13.578 23.234 -0.137 1 95.56 231 GLN B O 1
ATOM 3959 N N . ALA B 1 232 ? -13.125 21.156 0.447 1 96.88 232 ALA B N 1
ATOM 3960 C CA . ALA B 1 232 ? -12.273 20.875 -0.707 1 96.88 232 ALA B CA 1
ATOM 3961 C C . ALA B 1 232 ? -13.062 20.984 -2.01 1 96.88 232 ALA B C 1
ATOM 3963 O O . ALA B 1 232 ? -12.562 21.531 -2.996 1 96.88 232 ALA B O 1
ATOM 3964 N N . GLN B 1 233 ? -14.25 20.453 -1.986 1 95.38 233 GLN B N 1
ATOM 3965 C CA . GLN B 1 233 ? -15.117 20.531 -3.156 1 95.38 233 GLN B CA 1
ATOM 3966 C C . GLN B 1 233 ? -15.453 21.984 -3.48 1 95.38 233 GLN B C 1
ATOM 3968 O O . GLN B 1 233 ? -15.438 22.391 -4.645 1 95.38 233 GLN B O 1
ATOM 3973 N N . ARG B 1 234 ? -15.766 22.719 -2.434 1 93.44 234 ARG B N 1
ATOM 3974 C CA . ARG B 1 234 ? -16.078 24.125 -2.609 1 93.44 234 ARG B CA 1
ATOM 3975 C C . ARG B 1 234 ? -14.914 24.875 -3.236 1 93.44 234 ARG B C 1
ATOM 3977 O O . ARG B 1 234 ? -15.117 25.844 -3.979 1 93.44 234 ARG B O 1
ATOM 3984 N N . GLN B 1 235 ? -13.789 24.406 -2.963 1 94.5 235 GLN B N 1
ATOM 3985 C CA . GLN B 1 235 ? -12.594 25.047 -3.496 1 94.5 235 GLN B CA 1
ATOM 3986 C C . GLN B 1 235 ? -12.203 24.453 -4.848 1 94.5 235 GLN B C 1
ATOM 3988 O O . GLN B 1 235 ? -11.125 24.734 -5.371 1 94.5 235 GLN B O 1
ATOM 3993 N N . ARG B 1 236 ? -12.953 23.625 -5.348 1 94.88 236 ARG B N 1
ATOM 3994 C CA . ARG B 1 236 ? -12.844 23.016 -6.672 1 94.88 236 ARG B CA 1
ATOM 3995 C C . ARG B 1 236 ? -11.578 22.172 -6.785 1 94.88 236 ARG B C 1
ATOM 3997 O O . ARG B 1 236 ? -10.906 22.188 -7.82 1 94.88 236 ARG B O 1
ATOM 4004 N N . CYS B 1 237 ? -11.234 21.531 -5.684 1 97.06 237 CYS B N 1
ATOM 4005 C CA . CYS B 1 237 ? -10.156 20.547 -5.73 1 97.06 237 CYS B CA 1
ATOM 4006 C C . CYS B 1 237 ? -10.586 19.312 -6.523 1 97.06 237 CYS B C 1
ATOM 4008 O O . CYS B 1 237 ? -11.766 19 -6.59 1 97.06 237 CYS B O 1
ATOM 4010 N N . GLN B 1 238 ? -9.594 18.703 -7.133 1 96.69 238 GLN B N 1
ATOM 4011 C CA . GLN B 1 238 ? -9.859 17.531 -7.953 1 96.69 238 GLN B CA 1
ATOM 4012 C C . GLN B 1 238 ? -9.734 16.25 -7.133 1 96.69 238 GLN B C 1
ATOM 4014 O O . GLN B 1 238 ? -10.422 15.258 -7.406 1 96.69 238 GLN B O 1
ATOM 4019 N N . PHE B 1 239 ? -8.828 16.312 -6.188 1 97.5 239 PHE B N 1
ATOM 4020 C CA . PHE B 1 239 ? -8.594 15.148 -5.34 1 97.5 239 PHE B CA 1
ATOM 4021 C C . PHE B 1 239 ? -8.516 15.547 -3.873 1 97.5 239 PHE B C 1
ATOM 4023 O O . PHE B 1 239 ? -8.164 16.688 -3.555 1 97.5 239 PHE B O 1
ATOM 4030 N N . ILE B 1 240 ? -8.938 14.656 -3.023 1 97.88 240 ILE B N 1
ATOM 4031 C CA . ILE B 1 240 ? -8.648 14.734 -1.594 1 97.88 240 ILE B CA 1
ATOM 4032 C C . ILE B 1 240 ? -7.727 13.586 -1.193 1 97.88 240 ILE B C 1
ATOM 4034 O O . ILE B 1 240 ? -7.863 12.469 -1.693 1 97.88 240 ILE B O 1
ATOM 4038 N N . VAL B 1 241 ? -6.734 13.883 -0.391 1 98.62 241 VAL B N 1
ATOM 4039 C CA . VAL B 1 241 ? -5.719 12.906 0.008 1 98.62 241 VAL B CA 1
ATOM 4040 C C . VAL B 1 241 ? -5.559 12.922 1.526 1 98.62 241 VAL B C 1
ATOM 4042 O O . VAL B 1 241 ? -5.777 13.953 2.17 1 98.62 241 VAL B O 1
ATOM 4045 N N . GLY B 1 242 ? -5.32 11.797 2.111 1 98.44 242 GLY B N 1
ATOM 4046 C CA . GLY B 1 242 ? -5.012 11.656 3.525 1 98.44 242 GLY B CA 1
ATOM 4047 C C . GLY B 1 242 ? -4.016 10.547 3.811 1 98.44 242 GLY B C 1
ATOM 4048 O O . GLY B 1 242 ? -3.744 9.711 2.945 1 98.44 242 GLY B O 1
ATOM 4049 N N . GLN B 1 243 ? -3.416 10.625 4.965 1 98.06 243 GLN B N 1
ATOM 4050 C CA . GLN B 1 243 ? -2.498 9.594 5.445 1 98.06 243 GLN B CA 1
ATOM 4051 C C . GLN B 1 243 ? -2.957 9.039 6.789 1 98.06 243 GLN B C 1
ATOM 4053 O O . GLN B 1 243 ? -3.543 9.758 7.602 1 98.06 243 GLN B O 1
ATOM 4058 N N . ALA B 1 244 ? -2.688 7.82 7.043 1 97.88 244 ALA B N 1
ATOM 4059 C CA . ALA B 1 244 ? -3.031 7.18 8.305 1 97.88 244 ALA B CA 1
ATOM 4060 C C . ALA B 1 244 ? -2.219 5.902 8.516 1 97.88 244 ALA B C 1
ATOM 4062 O O . ALA B 1 244 ? -1.664 5.352 7.559 1 97.88 244 ALA B O 1
ATOM 4063 N N . THR B 1 245 ? -2.133 5.496 9.812 1 97 245 THR B N 1
ATOM 4064 C CA . THR B 1 245 ? -1.597 4.172 10.109 1 97 245 THR B CA 1
ATOM 4065 C C . THR B 1 245 ? -2.475 3.084 9.5 1 97 245 THR B C 1
ATOM 4067 O O . THR B 1 245 ? -3.703 3.182 9.531 1 97 245 THR B O 1
ATOM 4070 N N . PHE B 1 246 ? -1.868 2.068 8.969 1 98.44 246 PHE B N 1
ATOM 4071 C CA . PHE B 1 246 ? -2.605 1.009 8.289 1 98.44 246 PHE B CA 1
ATOM 4072 C C . PHE B 1 246 ? -3.59 0.339 9.242 1 98.44 246 PHE B C 1
ATOM 4074 O O . PHE B 1 246 ? -3.225 -0.038 10.359 1 98.44 246 PHE B O 1
ATOM 4081 N N . GLY B 1 247 ? -4.746 0.198 8.867 1 97.44 247 GLY B N 1
ATOM 4082 C CA . GLY B 1 247 ? -5.766 -0.501 9.625 1 97.44 247 GLY B CA 1
ATOM 4083 C C . GLY B 1 247 ? -6.281 0.297 10.812 1 97.44 247 GLY B C 1
ATOM 4084 O O . GLY B 1 247 ? -7.031 -0.223 11.641 1 97.44 247 GLY B O 1
ATOM 4085 N N . SER B 1 248 ? -5.883 1.565 10.922 1 96.81 248 SER B N 1
ATOM 4086 C CA . SER B 1 248 ? -6.301 2.404 12.039 1 96.81 248 SER B CA 1
ATOM 4087 C C . SER B 1 248 ? -7.734 2.889 11.867 1 96.81 248 SER B C 1
ATOM 4089 O O . SER B 1 248 ? -8.312 2.754 10.789 1 96.81 248 SER B O 1
ATOM 4091 N N . SER B 1 249 ? -8.266 3.424 12.961 1 96 249 SER B N 1
ATOM 4092 C CA . SER B 1 249 ? -9.586 4.043 12.906 1 96 249 SER B CA 1
ATOM 4093 C C . SER B 1 249 ? -9.609 5.211 11.93 1 96 249 SER B C 1
ATOM 4095 O O . SER B 1 249 ? -10.602 5.43 11.234 1 96 249 SER B O 1
ATOM 4097 N N . SER B 1 250 ? -8.492 5.988 11.875 1 97.12 250 SER B N 1
ATOM 4098 C CA . SER B 1 250 ? -8.406 7.109 10.945 1 97.12 250 SER B CA 1
ATOM 4099 C C . SER B 1 250 ? -8.531 6.637 9.5 1 97.12 250 SER B C 1
ATOM 4101 O O . SER B 1 250 ? -9.297 7.207 8.719 1 97.12 250 SER B O 1
ATOM 4103 N N . GLN B 1 251 ? -7.781 5.582 9.156 1 98.06 251 GLN B N 1
ATOM 4104 C CA . GLN B 1 251 ? -7.887 5.02 7.812 1 98.06 251 GLN B CA 1
ATOM 4105 C C . GLN B 1 251 ? -9.312 4.566 7.516 1 98.06 251 GLN B C 1
ATOM 4107 O O . GLN B 1 251 ? -9.859 4.879 6.453 1 98.06 251 GLN B O 1
ATOM 4112 N N . ASN B 1 252 ? -9.906 3.828 8.469 1 97.44 252 ASN B N 1
ATOM 4113 C CA . ASN B 1 252 ? -11.258 3.303 8.273 1 97.44 252 ASN B CA 1
ATOM 4114 C C . ASN B 1 252 ? -12.273 4.426 8.086 1 97.44 252 ASN B C 1
ATOM 4116 O O . ASN B 1 252 ? -13.18 4.316 7.262 1 97.44 252 ASN B O 1
ATOM 4120 N N . ASN B 1 253 ? -12.133 5.484 8.875 1 97.25 253 ASN B N 1
ATOM 4121 C CA . ASN B 1 253 ? -13.023 6.629 8.742 1 97.25 253 ASN B CA 1
ATOM 4122 C C . ASN B 1 253 ? -12.891 7.289 7.371 1 97.25 253 ASN B C 1
ATOM 4124 O O . ASN B 1 253 ? -13.883 7.715 6.781 1 97.25 253 ASN B O 1
ATOM 4128 N N . MET B 1 254 ? -11.641 7.406 6.883 1 97.81 254 MET B N 1
ATOM 4129 C CA . MET B 1 254 ? -11.438 7.977 5.555 1 97.81 254 MET B CA 1
ATOM 4130 C C . MET B 1 254 ? -12.07 7.098 4.48 1 97.81 254 MET B C 1
ATOM 4132 O O . MET B 1 254 ? -12.703 7.605 3.551 1 97.81 254 MET B O 1
ATOM 4136 N N . GLU B 1 255 ? -11.883 5.832 4.641 1 97.38 255 GLU B N 1
ATOM 4137 C CA . GLU B 1 255 ? -12.484 4.922 3.668 1 97.38 255 GLU B CA 1
ATOM 4138 C C . GLU B 1 255 ? -14.008 5.004 3.701 1 97.38 255 GLU B C 1
ATOM 4140 O O . GLU B 1 255 ? -14.656 4.965 2.654 1 97.38 255 GLU B O 1
ATOM 4145 N N . ARG B 1 256 ? -14.617 5.07 4.863 1 96.25 256 ARG B N 1
ATOM 4146 C CA . ARG B 1 256 ? -16.062 5.227 4.98 1 96.25 256 ARG B CA 1
ATOM 4147 C C . ARG B 1 256 ? -16.531 6.516 4.312 1 96.25 256 ARG B C 1
ATOM 4149 O O . ARG B 1 256 ? -17.656 6.59 3.814 1 96.25 256 ARG B O 1
ATOM 4156 N N . ALA B 1 257 ? -15.664 7.492 4.324 1 95.5 257 ALA B N 1
ATOM 4157 C CA . ALA B 1 257 ? -15.992 8.781 3.727 1 95.5 257 ALA B CA 1
ATOM 4158 C C . ALA B 1 257 ? -15.781 8.766 2.217 1 95.5 257 ALA B C 1
ATOM 4160 O O . ALA B 1 257 ? -15.984 9.773 1.54 1 95.5 257 ALA B O 1
ATOM 4161 N N . GLY B 1 258 ? -15.273 7.703 1.692 1 94.88 258 GLY B N 1
ATOM 4162 C CA . GLY B 1 258 ? -15.211 7.551 0.248 1 94.88 258 GLY B CA 1
ATOM 4163 C C . GLY B 1 258 ? -13.789 7.5 -0.282 1 94.88 258 GLY B C 1
ATOM 4164 O O . GLY B 1 258 ? -13.57 7.34 -1.485 1 94.88 258 GLY B O 1
ATOM 4165 N N . LEU B 1 259 ? -12.805 7.652 0.559 1 96.88 259 LEU B N 1
ATOM 4166 C CA . LEU B 1 259 ? -11.43 7.527 0.101 1 96.88 259 LEU B CA 1
ATOM 4167 C C . LEU B 1 259 ? -11.031 6.062 -0.038 1 96.88 259 LEU B C 1
ATOM 4169 O O . LEU B 1 259 ? -11.586 5.195 0.637 1 96.88 259 LEU B O 1
ATOM 4173 N N . SER B 1 260 ? -10.086 5.836 -0.938 1 97.06 260 SER B N 1
ATOM 4174 C CA . SER B 1 260 ? -9.508 4.512 -1.123 1 97.06 260 SER B CA 1
ATOM 4175 C C . SER B 1 260 ? -7.992 4.543 -0.917 1 97.06 260 SER B C 1
ATOM 4177 O O . SER B 1 260 ? -7.352 5.574 -1.128 1 97.06 260 SER B O 1
ATOM 4179 N N . ILE B 1 261 ? -7.484 3.439 -0.532 1 98.31 261 ILE B N 1
ATOM 4180 C CA . ILE B 1 261 ? -6.039 3.342 -0.389 1 98.31 261 ILE B CA 1
ATOM 4181 C C . ILE B 1 261 ? -5.371 3.543 -1.747 1 98.31 261 ILE B C 1
ATOM 4183 O O . ILE B 1 261 ? -5.754 2.916 -2.734 1 98.31 261 ILE B O 1
ATOM 4187 N N . ALA B 1 262 ? -4.453 4.469 -1.783 1 98.56 262 ALA B N 1
ATOM 4188 C CA . ALA B 1 262 ? -3.625 4.68 -2.967 1 98.56 262 ALA B CA 1
ATOM 4189 C C . ALA B 1 262 ? -2.414 3.752 -2.957 1 98.56 262 ALA B C 1
ATOM 4191 O O . ALA B 1 262 ? -2.102 3.113 -3.967 1 98.56 262 ALA B O 1
ATOM 4192 N N . TYR B 1 263 ? -1.746 3.725 -1.841 1 98.81 263 TYR B N 1
ATOM 4193 C CA . TYR B 1 263 ? -0.598 2.861 -1.594 1 98.81 263 TYR B CA 1
ATOM 4194 C C . TYR B 1 263 ? -0.21 2.877 -0.12 1 98.81 263 TYR B C 1
ATOM 4196 O O . TYR B 1 263 ? -0.647 3.75 0.634 1 98.81 263 TYR B O 1
ATOM 4204 N N . THR B 1 264 ? 0.521 1.913 0.26 1 98.81 264 THR B N 1
ATOM 4205 C CA . THR B 1 264 ? 1.271 1.927 1.511 1 98.81 264 THR B CA 1
ATOM 4206 C C . THR B 1 264 ? 2.748 2.211 1.254 1 98.81 264 THR B C 1
ATOM 4208 O O . THR B 1 264 ? 3.41 1.474 0.521 1 98.81 264 THR B O 1
ATOM 4211 N N . LYS B 1 265 ? 3.201 3.322 1.813 1 98.56 265 LYS B N 1
ATOM 4212 C CA . LYS B 1 265 ? 4.598 3.693 1.6 1 98.56 265 LYS B CA 1
ATOM 4213 C C . LYS B 1 265 ? 5.492 3.109 2.688 1 98.56 265 LYS B C 1
ATOM 4215 O O . LYS B 1 265 ? 5.004 2.617 3.705 1 98.56 265 LYS B O 1
ATOM 4220 N N . ALA B 1 266 ? 6.824 3.119 2.387 1 98.69 266 ALA B N 1
ATOM 4221 C CA . ALA B 1 266 ? 7.832 2.572 3.289 1 98.69 266 ALA B CA 1
ATOM 4222 C C . ALA B 1 266 ? 8.539 3.684 4.059 1 98.69 266 ALA B C 1
ATOM 4224 O O . ALA B 1 266 ? 8.977 4.676 3.469 1 98.69 266 ALA B O 1
ATOM 4225 N N . ILE B 1 267 ? 8.617 3.506 5.367 1 98.38 267 ILE B N 1
ATOM 4226 C CA . ILE B 1 267 ? 9.391 4.391 6.23 1 98.38 267 ILE B CA 1
ATOM 4227 C C . ILE B 1 267 ? 10.773 3.789 6.48 1 98.38 267 ILE B C 1
ATOM 4229 O O . ILE B 1 267 ? 10.891 2.668 6.98 1 98.38 267 ILE B O 1
ATOM 4233 N N . TRP B 1 268 ? 11.781 4.484 6.062 1 98.44 268 TRP B N 1
ATOM 4234 C CA . TRP B 1 268 ? 13.156 4.035 6.242 1 98.44 268 TRP B CA 1
ATOM 4235 C C . TRP B 1 268 ? 13.867 4.875 7.301 1 98.44 268 TRP B C 1
ATOM 4237 O O . TRP B 1 268 ? 13.695 6.094 7.355 1 98.44 268 TRP B O 1
ATOM 4247 N N . VAL B 1 269 ? 14.688 4.227 8.102 1 97.75 269 VAL B N 1
ATOM 4248 C CA . VAL B 1 269 ? 15.422 4.906 9.164 1 97.75 269 VAL B CA 1
ATOM 4249 C C . VAL B 1 269 ? 16.875 4.461 9.148 1 97.75 269 VAL B C 1
ATOM 4251 O O . VAL B 1 269 ? 17.234 3.484 8.484 1 97.75 269 VAL B O 1
ATOM 4254 N N . GLY B 1 270 ? 17.656 5.191 9.867 1 95.38 270 GLY B N 1
ATOM 4255 C CA . GLY B 1 270 ? 19.062 4.836 9.984 1 95.38 270 GLY B CA 1
ATOM 4256 C C . GLY B 1 270 ? 19.312 3.684 10.93 1 95.38 270 GLY B C 1
ATOM 4257 O O . GLY B 1 270 ? 18.578 3.498 11.898 1 95.38 270 GLY B O 1
ATOM 4258 N N . LYS B 1 271 ? 20.359 2.922 10.625 1 87.19 271 LYS B N 1
ATOM 4259 C CA . LYS B 1 271 ? 20.812 1.84 11.492 1 87.19 271 LYS B CA 1
ATOM 4260 C C . LYS B 1 271 ? 21.484 2.389 12.75 1 87.19 271 LYS B C 1
ATOM 4262 O O . LYS B 1 271 ? 22.109 3.447 12.711 1 87.19 271 LYS B O 1
#

InterPro domains:
  IPR000182 GNAT domain [PF00583] (177-240)
  IPR000182 GNAT domain [PS51186] (136-271)
  IPR016181 Acyl-CoA N-acyltransferase [SSF55729] (136-266)

Nearest PDB structures (foldseek):
  6wqc-assembly1_A  TM=6.181E-01  e=4.867E-14  Legionella hackeliae
  6wqb-assembly1_A  TM=5.885E-01  e=8.398E-14  Legionella hackeliae
  7wx7-assembly1_A  TM=5.878E-01  e=2.823E-13  Legionella pneumophila
  7wx6-assembly1_A  TM=5.728E-01  e=1.071E-12  Legionella pneumophila
  3tt2-assembly1_A  TM=6.645E-01  e=1.211E-10  Sphaerobacter thermophilus DSM 20745

Radius of gyration: 25.23 Å; Cα contacts (8 Å, |Δi|>4): 1141; chains: 2; bounding box: 54×75×62 Å

Solvent-accessible surface area (backbone atoms only — not comparable to full-atom values): 28680 Å² total; per-residue (Å²): 134,85,71,71,36,40,67,55,49,50,52,56,52,47,52,53,50,50,48,51,46,54,54,47,53,58,52,33,67,38,86,84,22,79,41,52,49,49,77,49,74,48,85,65,17,39,39,35,39,40,73,66,49,86,69,63,86,57,26,33,32,38,56,60,35,56,88,38,65,84,37,48,64,58,52,51,50,59,32,57,75,67,72,47,78,60,31,38,50,40,47,72,63,45,56,38,49,66,40,35,47,50,42,42,74,74,44,31,43,55,43,45,63,39,27,34,31,31,31,77,45,61,85,68,68,73,74,85,59,78,62,62,47,100,52,35,43,67,45,75,53,54,87,87,42,32,63,59,48,16,48,31,44,24,55,37,70,70,44,64,74,88,45,26,67,57,48,18,54,66,50,50,74,45,61,80,41,86,42,42,44,52,32,36,28,22,48,78,87,34,86,39,28,37,33,34,36,36,47,56,95,41,36,23,34,54,69,48,70,30,39,29,69,93,57,56,95,68,54,56,68,52,50,45,50,52,43,48,52,48,53,33,40,74,66,62,22,46,32,40,34,39,68,30,53,70,54,32,69,66,37,42,44,42,35,74,73,60,29,41,52,72,42,34,26,39,31,28,34,63,114,133,87,70,71,37,40,67,55,48,49,52,54,50,47,50,54,50,50,48,51,49,56,54,47,53,57,51,33,66,40,87,85,22,80,41,54,48,49,78,49,73,47,84,66,17,38,39,35,39,41,73,67,50,88,69,63,87,57,25,34,32,38,57,60,35,57,87,38,63,85,37,49,64,58,53,52,48,60,33,56,76,68,71,46,79,60,31,38,50,40,51,70,63,45,56,38,48,67,41,34,48,50,41,42,74,74,45,31,42,54,43,47,63,41,26,34,31,31,31,78,45,61,86,68,69,75,73,86,61,72,62,63,48,98,50,35,42,60,44,74,54,55,88,88,42,32,64,59,48,16,49,32,43,26,55,36,70,69,45,63,72,88,45,26,67,58,47,19,54,65,50,51,73,44,61,81,41,86,43,41,44,52,32,36,27,22,49,77,86,33,85,39,28,37,32,33,36,36,48,56,96,41,36,24,33,55,69,49,70,30,41,28,70,92,57,56,96,68,54,57,67,51,50,46,51,52,41,47,51,50,52,32,42,74,68,61,22,46,31,40,32,36,70,30,54,72,55,32,70,65,38,40,44,42,34,75,71,61,29,42,51,71,41,35,27,39,30,27,34,63,114

Foldseek 3Di:
DDDQALVVVLVQLVLVVVVLCLLLVLCCPPVPSVQPWDWDDQPQKIATDGRNDDDCPRGEIGRDFPPRLVRVVVNVVVCVVVVHWYKYWFFPSGHDPVSQVSCVVVFKDFDAKKFKKKDFADLPLPPPAFPPDVFKTKDFDDLVCLLVVLVQVCQQVVHDPVCSVVSSVSVSSCPPPPQKTKMFMGGNNHTFKIWMWGDDPQEIERDDMGGRPVCPPVCHLLSRLLNNSSVSSVVVRGMYMYMDHPPDPNVVSVVVSPIDTSGMITMMTGD/DDDQALVVVLVQLVLVVVVLCLLLVLCCPPVPSVQPWDWDDQPQKIATDGRNDDDCPRGEIGRDFPPRLVRVVVNVVVCVVVVHWYKYWFFPSGHDPVSQVSCVVVFKDFDAKKFKKKDFADLPLPPPAFPPDVFKTKDFDDLVCLLVVLVQVCQQVVHDPVCSVVSSVSVSSCPPPPQKTKMFMGGNNHTFKIWMWGDDPQEIERNDMGGRPVCPPVCHLLSRLLNNSSVSSVVNRGMYMYMDHPPDPNVVSVVVSPIDTSGMITMMTGD

Secondary structure (DSSP, 8-state):
-----HHHHHHHHHHHHHHHHHHHHHHHTSTT-TT-EEEEEETTEEEEEESSS-SGGGSEEE---TT-GGGHHHHHHHHHHHT---EEEE-TTS--HHHHHHHHHTTEEEEEEEEEEEEE--S---S-----BTTEEEEEPPGGGHHHHHHHHHHHTT--GGGHHHHHHHHHTTTTSTTEEEEEEEETTEEEEEEEEEEETTEEEEEEEEE-GGGTTSSHHHHHHHHHHHHHHHTT-SEEEEEE-TT-HHHHHHHHTT-EEEEEEEEEEE-/-----HHHHHHHHHHHHHHHHHHHHHHHTSTT-TT-EEEEEETTEEEEEESSS-SSTTSEEE---TT-GGGHHHHHHHHHHHT---EEEE-TTS--HHHHHHHHHTTEEEEEEEEEEEEE--S---S--S--BTTEEEEEPPGGGHHHHHHHHHHHTT--GGGHHHHHHHHHTTTTSTTEEEEEEEETTEEEEEEEEEEETTEEEEEEEEE-GGGTTSSHHHHHHHHHHHHHHHTT-SEEEEEE-TT-HHHHHHHHTT-EEEEEEEEEEE-

Sequence (542 aa):
MSIMSKALAVQLETSEIDMLHSRLSEIQKMKGNPMNVDIQTFGNATAFTVKNIPGPSFNTVKGLKDGDEDQLDKIVHFYKQKKIPIRFELTPAHTSSDLLTSLNEAGFFHNGFHTTLYAPLVNTIETHNELTEELITVRTLRKDEFDTYAKIYTKGFQMPASLTAGIAQNNKILHHLKNWGFYIASYQNEPAGIGVLFTKDGVATLAAAATFPHLRKKGIHSALIKHRIYQAQRQRCQFIVGQATFGSSSQNNMERAGLSIAYTKAIWVGKMSIMSKALAVQLETSEIDMLHSRLSEIQKMKGNPMNVDIQTFGNATAFTVKNIPGPSFNTVKGLKDGDEDQLDKIVHFYKQKKIPIRFELTPAHTSSDLLTSLNEAGFFHNGFHTTLYAPLVNTIETHNELTEELITVRTLRKDEFDTYAKIYTKGFQMPASLTAGIAQNNKILHHLKNWGFYIASYQNEPAGIGVLFTKDGVATLAAAATFPHLRKKGIHSALIKHRIYQAQRQRCQFIVGQATFGSSSQNNMERAGLSIAYTKAIWVGK

Organism: NCBI:txid1246626

pLDDT: mean 94.77, std 9.1, range [45.22, 98.88]